Protein AF-0000000085929065 (afdb_homodimer)

Foldseek 3Di:
DDFAEEEQAAFFADPVRHTPLVLLLVLQVVLVVLVGQEYEYLDVLNVVVVDDLVRLLVSLLSSLVRHPHAYEYEQEDQDLVSSLVSQVSSVVSPHQAYEYEYRAPDDDDLVVRLVSLQVSLVSDQHAYEYEADCVRRVDGNDLVSVLVSLVVHLSPAEYEHAPLDLVVLLVNCVRCVVRHAYAYEELLCALVSVVSRHRYYHYNCCNQVVNLRNVLVVCVVVVVPVVNVVSSVLSVLLRCLQPPPDPNSQSSCLSNVVLPRNSDGHDPPDDHDDPVSSVSSVVSCVVSPSD/DDFAEEEQAAFFADPVRHTPLVLLLVLQVVLVVLVGQEYEYLDVLNVVVVDDLVRLLVSLLSSLVRHPHAYEYEQEDQDLVSSLVSQVSSVVSPHQAYEYEYRAPDDDDLVRRLVSLQVSLVSDQHQYEYEADCVRRVDGNDLVSVLVSLVVHLSPAYYEHAPLDLVVLLVNCVRCVVRHAYAYEELLCALVSVVSRHRYYHYNCCNQVVNLRNVLVVCVVVVVPVVNVVSSVLSVLLRCQQPNPDPNSQSSCLSNVVLPRNSDGHDPPDDHDDPVSSVSSVVSCVVSPSD

Nearest PDB structures (foldseek):
  7loy-assembly1_B  TM=9.689E-01  e=9.454E-28  Candidatus Liberibacter solanacearum
  4i7u-assembly1_A  TM=9.512E-01  e=5.108E-28  Agrobacterium tumefaciens
  8gek-assembly1_A  TM=9.687E-01  e=3.830E-27  Candidatus Liberibacter solanacearum
  2ehh-assembly1_D  TM=9.472E-01  e=9.378E-27  Aquifex aeolicus
  3na8-assembly1_B  TM=9.571E-01  e=8.654E-24  Pseudomonas aeruginosa

Secondary structure (DSSP, 8-state):
---EEEEEPPPPB-TTS-B-HHHHHHHHHHHHHTT-SEEEETSGGGTGGGS-HHHHHHHHHHHHHH-SS-EEEE---SSHHHHHHHHHHHHHHT-SEEEEPPPSSS---HHHHHHHHHHHHHH--S-EEEEE-HHHHS----HHHHHHHHHH-TTEEEEEE-S--HHHHHHHHHHHTTTSEEEE-SGGGHHHHHHHT--EEE-GGGGT-HHHHHHHHHHHHTT-HHHHHHHHHHHHHHHIIIIIIS-HHHHHHHHHHHTT----PPPTTS----HHHHHHHHHHHHHTT--/---EEEEE----B-TTS-B-HHHHHHHHHHHHHTT-SEEEETSGGGTGGGS-HHHHHHHHHHHHHH-SS-EEEE---SSHHHHHHHHHHHHHHT-SEEEEPPPSSS---HHHHHHHHHHHHHH--S-EEEEE-HHHHS----HHHHHHHHHH-TTEEEEEE-S--HHHHHHHHHHHTTTSEEEE-SGGGHHHHHHHT--EEE-GGGGT-HHHHHHHHHHHHTT-HHHHHHHHHHHHHHHIIIIIIS-HHHHHHHHHHHTT----PPPTTS----HHHHHHHHHHHHHTT--

pLDDT: mean 98.1, std 1.44, range [80.25, 98.94]

Organism: NCBI:txid2866384

Radius of gyration: 24.97 Å; Cα contacts (8 Å, |Δi|>4): 1189; chains: 2; bounding box: 51×75×58 Å

Structure (mmCIF, N/CA/C/O backbone):
data_AF-0000000085929065-model_v1
#
loop_
_entity.id
_entity.type
_entity.pdbx_description
1 polymer '4-hydroxy-tetrahydrodipicolinate synthase'
#
loop_
_atom_site.group_PDB
_atom_site.id
_atom_site.type_symbol
_atom_site.label_atom_id
_atom_site.label_alt_id
_atom_site.label_comp_id
_atom_site.label_asym_id
_atom_site.label_entity_id
_atom_site.label_seq_id
_atom_site.pdbx_PDB_ins_code
_atom_site.Cartn_x
_atom_site.Cartn_y
_atom_site.Cartn_z
_atom_site.occupancy
_atom_site.B_iso_or_equiv
_atom_site.auth_seq_id
_atom_site.auth_comp_id
_atom_site.auth_asym_id
_atom_site.auth_atom_id
_atom_site.pdbx_PDB_model_num
ATOM 1 N N . MET A 1 1 ? 15.453 -24.75 -8.742 1 80.31 1 MET A N 1
ATOM 2 C CA . MET A 1 1 ? 14.992 -24.078 -9.945 1 80.31 1 MET A CA 1
ATOM 3 C C . MET A 1 1 ? 13.469 -24.016 -9.984 1 80.31 1 MET A C 1
ATOM 5 O O . MET A 1 1 ? 12.797 -24.922 -9.508 1 80.31 1 MET A O 1
ATOM 9 N N . PHE A 1 2 ? 12.875 -22.906 -10.102 1 94.38 2 PHE A N 1
ATOM 10 C CA . PHE A 1 2 ? 11.43 -22.672 -10.102 1 94.38 2 PHE A CA 1
ATOM 11 C C . PHE A 1 2 ? 10.883 -22.719 -11.523 1 94.38 2 PHE A C 1
ATOM 13 O O . PHE A 1 2 ? 10.938 -21.734 -12.258 1 94.38 2 PHE A O 1
ATOM 20 N N . GLU A 1 3 ? 10.398 -23.969 -11.961 1 98.06 3 GLU A N 1
ATOM 21 C CA . GLU A 1 3 ? 9.828 -24.188 -13.289 1 98.06 3 GLU A CA 1
ATOM 22 C C . GLU A 1 3 ? 8.43 -24.812 -13.195 1 98.06 3 GLU A C 1
ATOM 24 O O . GLU A 1 3 ? 8.125 -25.5 -12.227 1 98.06 3 GLU A O 1
ATOM 29 N N . GLY A 1 4 ? 7.684 -24.547 -14.156 1 98.62 4 GLY A N 1
ATOM 30 C CA . GLY A 1 4 ? 6.355 -25.125 -14.211 1 98.62 4 GLY A CA 1
ATOM 31 C C . GLY A 1 4 ? 5.266 -24.188 -13.75 1 98.62 4 GLY A C 1
ATOM 32 O O . GLY A 1 4 ? 5.348 -22.969 -13.977 1 98.62 4 GLY A O 1
ATOM 33 N N . ILE A 1 5 ? 4.191 -24.781 -13.242 1 98.88 5 ILE A N 1
ATOM 34 C CA . ILE A 1 5 ? 3.002 -24 -12.914 1 98.88 5 ILE A CA 1
ATOM 35 C C . ILE A 1 5 ? 2.887 -23.844 -11.398 1 98.88 5 ILE A C 1
ATOM 37 O O . ILE A 1 5 ? 2.814 -24.844 -10.672 1 98.88 5 ILE A O 1
ATOM 41 N N . PHE A 1 6 ? 2.875 -22.625 -10.938 1 98.94 6 PHE A N 1
ATOM 42 C CA . PHE 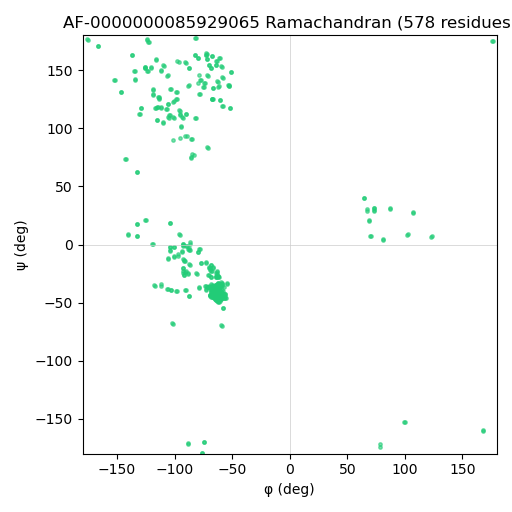A 1 6 ? 2.672 -22.281 -9.539 1 98.94 6 PHE A CA 1
ATOM 43 C C . PHE A 1 6 ? 1.336 -21.578 -9.344 1 98.94 6 PHE A C 1
ATOM 45 O O . PHE A 1 6 ? 0.877 -20.859 -10.227 1 98.94 6 PHE A O 1
ATOM 52 N N . VAL A 1 7 ? 0.754 -21.766 -8.18 1 98.94 7 VAL A N 1
ATOM 53 C CA . VAL A 1 7 ? -0.503 -21.094 -7.871 1 98.94 7 VAL A CA 1
ATOM 54 C C . VAL A 1 7 ? -0.294 -20.094 -6.727 1 98.94 7 VAL A C 1
ATOM 56 O O . VAL A 1 7 ? 0.212 -20.469 -5.664 1 98.94 7 VAL A O 1
ATOM 59 N N . PRO A 1 8 ? -0.51 -18.812 -6.961 1 98.88 8 PRO A N 1
ATOM 60 C CA . PRO A 1 8 ? -0.676 -17.922 -5.812 1 98.88 8 PRO A CA 1
ATOM 61 C C . PRO A 1 8 ? -2.008 -18.125 -5.094 1 98.88 8 PRO A C 1
ATOM 63 O O . PRO A 1 8 ? -2.951 -17.359 -5.309 1 98.88 8 PRO A O 1
ATOM 66 N N . HIS A 1 9 ? -2.014 -19.047 -4.266 1 98.88 9 HIS A N 1
ATOM 67 C CA . HIS A 1 9 ? -3.283 -19.547 -3.742 1 98.88 9 HIS A CA 1
ATOM 68 C C . HIS A 1 9 ? -3.959 -18.5 -2.861 1 98.88 9 HIS A C 1
ATOM 70 O O . HIS A 1 9 ? -3.283 -17.688 -2.221 1 98.88 9 HIS A O 1
ATOM 76 N N . VAL A 1 10 ? -5.285 -18.562 -2.799 1 98.88 10 VAL A N 1
ATOM 77 C CA . VAL A 1 10 ? -6.09 -17.656 -1.979 1 98.88 10 VAL A CA 1
ATOM 78 C C . VAL A 1 10 ? -5.902 -18 -0.502 1 98.88 10 VAL A C 1
ATOM 80 O O . VAL A 1 10 ? -5.43 -19.078 -0.162 1 98.88 10 VAL A O 1
ATOM 83 N N . THR A 1 11 ? -6.188 -17.094 0.356 1 98.88 11 THR A N 1
ATOM 84 C CA . THR A 1 11 ? -6.367 -17.344 1.783 1 98.88 11 THR A CA 1
ATOM 85 C C . THR A 1 11 ? -7.848 -17.516 2.119 1 98.88 11 THR A C 1
ATOM 87 O O . THR A 1 11 ? -8.641 -16.578 1.971 1 98.88 11 THR A O 1
ATOM 90 N N . PRO A 1 12 ? -8.203 -18.703 2.574 1 98.88 12 PRO A N 1
ATOM 91 C CA . PRO A 1 12 ? -9.609 -18.891 2.943 1 98.88 12 PRO A CA 1
ATOM 92 C C . PRO A 1 12 ? -9.969 -18.219 4.266 1 98.88 12 PRO A C 1
ATOM 94 O O . PRO A 1 12 ? -9.195 -18.281 5.227 1 98.88 12 PRO A O 1
ATOM 97 N N . PHE A 1 13 ? -11.102 -17.547 4.281 1 98.62 13 PHE A N 1
ATOM 98 C CA . PHE A 1 13 ? -11.609 -16.906 5.484 1 98.62 13 PHE A CA 1
ATOM 99 C C . PHE A 1 13 ? -12.984 -17.453 5.855 1 98.62 13 PHE A C 1
ATOM 101 O O . PHE A 1 13 ? -13.719 -17.938 4.992 1 98.62 13 PHE A O 1
ATOM 108 N N . ASP A 1 14 ? -13.312 -17.422 7.121 1 98.06 14 ASP A N 1
ATOM 109 C CA . ASP A 1 14 ? -14.664 -17.75 7.551 1 98.06 14 ASP A CA 1
ATOM 110 C C . ASP A 1 14 ? -15.562 -16.516 7.555 1 98.06 14 ASP A C 1
ATOM 112 O O . ASP A 1 14 ? -15.188 -15.469 7.023 1 98.06 14 ASP A O 1
ATOM 116 N N . ASP A 1 15 ? -16.75 -16.672 8.094 1 96.12 15 ASP A N 1
ATOM 117 C CA . ASP A 1 15 ? -17.75 -15.609 8.031 1 96.12 15 ASP A CA 1
ATOM 118 C C . ASP A 1 15 ? -17.359 -14.422 8.914 1 96.12 15 ASP A C 1
ATOM 120 O O . ASP A 1 15 ? -17.922 -13.336 8.789 1 96.12 15 ASP A O 1
ATOM 124 N N . ARG A 1 16 ? -16.484 -14.648 9.852 1 97 16 ARG A N 1
ATOM 125 C CA . ARG A 1 16 ? -16.016 -13.578 10.734 1 97 16 ARG A CA 1
ATOM 126 C C . ARG A 1 16 ? -14.695 -12.992 10.227 1 97 16 ARG A C 1
ATOM 128 O O . ARG A 1 16 ? -14.008 -12.273 10.961 1 97 16 ARG A O 1
ATOM 135 N N . GLU A 1 17 ? -14.156 -13.328 8.961 1 97.75 17 GLU A N 1
ATOM 136 C CA . GLU A 1 17 ? -12.945 -12.867 8.297 1 97.75 17 GLU A CA 1
ATOM 137 C C . GLU A 1 17 ? -11.695 -13.383 9.016 1 97.75 17 GLU A C 1
ATOM 139 O O . GLU A 1 17 ? -10.633 -12.773 8.938 1 97.75 17 GLU A O 1
ATOM 144 N N . GLU A 1 18 ? -11.93 -14.453 9.781 1 98.25 18 GLU A N 1
ATOM 145 C CA . GLU A 1 18 ? -10.773 -15.164 10.336 1 98.25 18 GLU A CA 1
ATOM 146 C C . GLU A 1 18 ? -10.266 -16.219 9.359 1 98.25 18 GLU A C 1
ATOM 148 O O . GLU A 1 18 ? -11.031 -16.781 8.586 1 98.25 18 GLU A O 1
ATOM 153 N N . ILE A 1 19 ? -8.984 -16.5 9.438 1 98.75 19 ILE A N 1
ATOM 154 C CA . ILE A 1 19 ? -8.391 -17.516 8.562 1 98.75 19 ILE A CA 1
ATOM 155 C C . ILE A 1 19 ? -9.055 -18.859 8.805 1 98.75 19 ILE A C 1
ATOM 157 O O . ILE A 1 19 ? -9.156 -19.328 9.945 1 98.75 19 ILE A O 1
ATOM 161 N N . ASN A 1 20 ? -9.578 -19.469 7.809 1 98.81 20 ASN A N 1
ATOM 162 C CA . ASN A 1 20 ? -10.086 -20.828 7.871 1 98.81 20 ASN A CA 1
ATOM 163 C C . ASN A 1 20 ? -8.969 -21.859 7.656 1 98.81 20 ASN A C 1
ATOM 165 O O . ASN A 1 20 ? -8.711 -22.266 6.523 1 98.81 20 ASN A O 1
ATOM 169 N N . GLU A 1 21 ? -8.367 -22.281 8.711 1 98.69 21 GLU A N 1
ATOM 170 C CA . GLU A 1 21 ? -7.16 -23.094 8.656 1 98.69 21 GLU A CA 1
ATOM 171 C C . GLU A 1 21 ? -7.453 -24.469 8.047 1 98.69 21 GLU A C 1
ATOM 173 O O . GLU A 1 21 ? -6.617 -25.031 7.336 1 98.69 21 GLU A O 1
ATOM 178 N N . GLU A 1 22 ? -8.609 -24.984 8.352 1 98.5 22 GLU A N 1
ATOM 179 C CA . GLU A 1 22 ? -8.977 -26.297 7.824 1 98.5 22 GLU A CA 1
ATOM 180 C C . GLU A 1 22 ? -9.055 -26.281 6.301 1 98.5 22 GLU A C 1
ATOM 182 O O . GLU A 1 22 ? -8.492 -27.156 5.633 1 98.5 22 GLU A O 1
ATOM 187 N N . ILE A 1 23 ? -9.711 -25.297 5.77 1 98.75 23 ILE A N 1
ATOM 188 C CA . ILE A 1 23 ? -9.852 -25.172 4.324 1 98.75 23 ILE A CA 1
ATOM 189 C C . ILE A 1 23 ? -8.492 -24.875 3.693 1 98.75 23 ILE A C 1
ATOM 191 O O . ILE A 1 23 ? -8.188 -25.359 2.6 1 98.75 23 ILE A O 1
ATOM 195 N N . LEU A 1 24 ? -7.664 -24.141 4.363 1 98.88 24 LEU A N 1
ATOM 196 C CA . LEU A 1 24 ? -6.316 -23.844 3.875 1 98.88 24 LEU A CA 1
ATOM 197 C C . LEU A 1 24 ? -5.52 -25.141 3.699 1 98.88 24 LEU A C 1
ATOM 199 O O . LEU A 1 24 ? -4.863 -25.328 2.674 1 98.88 24 LEU A O 1
ATOM 203 N N . ARG A 1 25 ? -5.582 -26 4.695 1 98.69 25 ARG A N 1
ATOM 204 C CA . ARG A 1 25 ? -4.898 -27.281 4.613 1 98.69 25 ARG A CA 1
ATOM 205 C C . ARG A 1 25 ? -5.43 -28.109 3.445 1 98.69 25 ARG A C 1
ATOM 207 O O . ARG A 1 25 ? -4.652 -28.734 2.713 1 98.69 25 ARG A O 1
ATOM 214 N N . GLU A 1 26 ? -6.727 -28.078 3.275 1 98.25 26 GLU A N 1
ATOM 215 C CA . GLU A 1 26 ? -7.352 -28.812 2.184 1 98.25 26 GLU A CA 1
ATOM 216 C C . GLU A 1 26 ? -6.875 -28.297 0.827 1 98.25 26 GLU A C 1
ATOM 218 O O . GLU A 1 26 ? -6.637 -29.094 -0.091 1 98.25 26 GLU A O 1
ATOM 223 N N . LEU A 1 27 ? -6.75 -27.031 0.69 1 98.62 27 LEU A N 1
ATOM 224 C CA . LEU A 1 27 ? -6.32 -26.422 -0.564 1 98.62 27 LEU A CA 1
ATOM 225 C C . LEU A 1 27 ? -4.91 -26.859 -0.93 1 98.62 27 LEU A C 1
ATOM 227 O O . LEU A 1 27 ? -4.609 -27.094 -2.105 1 98.62 27 LEU A O 1
ATOM 231 N N . VAL A 1 28 ? -4.059 -26.922 0.072 1 98.69 28 VAL A N 1
ATOM 232 C CA . VAL A 1 28 ? -2.68 -27.344 -0.165 1 98.69 28 VAL A CA 1
ATOM 233 C C . VAL A 1 28 ? -2.656 -28.719 -0.832 1 98.69 28 VAL A C 1
ATOM 235 O O . VAL A 1 28 ? -1.95 -28.922 -1.821 1 98.69 28 VAL A O 1
ATOM 238 N N . HIS A 1 29 ? -3.463 -29.625 -0.359 1 98.38 29 HIS A N 1
ATOM 239 C CA . HIS A 1 29 ? -3.521 -30.969 -0.915 1 98.38 29 HIS A CA 1
ATOM 240 C C . HIS A 1 29 ? -4.215 -30.969 -2.271 1 98.38 29 HIS A C 1
ATOM 242 O O . HIS A 1 29 ? -3.83 -31.719 -3.168 1 98.38 29 HIS A O 1
ATOM 248 N N . TYR A 1 30 ? -5.234 -30.172 -2.365 1 98.38 30 TYR A N 1
ATOM 249 C CA . TYR A 1 30 ? -5.949 -30.031 -3.627 1 98.38 30 TYR A CA 1
ATOM 250 C C . TYR A 1 30 ? -5 -29.641 -4.754 1 98.38 30 TYR A C 1
ATOM 252 O O . TYR A 1 30 ? -5.039 -30.234 -5.836 1 98.38 30 TYR A O 1
ATOM 260 N N . PHE A 1 31 ? -4.125 -28.672 -4.523 1 98.75 31 PHE A N 1
ATOM 261 C CA . PHE A 1 31 ? -3.199 -28.188 -5.535 1 98.75 31 PHE A CA 1
ATOM 262 C C . PHE A 1 31 ? -2.109 -29.203 -5.816 1 98.75 31 PHE A C 1
ATOM 264 O O . PHE A 1 31 ? -1.663 -29.344 -6.957 1 98.75 31 PHE A O 1
ATOM 271 N N . ALA A 1 32 ? -1.662 -29.906 -4.773 1 98.5 32 ALA A N 1
ATOM 272 C CA . ALA A 1 32 ? -0.691 -30.984 -4.961 1 98.5 32 ALA A CA 1
ATOM 273 C C . ALA A 1 32 ? -1.27 -32.094 -5.828 1 98.5 32 ALA A C 1
ATOM 275 O O . ALA A 1 32 ? -0.588 -32.625 -6.715 1 98.5 32 ALA A O 1
ATOM 276 N N . ASP A 1 33 ? -2.502 -32.438 -5.559 1 98.25 33 ASP A N 1
ATOM 277 C CA . ASP A 1 33 ? -3.18 -33.5 -6.297 1 98.25 33 ASP A CA 1
ATOM 278 C C . ASP A 1 33 ? -3.346 -33.125 -7.766 1 98.25 33 ASP A C 1
ATOM 280 O O . ASP A 1 33 ? -3.381 -34 -8.633 1 98.25 33 ASP A O 1
ATOM 284 N N . ALA A 1 34 ? -3.428 -31.859 -8.055 1 98.5 34 ALA A N 1
ATOM 285 C CA . ALA A 1 34 ? -3.566 -31.359 -9.422 1 98.5 34 ALA A CA 1
ATOM 286 C C . ALA A 1 34 ? -2.219 -31.344 -10.141 1 98.5 34 ALA A C 1
ATOM 288 O O . ALA A 1 34 ? -2.137 -30.984 -11.312 1 98.5 34 ALA A O 1
ATOM 289 N N . LYS A 1 35 ? -1.146 -31.641 -9.398 1 98.44 35 LYS A N 1
ATOM 290 C CA . LYS A 1 35 ? 0.21 -31.797 -9.922 1 98.44 35 LYS A CA 1
ATOM 291 C C . LYS A 1 35 ? 0.812 -30.438 -10.297 1 98.44 35 LYS A C 1
ATOM 293 O O . LYS A 1 35 ? 1.525 -30.328 -11.297 1 98.44 35 LYS A O 1
ATOM 298 N N . LEU A 1 36 ? 0.387 -29.406 -9.617 1 98.69 36 LEU A N 1
ATOM 299 C CA . LEU A 1 36 ? 1.102 -28.141 -9.734 1 98.69 36 LEU A CA 1
ATOM 300 C C . LEU A 1 36 ? 2.545 -28.297 -9.266 1 98.69 36 LEU A C 1
ATOM 302 O O . LEU A 1 36 ? 2.885 -29.266 -8.578 1 98.69 36 LEU A O 1
ATOM 306 N N . ASN A 1 37 ? 3.408 -27.375 -9.672 1 98.75 37 ASN A N 1
ATOM 307 C CA . ASN A 1 37 ? 4.836 -27.469 -9.383 1 98.75 37 ASN A CA 1
ATOM 308 C C . ASN A 1 37 ? 5.199 -26.766 -8.086 1 98.75 37 ASN A C 1
ATOM 310 O O . ASN A 1 37 ? 6.293 -26.953 -7.551 1 98.75 37 ASN A O 1
ATOM 314 N N . GLY A 1 38 ? 4.309 -25.953 -7.559 1 98.75 38 GLY A N 1
ATOM 315 C CA . GLY A 1 38 ? 4.566 -25.266 -6.301 1 98.75 38 GLY A CA 1
ATOM 316 C C . GLY A 1 38 ? 3.459 -24.312 -5.91 1 98.75 38 GLY A C 1
ATOM 317 O O . GLY A 1 38 ? 2.469 -24.172 -6.629 1 98.75 38 GLY A O 1
ATOM 318 N N . LEU A 1 39 ? 3.617 -23.75 -4.727 1 98.88 39 LEU A N 1
ATOM 319 C CA . LEU A 1 39 ? 2.666 -22.797 -4.16 1 98.88 39 LEU A CA 1
ATOM 320 C C . LEU A 1 39 ? 3.326 -21.453 -3.924 1 98.88 39 LEU A C 1
ATOM 322 O O . LEU A 1 39 ? 4.48 -21.391 -3.494 1 98.88 39 LEU A O 1
ATOM 326 N N . VAL A 1 40 ? 2.682 -20.422 -4.316 1 98.94 40 VAL A N 1
ATOM 327 C CA . VAL A 1 40 ? 3.023 -19.078 -3.855 1 98.94 40 VAL A CA 1
ATOM 328 C C . VAL A 1 40 ? 2.045 -18.641 -2.768 1 98.94 40 VAL A C 1
ATOM 330 O O . VAL A 1 40 ? 0.868 -18.391 -3.045 1 98.94 40 VAL A O 1
ATOM 333 N N . THR A 1 41 ? 2.547 -18.578 -1.567 1 98.88 41 THR A N 1
ATOM 334 C CA . THR A 1 41 ? 1.754 -18.219 -0.4 1 98.88 41 THR A CA 1
ATOM 335 C C . THR A 1 41 ? 1.957 -16.75 -0.049 1 98.88 41 THR A C 1
ATOM 337 O O . THR A 1 41 ? 3.092 -16.266 0.004 1 98.88 41 THR A O 1
ATOM 340 N N . LEU A 1 42 ? 0.86 -16.047 0.152 1 98.81 42 LEU A N 1
ATOM 341 C CA . LEU A 1 42 ? 0.886 -14.625 0.492 1 98.81 42 LEU A CA 1
ATOM 342 C C . LEU A 1 42 ? 1.264 -13.789 -0.722 1 98.81 42 LEU A C 1
ATOM 344 O O . LEU A 1 42 ? 2.012 -12.812 -0.599 1 98.81 42 LEU A O 1
ATOM 348 N N . GLY A 1 43 ? 0.874 -14.273 -1.947 1 98.31 43 GLY A N 1
ATOM 349 C CA . GLY A 1 43 ? 0.832 -13.383 -3.098 1 98.31 43 GLY A CA 1
ATOM 350 C C . GLY A 1 43 ? -0.351 -12.43 -3.072 1 98.31 43 GLY A C 1
ATOM 351 O O . GLY A 1 43 ? -1.066 -12.352 -2.072 1 98.31 43 GLY A O 1
ATOM 352 N N . SER A 1 44 ? -0.567 -11.742 -4.176 1 97.62 44 SER A N 1
ATOM 353 C CA . SER A 1 44 ? -1.702 -10.828 -4.246 1 97.62 44 SER A CA 1
ATOM 354 C C . SER A 1 44 ? -3.021 -11.562 -4.051 1 97.62 44 SER A C 1
ATOM 356 O O . SER A 1 44 ? -3.889 -11.109 -3.303 1 97.62 44 SER A O 1
ATOM 358 N N . ASN A 1 45 ? -3.221 -12.703 -4.637 1 97.62 45 ASN A N 1
ATOM 359 C CA . ASN A 1 45 ? -4.441 -13.492 -4.5 1 97.62 45 ASN A CA 1
ATOM 360 C C . ASN A 1 45 ? -4.59 -14.062 -3.092 1 97.62 45 ASN A C 1
ATOM 362 O O . ASN A 1 45 ? -5.684 -14.453 -2.689 1 97.62 45 ASN A O 1
ATOM 366 N N . GLY A 1 46 ? -3.457 -14.172 -2.404 1 98.62 46 GLY A N 1
ATOM 367 C CA . GLY A 1 46 ? -3.5 -14.562 -1.003 1 98.62 46 GLY A CA 1
ATOM 368 C C . GLY A 1 46 ? -3.898 -13.422 -0.08 1 98.62 46 GLY A C 1
ATOM 369 O O . GLY A 1 46 ? -3.971 -13.602 1.138 1 98.62 46 GLY A O 1
ATOM 370 N N . GLU A 1 47 ? -4.066 -12.219 -0.643 1 98.5 47 GLU A N 1
ATOM 371 C CA . GLU A 1 47 ? -4.555 -11.039 0.065 1 98.5 47 GLU A CA 1
ATOM 372 C C . GLU A 1 47 ? -3.578 -10.602 1.153 1 98.5 47 GLU A C 1
ATOM 374 O O . GLU A 1 47 ? -3.992 -10.211 2.246 1 98.5 47 GLU A O 1
ATOM 379 N N . PHE A 1 48 ? -2.254 -10.648 0.894 1 98.56 48 PHE A N 1
ATOM 380 C CA . PHE A 1 48 ? -1.228 -10.375 1.893 1 98.56 48 PHE A CA 1
ATOM 381 C C . PHE A 1 48 ? -1.385 -8.969 2.463 1 98.56 48 PHE A C 1
ATOM 383 O O . PHE A 1 48 ? -1.133 -8.742 3.646 1 98.56 48 PHE A O 1
ATOM 390 N N . PRO A 1 49 ? -1.866 -7.93 1.654 1 97.94 49 PRO A N 1
ATOM 391 C CA . PRO A 1 49 ? -1.972 -6.582 2.223 1 97.94 49 PRO A CA 1
ATOM 392 C C . PRO A 1 49 ? -3.057 -6.477 3.293 1 97.94 49 PRO A C 1
ATOM 394 O O . PRO A 1 49 ? -3.092 -5.5 4.047 1 97.94 49 PRO A O 1
ATOM 397 N N . TYR A 1 50 ? -3.975 -7.441 3.328 1 98.12 50 TYR A N 1
ATOM 398 C CA . TYR A 1 50 ? -5.098 -7.379 4.258 1 98.12 50 TYR A CA 1
ATOM 399 C C . TYR A 1 50 ? -4.777 -8.109 5.555 1 98.12 50 TYR A C 1
ATOM 401 O O . TYR A 1 50 ? -5.57 -8.094 6.496 1 98.12 50 TYR A O 1
ATOM 409 N N . LEU A 1 51 ? -3.59 -8.68 5.621 1 98.5 51 LEU A N 1
ATOM 410 C CA . LEU A 1 51 ? -3.242 -9.555 6.73 1 98.5 51 LEU A CA 1
ATOM 411 C C . LEU A 1 51 ? -2.275 -8.867 7.688 1 98.5 51 LEU A C 1
ATOM 413 O O . LEU A 1 51 ? -1.397 -8.117 7.254 1 98.5 51 LEU A O 1
ATOM 417 N N . SER A 1 52 ? -2.414 -9.172 8.969 1 97.62 52 SER A N 1
ATOM 418 C CA . SER A 1 52 ? -1.416 -8.75 9.953 1 97.62 52 SER A CA 1
ATOM 419 C C . SER A 1 52 ? -0.13 -9.555 9.812 1 97.62 52 SER A C 1
ATOM 421 O O . SER A 1 52 ? -0.116 -10.602 9.164 1 97.62 52 SER A O 1
ATOM 423 N N . PHE A 1 53 ? 0.899 -9.023 10.398 1 97.75 53 PHE A N 1
ATOM 424 C CA . PHE A 1 53 ? 2.182 -9.719 10.398 1 97.75 53 PHE A CA 1
ATOM 425 C C . PHE A 1 53 ? 2.043 -11.117 10.992 1 97.75 53 PHE A C 1
ATOM 427 O O . PHE A 1 53 ? 2.549 -12.094 10.43 1 97.75 53 PHE A O 1
ATOM 434 N N . GLU A 1 54 ? 1.319 -11.266 12.07 1 97.88 54 GLU A N 1
ATOM 435 C CA . GLU A 1 54 ? 1.132 -12.539 12.758 1 97.88 54 GLU A CA 1
ATOM 436 C C . GLU A 1 54 ? 0.308 -13.508 11.914 1 97.88 54 GLU A C 1
ATOM 438 O O . GLU A 1 54 ? 0.578 -14.711 11.898 1 97.88 54 GLU A O 1
ATOM 443 N N . GLU A 1 55 ? -0.692 -13 11.281 1 98.69 55 GLU A N 1
ATOM 444 C CA . GLU A 1 55 ? -1.5 -13.836 10.406 1 98.69 55 GLU A CA 1
ATOM 445 C C . GLU A 1 55 ? -0.664 -14.398 9.258 1 98.69 55 GLU A C 1
ATOM 447 O O . GLU A 1 55 ? -0.831 -15.562 8.867 1 98.69 55 GLU A O 1
ATOM 452 N N . LYS A 1 56 ? 0.217 -13.555 8.695 1 98.88 56 LYS A N 1
ATOM 453 C CA . LYS A 1 56 ? 1.097 -13.992 7.617 1 98.88 56 LYS A CA 1
ATOM 454 C C . LYS A 1 56 ? 1.959 -15.172 8.055 1 98.88 56 LYS A C 1
ATOM 456 O O . LYS A 1 56 ? 2.062 -16.172 7.344 1 98.88 56 LYS A O 1
ATOM 461 N N . LEU A 1 57 ? 2.5 -15.07 9.242 1 98.81 57 LEU A N 1
ATOM 462 C CA . LEU A 1 57 ? 3.35 -16.141 9.758 1 98.81 57 LEU A CA 1
ATOM 463 C C . LEU A 1 57 ? 2.541 -17.406 9.992 1 98.81 57 LEU A C 1
ATOM 465 O O . LEU A 1 57 ? 3.01 -18.516 9.703 1 98.81 57 LEU A O 1
ATOM 469 N N . ARG A 1 58 ? 1.353 -17.25 10.516 1 98.81 58 ARG A N 1
ATOM 470 C CA . ARG A 1 58 ? 0.48 -18.391 10.773 1 98.81 58 ARG A CA 1
ATOM 471 C C . ARG A 1 58 ? 0.153 -19.125 9.484 1 98.81 58 ARG A C 1
ATOM 473 O O . ARG A 1 58 ? 0.206 -20.359 9.438 1 98.81 58 ARG A O 1
ATOM 480 N N . ILE A 1 59 ? -0.11 -18.406 8.445 1 98.94 59 ILE A N 1
ATOM 481 C CA . ILE A 1 59 ? -0.449 -18.984 7.152 1 98.94 59 ILE A CA 1
ATOM 482 C C . ILE A 1 59 ? 0.76 -19.734 6.59 1 98.94 59 ILE A C 1
ATOM 484 O O . ILE A 1 59 ? 0.637 -20.859 6.125 1 98.94 59 ILE A O 1
ATOM 488 N N . LEU A 1 60 ? 1.921 -19.109 6.664 1 98.94 60 LEU A N 1
ATOM 489 C CA . LEU A 1 60 ? 3.137 -19.719 6.141 1 98.94 60 LEU A CA 1
ATOM 490 C C . LEU A 1 60 ? 3.449 -21.016 6.875 1 98.94 60 LEU A C 1
ATOM 492 O O . LEU A 1 60 ? 3.84 -22.016 6.254 1 98.94 60 LEU A O 1
ATOM 496 N N . LYS A 1 61 ? 3.264 -21 8.156 1 98.88 61 LYS A N 1
ATOM 497 C CA . LYS A 1 61 ? 3.535 -22.188 8.961 1 98.88 61 LYS A CA 1
ATOM 498 C C . LYS A 1 61 ? 2.623 -23.344 8.555 1 98.88 61 LYS A C 1
ATOM 500 O O . LYS A 1 61 ? 3.088 -24.469 8.367 1 98.88 61 LYS A O 1
ATOM 505 N N . ILE A 1 62 ? 1.36 -23.078 8.414 1 98.88 62 ILE A N 1
ATOM 506 C CA . ILE A 1 62 ? 0.383 -24.094 8.062 1 98.88 62 ILE A CA 1
ATOM 507 C C . ILE A 1 62 ? 0.708 -24.656 6.68 1 98.88 62 ILE A C 1
ATOM 509 O O . ILE A 1 62 ? 0.745 -25.891 6.5 1 98.88 62 ILE A O 1
ATOM 513 N N . VAL A 1 63 ? 0.958 -23.797 5.715 1 98.94 63 VAL A N 1
ATOM 514 C CA . VAL A 1 63 ? 1.194 -24.219 4.34 1 98.94 63 VAL A CA 1
ATOM 515 C C . VAL A 1 63 ? 2.477 -25.047 4.266 1 98.94 63 VAL A C 1
ATOM 517 O O . VAL A 1 63 ? 2.516 -26.094 3.604 1 98.94 63 VAL A O 1
ATOM 520 N N . ARG A 1 64 ? 3.51 -24.562 4.945 1 98.56 64 ARG A N 1
ATOM 521 C CA . ARG A 1 64 ? 4.785 -25.281 4.91 1 98.56 64 ARG A CA 1
ATOM 522 C C . ARG A 1 64 ? 4.656 -26.656 5.543 1 98.56 64 ARG A C 1
ATOM 524 O O . ARG A 1 64 ? 5.258 -27.625 5.062 1 98.56 64 ARG A O 1
ATOM 531 N N . GLU A 1 65 ? 3.924 -26.766 6.617 1 98.38 65 GLU A N 1
ATOM 532 C CA . GLU A 1 65 ? 3.719 -28.031 7.312 1 98.38 65 GLU A CA 1
ATOM 533 C C . GLU A 1 65 ? 2.959 -29.031 6.441 1 98.38 65 GLU A C 1
ATOM 535 O O . GLU A 1 65 ? 3.219 -30.234 6.488 1 98.38 65 GLU A O 1
ATOM 540 N N . GLU A 1 66 ? 2.041 -28.547 5.637 1 98.31 66 GLU A N 1
ATOM 541 C CA . GLU A 1 66 ? 1.134 -29.406 4.879 1 98.31 66 GLU A CA 1
ATOM 542 C C . GLU A 1 66 ? 1.699 -29.719 3.498 1 98.31 66 GLU A C 1
ATOM 544 O O . GLU A 1 66 ? 1.381 -30.75 2.916 1 98.31 66 GLU A O 1
ATOM 549 N N . SER A 1 67 ? 2.533 -28.859 2.961 1 98.12 67 SER A N 1
ATOM 550 C CA . SER A 1 67 ? 2.844 -28.938 1.536 1 98.12 67 SER A CA 1
ATOM 551 C C . SER A 1 67 ? 4.016 -29.875 1.279 1 98.12 67 SER A C 1
ATOM 553 O O . SER A 1 67 ? 5.031 -29.812 1.976 1 98.12 67 SER A O 1
ATOM 555 N N . LEU A 1 68 ? 3.891 -30.672 0.293 1 94.88 68 LEU A N 1
ATOM 556 C CA . LEU A 1 68 ? 5.008 -31.453 -0.235 1 94.88 68 LEU A CA 1
ATOM 557 C C . LEU A 1 68 ? 5.629 -30.75 -1.443 1 94.88 68 LEU A C 1
ATOM 559 O O . LEU A 1 68 ? 6.691 -31.156 -1.92 1 94.88 68 LEU A O 1
ATOM 563 N N . LEU A 1 69 ? 4.973 -29.703 -1.934 1 97.94 69 LEU A N 1
ATOM 564 C CA . LEU A 1 69 ? 5.453 -28.906 -3.057 1 97.94 69 LEU A CA 1
ATOM 565 C C . LEU A 1 69 ? 6.328 -27.75 -2.57 1 97.94 69 LEU A C 1
ATOM 567 O O . LEU A 1 69 ? 6.227 -27.328 -1.415 1 97.94 69 LEU A O 1
ATOM 571 N N . PRO A 1 70 ? 7.211 -27.266 -3.449 1 98.5 70 PRO A N 1
ATOM 572 C CA . PRO A 1 70 ? 7.922 -26.031 -3.121 1 98.5 70 PRO A CA 1
ATOM 573 C C . PRO A 1 70 ? 6.98 -24.891 -2.744 1 98.5 70 PRO A C 1
ATOM 575 O O . PRO A 1 70 ? 5.922 -24.719 -3.355 1 98.5 70 PRO A O 1
ATOM 578 N N . VAL A 1 71 ? 7.355 -24.156 -1.692 1 98.81 71 VAL A N 1
ATOM 579 C CA . VAL A 1 71 ? 6.57 -23.031 -1.219 1 98.81 71 VAL A CA 1
ATOM 580 C C . VAL A 1 71 ? 7.379 -21.734 -1.367 1 98.81 71 VAL A C 1
ATOM 582 O O . VAL A 1 71 ? 8.477 -21.625 -0.812 1 98.81 71 VAL A O 1
ATOM 585 N N . ILE A 1 72 ? 6.902 -20.828 -2.17 1 98.94 72 ILE A N 1
ATOM 586 C CA . ILE A 1 72 ? 7.438 -19.469 -2.287 1 98.94 72 ILE A CA 1
ATOM 587 C C . ILE A 1 72 ? 6.594 -18.516 -1.45 1 98.94 72 ILE A C 1
ATOM 589 O O . ILE A 1 72 ? 5.375 -18.438 -1.616 1 98.94 72 ILE A O 1
ATOM 593 N N . ALA A 1 73 ? 7.191 -17.781 -0.565 1 98.94 73 ALA A N 1
ATOM 594 C CA . ALA A 1 73 ? 6.469 -16.906 0.357 1 98.94 73 ALA A CA 1
ATOM 595 C C . ALA A 1 73 ? 6.52 -15.453 -0.11 1 98.94 73 ALA A C 1
ATOM 597 O O . ALA A 1 73 ? 7.602 -14.898 -0.308 1 98.94 73 ALA A O 1
ATOM 598 N N . GLY A 1 74 ? 5.332 -14.828 -0.311 1 98.88 74 GLY A N 1
ATOM 599 C CA . GLY A 1 74 ? 5.316 -13.383 -0.458 1 98.88 74 GLY A CA 1
ATOM 600 C C . GLY A 1 74 ? 5.691 -12.648 0.815 1 98.88 74 GLY A C 1
ATOM 601 O O . GLY A 1 74 ? 5.047 -12.82 1.853 1 98.88 74 GLY A O 1
ATOM 602 N N . VAL A 1 75 ? 6.711 -11.766 0.69 1 98.88 75 VAL A N 1
ATOM 603 C CA . VAL A 1 75 ? 7.176 -11.133 1.922 1 98.88 75 VAL A CA 1
ATOM 604 C C . VAL A 1 75 ? 7.309 -9.633 1.715 1 98.88 75 VAL A C 1
ATOM 606 O O . VAL A 1 75 ? 7.992 -8.945 2.484 1 98.88 75 VAL A O 1
ATOM 609 N N . ALA A 1 76 ? 6.676 -9.117 0.681 1 98.25 76 ALA A N 1
ATOM 610 C CA . ALA A 1 76 ? 6.77 -7.691 0.376 1 98.25 76 ALA A CA 1
ATOM 611 C C . ALA A 1 76 ? 6.078 -6.855 1.45 1 98.25 76 ALA A C 1
ATOM 613 O O . ALA A 1 76 ? 4.926 -7.117 1.805 1 98.25 76 ALA A O 1
ATOM 614 N N . GLU A 1 77 ? 6.77 -5.949 2.004 1 97.56 77 GLU A N 1
ATOM 615 C CA . GLU A 1 77 ? 6.273 -4.867 2.85 1 97.56 77 GLU A CA 1
ATOM 616 C C . GLU A 1 77 ? 6.688 -3.506 2.303 1 97.56 77 GLU A C 1
ATOM 618 O O . GLU A 1 77 ? 7.402 -3.424 1.304 1 97.56 77 GLU A O 1
ATOM 623 N N . ASN A 1 78 ? 6.195 -2.412 2.992 1 96.88 78 ASN A N 1
ATOM 624 C CA . ASN A 1 78 ? 6.488 -1.082 2.469 1 96.88 78 ASN A CA 1
ATOM 625 C C . ASN A 1 78 ? 7.891 -0.62 2.865 1 96.88 78 ASN A C 1
ATOM 627 O O . ASN A 1 78 ? 8.477 0.232 2.197 1 96.88 78 ASN A O 1
ATOM 631 N N . SER A 1 79 ? 8.43 -1.135 3.951 1 97.81 79 SER A N 1
ATOM 632 C CA . SER A 1 79 ? 9.781 -0.742 4.34 1 97.81 79 SER A CA 1
ATOM 633 C C . SER A 1 79 ? 10.773 -1.883 4.133 1 97.81 79 SER A C 1
ATOM 635 O O . SER A 1 79 ? 10.391 -3.055 4.156 1 97.81 79 SER A O 1
ATOM 637 N N . THR A 1 80 ? 12.031 -1.51 3.93 1 98.5 80 THR A N 1
ATOM 638 C CA . THR A 1 80 ? 13.102 -2.486 3.783 1 98.5 80 THR A CA 1
ATOM 639 C C . THR A 1 80 ? 13.242 -3.332 5.047 1 98.5 80 THR A C 1
ATOM 641 O O . THR A 1 80 ? 13.359 -4.555 4.969 1 98.5 80 THR A O 1
ATOM 644 N N . ARG A 1 81 ? 13.133 -2.689 6.148 1 97.81 81 ARG A N 1
ATOM 645 C CA . ARG A 1 81 ? 13.32 -3.355 7.434 1 97.81 81 ARG A CA 1
ATOM 646 C C . ARG A 1 81 ? 12.242 -4.414 7.664 1 97.81 81 ARG A C 1
ATOM 648 O O . ARG A 1 81 ? 12.547 -5.535 8.07 1 97.81 81 ARG A O 1
ATOM 655 N N . GLU A 1 82 ? 10.992 -4.051 7.434 1 98 82 GLU A N 1
ATOM 656 C CA . GLU A 1 82 ? 9.898 -4.992 7.648 1 98 82 GLU A CA 1
ATOM 657 C C . GLU A 1 82 ? 9.961 -6.152 6.656 1 98 82 GLU A C 1
ATOM 659 O O . GLU A 1 82 ? 9.625 -7.289 7 1 98 82 GLU A O 1
ATOM 664 N N . THR A 1 83 ? 10.359 -5.887 5.445 1 98.75 83 THR A N 1
ATOM 665 C CA . THR A 1 83 ? 10.516 -6.934 4.441 1 98.75 83 THR A CA 1
ATOM 666 C C . THR A 1 83 ? 11.594 -7.926 4.855 1 98.75 83 THR A C 1
ATOM 668 O O . THR A 1 83 ? 11.406 -9.141 4.746 1 98.75 83 THR A O 1
ATOM 671 N N . ILE A 1 84 ? 12.727 -7.406 5.336 1 98.81 84 ILE A N 1
ATOM 672 C CA . ILE A 1 84 ? 13.828 -8.25 5.789 1 98.81 84 ILE A CA 1
ATOM 673 C C . ILE A 1 84 ? 13.359 -9.133 6.941 1 98.81 84 ILE A C 1
ATOM 675 O O . ILE A 1 84 ? 13.633 -10.336 6.961 1 98.81 84 ILE A O 1
ATOM 679 N N . GLN A 1 85 ? 12.617 -8.539 7.863 1 98.56 85 GLN A N 1
ATOM 680 C CA . GLN A 1 85 ? 12.141 -9.297 9.016 1 98.56 85 GLN A CA 1
ATOM 681 C C . GLN A 1 85 ? 11.219 -10.43 8.586 1 98.56 85 GLN A C 1
ATOM 683 O O . GLN A 1 85 ? 11.375 -11.57 9.047 1 98.56 85 GLN A O 1
ATOM 688 N N . LEU A 1 86 ? 10.297 -10.148 7.742 1 98.75 86 LEU A N 1
ATOM 689 C CA . LEU A 1 86 ? 9.359 -11.172 7.285 1 98.75 86 LEU A CA 1
ATOM 690 C C . LEU A 1 86 ? 10.078 -12.25 6.48 1 98.75 86 LEU A C 1
ATOM 692 O O . LEU A 1 86 ? 9.742 -13.43 6.582 1 98.75 86 LEU A O 1
ATOM 696 N N . ALA A 1 87 ? 11.031 -11.852 5.695 1 98.81 87 ALA A N 1
ATOM 697 C CA . ALA A 1 87 ? 11.812 -12.797 4.902 1 98.81 87 ALA A CA 1
ATOM 698 C C . ALA A 1 87 ? 12.586 -13.758 5.805 1 98.81 87 ALA A C 1
ATOM 700 O O . ALA A 1 87 ? 12.625 -14.961 5.551 1 98.81 87 ALA A O 1
ATOM 701 N N . LYS A 1 88 ? 13.18 -13.203 6.812 1 98.75 88 LYS A N 1
ATOM 702 C CA . LYS A 1 88 ? 13.945 -14.031 7.742 1 98.75 88 LYS A CA 1
ATOM 703 C C . LYS A 1 88 ? 13.039 -15.023 8.469 1 98.75 88 LYS A C 1
ATOM 705 O O . LYS A 1 88 ? 13.391 -16.203 8.617 1 98.75 88 LYS A O 1
ATOM 710 N N . GLU A 1 89 ? 11.875 -14.539 8.938 1 98.62 89 GLU A N 1
ATOM 711 C CA . GLU A 1 89 ? 10.914 -15.422 9.594 1 98.62 89 GLU A CA 1
ATOM 712 C C . GLU A 1 89 ? 10.43 -16.516 8.648 1 98.62 89 GLU A C 1
ATOM 714 O O . GLU A 1 89 ? 10.297 -17.672 9.055 1 98.62 89 GLU A O 1
ATOM 719 N N . ALA A 1 90 ? 10.18 -16.125 7.395 1 98.62 90 ALA A N 1
ATOM 720 C CA . ALA A 1 90 ? 9.75 -17.094 6.395 1 98.62 90 ALA A CA 1
ATOM 721 C C . ALA A 1 90 ? 10.812 -18.172 6.168 1 98.62 90 ALA A C 1
ATOM 723 O O . ALA A 1 90 ? 10.492 -19.359 6.047 1 98.62 90 ALA A O 1
ATOM 724 N N . TRP A 1 91 ? 12.016 -17.766 6.133 1 98.06 91 TRP A N 1
ATOM 725 C CA . TRP A 1 91 ? 13.125 -18.688 5.961 1 98.06 91 TRP A CA 1
ATOM 726 C C . TRP A 1 91 ? 13.227 -19.656 7.141 1 98.06 91 TRP A C 1
ATOM 728 O O . TRP A 1 91 ? 13.438 -20.844 6.953 1 98.06 91 TRP A O 1
ATOM 738 N N . ASP A 1 92 ? 13.055 -19.156 8.312 1 98.25 92 ASP A N 1
ATOM 739 C CA . ASP A 1 92 ? 13.086 -19.984 9.516 1 98.25 92 ASP A CA 1
ATOM 740 C C . ASP A 1 92 ? 11.961 -21.016 9.508 1 98.25 92 ASP A C 1
ATOM 742 O O . ASP A 1 92 ? 12.125 -22.125 10.023 1 98.25 92 ASP A O 1
ATOM 746 N N . ILE A 1 93 ? 10.836 -20.641 8.938 1 98.5 93 ILE A N 1
ATOM 747 C CA . ILE A 1 93 ? 9.688 -21.547 8.828 1 98.5 93 ILE A CA 1
ATOM 748 C C . ILE A 1 93 ? 9.992 -22.641 7.824 1 98.5 93 ILE A C 1
ATOM 750 O O . ILE A 1 93 ? 9.414 -23.734 7.898 1 98.5 93 ILE A O 1
ATOM 754 N N . GLY A 1 94 ? 10.906 -22.359 6.844 1 98.19 94 GLY A N 1
ATOM 755 C CA . GLY A 1 94 ? 11.391 -23.406 5.953 1 98.19 94 GLY A CA 1
ATOM 756 C C . GLY A 1 94 ? 10.828 -23.297 4.547 1 98.19 94 GLY A C 1
ATOM 757 O O . GLY A 1 94 ? 10.719 -24.297 3.838 1 98.19 94 GLY A O 1
ATOM 758 N N . VAL A 1 95 ? 10.469 -22.094 4.086 1 98.5 95 VAL A N 1
ATOM 759 C CA . VAL A 1 95 ? 10 -21.938 2.717 1 98.5 95 VAL A CA 1
ATOM 760 C C . VAL A 1 95 ? 11.164 -22.078 1.745 1 98.5 95 VAL A C 1
ATOM 762 O O . VAL A 1 95 ? 12.328 -22.031 2.152 1 98.5 95 VAL A O 1
ATOM 765 N N . ASP A 1 96 ? 10.898 -22.266 0.507 1 98.56 96 ASP A N 1
ATOM 766 C CA . ASP A 1 96 ? 11.93 -22.578 -0.48 1 98.56 96 ASP A CA 1
ATOM 767 C C . ASP A 1 96 ? 12.477 -21.297 -1.115 1 98.56 96 ASP A C 1
ATOM 769 O O . ASP A 1 96 ? 13.594 -21.297 -1.638 1 98.56 96 ASP A O 1
ATOM 773 N N . ALA A 1 97 ? 11.719 -20.234 -1.101 1 98.88 97 ALA A N 1
ATOM 774 C CA . ALA A 1 97 ? 12.086 -18.922 -1.643 1 98.88 97 ALA A CA 1
ATOM 775 C C . ALA A 1 97 ? 11.117 -17.844 -1.163 1 98.88 97 ALA A C 1
ATOM 777 O O . ALA A 1 97 ? 10.109 -18.141 -0.515 1 98.88 97 ALA A O 1
ATOM 778 N N . VAL A 1 98 ? 11.492 -16.625 -1.447 1 98.88 98 VAL A N 1
ATOM 779 C CA . VAL A 1 98 ? 10.594 -15.523 -1.15 1 98.88 98 VAL A CA 1
ATOM 780 C C . VAL A 1 98 ? 10.312 -14.727 -2.424 1 98.88 98 VAL A C 1
ATOM 782 O O . VAL A 1 98 ? 11.117 -14.734 -3.355 1 98.88 98 VAL A O 1
ATOM 785 N N . LEU A 1 99 ? 9.18 -14.164 -2.508 1 98.94 99 LEU A N 1
ATOM 786 C CA . LEU A 1 99 ? 8.703 -13.289 -3.578 1 98.94 99 LEU A CA 1
ATOM 787 C C . LEU A 1 99 ? 8.5 -11.867 -3.07 1 98.94 99 LEU A C 1
ATOM 789 O O . LEU A 1 99 ? 7.758 -11.648 -2.109 1 98.94 99 LEU A O 1
ATOM 793 N N . ILE A 1 100 ? 9.133 -10.898 -3.74 1 98.88 100 ILE A N 1
ATOM 794 C CA . ILE A 1 100 ? 9.141 -9.555 -3.168 1 98.88 100 ILE A CA 1
ATOM 795 C C . ILE A 1 100 ? 8.711 -8.539 -4.223 1 98.88 100 ILE A C 1
ATOM 797 O O . ILE A 1 100 ? 9.43 -8.289 -5.191 1 98.88 100 ILE A O 1
ATOM 801 N N . ALA A 1 101 ? 7.566 -7.918 -4.055 1 98.75 101 ALA A N 1
ATOM 802 C CA . ALA A 1 101 ? 7.102 -6.797 -4.871 1 98.75 101 ALA A CA 1
ATOM 803 C C . ALA A 1 101 ? 7.711 -5.48 -4.395 1 98.75 101 ALA A C 1
ATOM 805 O O . ALA A 1 101 ? 8.258 -5.406 -3.295 1 98.75 101 ALA A O 1
ATOM 806 N N . PRO A 1 102 ? 7.676 -4.398 -5.238 1 98.44 102 PRO A N 1
ATOM 807 C CA . PRO A 1 102 ? 8.117 -3.08 -4.777 1 98.44 102 PRO A CA 1
ATOM 808 C C . PRO A 1 102 ? 7.242 -2.525 -3.652 1 98.44 102 PRO A C 1
ATOM 810 O O . PRO A 1 102 ? 6.074 -2.9 -3.533 1 98.44 102 PRO A O 1
ATOM 813 N N . PRO A 1 103 ? 7.859 -1.643 -2.842 1 97.75 103 PRO A N 1
ATOM 814 C CA . PRO A 1 103 ? 7 -0.849 -1.959 1 97.75 103 PRO A CA 1
ATOM 815 C C . PRO A 1 103 ? 5.855 -0.169 -2.707 1 97.75 103 PRO A C 1
ATOM 817 O O . PRO A 1 103 ? 6.023 0.245 -3.857 1 97.75 103 PRO A O 1
ATOM 820 N N . TYR A 1 104 ? 4.715 0.012 -2.039 1 97.31 104 TYR A N 1
ATOM 821 C CA . TYR A 1 104 ? 3.533 0.273 -2.857 1 97.31 104 TYR A CA 1
ATOM 822 C C . TYR A 1 104 ? 2.746 1.46 -2.316 1 97.31 104 TYR A C 1
ATOM 824 O O . TYR A 1 104 ? 1.625 1.722 -2.758 1 97.31 104 TYR A O 1
ATOM 832 N N . TYR A 1 105 ? 3.287 2.17 -1.308 1 97.62 105 TYR A N 1
ATOM 833 C CA . TYR A 1 105 ? 2.684 3.438 -0.914 1 97.62 105 TYR A CA 1
ATOM 834 C C . TYR A 1 105 ? 3.479 4.617 -1.464 1 97.62 105 TYR A C 1
ATOM 836 O O . TYR A 1 105 ? 3.002 5.34 -2.342 1 97.62 105 TYR A O 1
ATOM 844 N N . PHE A 1 106 ? 4.742 4.637 -0.807 1 95.62 106 PHE A N 1
ATOM 845 C CA . PHE A 1 106 ? 5.652 5.605 -1.402 1 95.62 106 PHE A CA 1
ATOM 846 C C . PHE A 1 106 ? 6.293 5.043 -2.666 1 95.62 106 PHE A C 1
ATOM 848 O O . PHE A 1 106 ? 6.551 3.84 -2.754 1 95.62 106 PHE A O 1
ATOM 855 N N . LYS A 1 107 ? 6.48 5.727 -3.768 1 90.44 107 LYS A N 1
ATOM 856 C CA . LYS A 1 107 ? 7.051 5.277 -5.035 1 90.44 107 LYS A CA 1
ATOM 857 C C . LYS A 1 107 ? 8.539 5.609 -5.117 1 90.44 107 LYS A C 1
ATOM 859 O O . LYS A 1 107 ? 8.914 6.672 -5.609 1 90.44 107 LYS A O 1
ATOM 864 N N . PRO A 1 108 ? 9.273 4.551 -4.637 1 95.75 108 PRO A N 1
ATOM 865 C CA . PRO A 1 108 ? 10.711 4.785 -4.73 1 95.75 108 PRO A CA 1
ATOM 866 C C . PRO A 1 108 ? 11.18 5.043 -6.16 1 95.75 108 PRO A C 1
ATOM 868 O O . PRO A 1 108 ? 10.648 4.449 -7.102 1 95.75 108 PRO A O 1
ATOM 871 N N . ASN A 1 109 ? 12.156 5.93 -6.297 1 94.62 109 ASN A N 1
ATOM 872 C CA . ASN A 1 109 ? 12.789 6.074 -7.602 1 94.62 109 ASN A CA 1
ATOM 873 C C . ASN A 1 109 ? 13.75 4.922 -7.887 1 94.62 109 ASN A C 1
ATOM 875 O O . ASN A 1 109 ? 13.867 3.988 -7.09 1 94.62 109 ASN A O 1
ATOM 879 N N . LYS A 1 110 ? 14.406 4.957 -9.07 1 96.06 110 LYS A N 1
ATOM 880 C CA . LYS A 1 110 ? 15.25 3.854 -9.516 1 96.06 110 LYS A CA 1
ATOM 881 C C . LYS A 1 110 ? 16.359 3.566 -8.5 1 96.06 110 LYS A C 1
ATOM 883 O O . LYS A 1 110 ? 16.594 2.41 -8.148 1 96.06 110 LYS A O 1
ATOM 888 N N . ARG A 1 111 ? 17 4.645 -8.016 1 96.69 111 ARG A N 1
ATOM 889 C CA . ARG A 1 111 ? 18.094 4.504 -7.055 1 96.69 111 ARG A CA 1
ATOM 890 C C . ARG A 1 111 ? 17.609 3.877 -5.754 1 96.69 111 ARG A C 1
ATOM 892 O O . ARG A 1 111 ? 18.25 2.979 -5.211 1 96.69 111 ARG A O 1
ATOM 899 N N . GLU A 1 112 ? 16.531 4.328 -5.277 1 97.88 112 GLU A N 1
ATOM 900 C CA . GLU A 1 112 ? 15.953 3.83 -4.031 1 97.88 112 GLU A CA 1
ATOM 901 C C . GLU A 1 112 ? 15.508 2.381 -4.18 1 97.88 112 GLU A C 1
ATOM 903 O O . GLU A 1 112 ? 15.68 1.573 -3.264 1 97.88 112 GLU A O 1
ATOM 908 N N . LEU A 1 113 ? 14.922 2.084 -5.301 1 98.31 113 LEU A N 1
ATOM 909 C CA . LEU A 1 113 ? 14.453 0.727 -5.551 1 98.31 113 LEU A CA 1
ATOM 910 C C . LEU A 1 113 ? 15.617 -0.254 -5.594 1 98.31 113 LEU A C 1
ATOM 912 O O . LEU A 1 113 ? 15.547 -1.341 -5.016 1 98.31 113 LEU A O 1
ATOM 916 N N . LEU A 1 114 ? 16.688 0.124 -6.332 1 98.5 114 LEU A N 1
ATOM 917 C CA . LEU A 1 114 ? 17.891 -0.697 -6.387 1 98.5 114 LEU A CA 1
ATOM 918 C C . LEU A 1 114 ? 18.453 -0.918 -4.988 1 98.5 114 LEU A C 1
ATOM 920 O O . LEU A 1 114 ? 18.812 -2.041 -4.629 1 98.5 114 LEU A O 1
ATOM 924 N N . ALA A 1 115 ? 18.516 0.115 -4.188 1 98.5 115 ALA A N 1
ATOM 925 C CA . ALA A 1 115 ? 19.031 0.023 -2.828 1 98.5 115 ALA A CA 1
ATOM 926 C C . ALA A 1 115 ? 18.156 -0.882 -1.963 1 98.5 115 ALA A C 1
ATOM 928 O O . ALA A 1 115 ? 18.672 -1.642 -1.137 1 98.5 115 ALA A O 1
ATOM 929 N N . HIS A 1 116 ? 16.891 -0.783 -2.127 1 98.69 116 HIS A N 1
ATOM 930 C CA . HIS A 1 116 ? 15.93 -1.592 -1.393 1 98.69 116 HIS A CA 1
ATOM 931 C C . HIS A 1 116 ? 16.172 -3.08 -1.616 1 98.69 116 HIS A C 1
ATOM 933 O O . HIS A 1 116 ? 16.391 -3.826 -0.661 1 98.69 116 HIS A O 1
ATOM 939 N N . TYR A 1 117 ? 16.203 -3.514 -2.824 1 98.88 117 TYR A N 1
ATOM 940 C CA . TYR A 1 117 ? 16.391 -4.922 -3.154 1 98.88 117 TYR A CA 1
ATOM 941 C C . TYR A 1 117 ? 17.797 -5.383 -2.791 1 98.88 117 TYR A C 1
ATOM 943 O O . TYR A 1 117 ? 17.984 -6.504 -2.307 1 98.88 117 TYR A O 1
ATOM 951 N N . SER A 1 118 ? 18.766 -4.504 -3.043 1 98.81 118 SER A N 1
ATOM 952 C CA . SER A 1 118 ? 20.141 -4.855 -2.725 1 98.81 118 SER A CA 1
ATOM 953 C C . SER A 1 118 ? 20.328 -5.105 -1.23 1 98.81 118 SER A C 1
ATOM 955 O O . SER A 1 118 ? 20.984 -6.066 -0.83 1 98.81 118 SER A O 1
ATOM 957 N N . ARG A 1 119 ? 19.75 -4.234 -0.434 1 98.75 119 ARG A N 1
ATOM 958 C CA . ARG A 1 119 ? 19.859 -4.391 1.014 1 98.75 119 ARG A CA 1
ATOM 959 C C . ARG A 1 119 ? 19.203 -5.684 1.479 1 98.75 119 ARG A C 1
ATOM 961 O O . ARG A 1 119 ? 19.734 -6.395 2.322 1 98.75 119 ARG A O 1
ATOM 968 N N . ILE A 1 120 ? 18.047 -6.008 0.965 1 98.88 120 ILE A N 1
ATOM 969 C CA . ILE A 1 120 ? 17.328 -7.23 1.325 1 98.88 120 ILE A CA 1
ATOM 970 C C . ILE A 1 120 ? 18.172 -8.445 0.933 1 98.88 120 ILE A C 1
ATOM 972 O O . ILE A 1 120 ? 18.391 -9.344 1.747 1 98.88 120 ILE A O 1
ATOM 976 N N . ALA A 1 121 ? 18.672 -8.453 -0.312 1 98.75 121 ALA A N 1
ATOM 977 C CA . ALA A 1 121 ? 19.469 -9.57 -0.815 1 98.75 121 ALA A CA 1
ATOM 978 C C . ALA A 1 121 ? 20.703 -9.797 0.039 1 98.75 121 ALA A C 1
ATOM 980 O O . ALA A 1 121 ? 21.141 -10.93 0.227 1 98.75 121 ALA A O 1
ATOM 981 N N . TYR A 1 122 ? 21.219 -8.703 0.533 1 98.12 122 TYR A N 1
ATOM 982 C CA . TYR A 1 122 ? 22.406 -8.781 1.366 1 98.12 122 TYR A CA 1
ATOM 983 C C . TYR A 1 122 ? 22.078 -9.359 2.736 1 98.12 122 TYR A C 1
ATOM 985 O O . TYR A 1 122 ? 22.891 -10.109 3.307 1 98.12 122 TYR A O 1
ATOM 993 N N . GLU A 1 123 ? 20.922 -9.062 3.266 1 98.19 123 GLU A N 1
ATOM 994 C CA . GLU A 1 123 ? 20.594 -9.367 4.656 1 98.19 123 GLU A CA 1
ATOM 995 C C . GLU A 1 123 ? 20.031 -10.773 4.797 1 98.19 123 GLU A C 1
ATOM 997 O O . GLU A 1 123 ? 19.969 -11.32 5.902 1 98.19 123 GLU A O 1
ATOM 1002 N N . VAL A 1 124 ? 19.578 -11.336 3.607 1 97.12 124 VAL A N 1
ATOM 1003 C CA . VAL A 1 124 ? 18.953 -12.648 3.721 1 97.12 124 VAL A CA 1
ATOM 1004 C C . VAL A 1 124 ? 19.641 -13.641 2.783 1 97.12 124 VAL A C 1
ATOM 1006 O O . VAL A 1 124 ? 20.125 -13.25 1.718 1 97.12 124 VAL A O 1
ATOM 1009 N N . ASP A 1 125 ? 19.641 -14.922 3.119 1 93.81 125 ASP A N 1
ATOM 1010 C CA . ASP A 1 125 ? 20.297 -15.953 2.314 1 93.81 125 ASP A CA 1
ATOM 1011 C C . ASP A 1 125 ? 19.266 -16.766 1.519 1 93.81 125 ASP A C 1
ATOM 1013 O O . ASP A 1 125 ? 19.641 -17.531 0.638 1 93.81 125 ASP A O 1
ATOM 1017 N N . ILE A 1 126 ? 18.109 -16.547 1.724 1 97.12 126 ILE A N 1
ATOM 1018 C CA . ILE A 1 126 ? 17.031 -17.297 1.079 1 97.12 126 ILE A CA 1
ATOM 1019 C C . ILE A 1 126 ? 16.922 -16.875 -0.387 1 97.12 126 ILE A C 1
ATOM 1021 O O . ILE A 1 126 ? 17.094 -15.703 -0.723 1 97.12 126 ILE A O 1
ATOM 1025 N N . PRO A 1 127 ? 16.703 -17.859 -1.299 1 98.75 127 PRO A N 1
ATOM 1026 C CA . PRO A 1 127 ? 16.453 -17.484 -2.695 1 98.75 127 PRO A CA 1
ATOM 1027 C C . PRO A 1 127 ? 15.328 -16.469 -2.848 1 98.75 127 PRO A C 1
ATOM 1029 O O . PRO A 1 127 ? 14.297 -16.578 -2.191 1 98.75 127 PRO A O 1
ATOM 1032 N N . ILE A 1 128 ? 15.578 -15.445 -3.73 1 98.88 128 ILE A N 1
ATOM 1033 C CA . ILE A 1 128 ? 14.641 -14.336 -3.891 1 98.88 128 ILE A CA 1
ATOM 1034 C C . ILE A 1 128 ? 14.133 -14.297 -5.328 1 98.88 128 ILE A C 1
ATOM 1036 O O . ILE A 1 128 ? 14.922 -14.359 -6.273 1 98.88 128 ILE A O 1
ATOM 1040 N N . LEU A 1 129 ? 12.859 -14.242 -5.488 1 98.94 129 LEU A N 1
ATOM 1041 C CA . LEU A 1 129 ? 12.227 -13.867 -6.746 1 98.94 129 LEU A CA 1
ATOM 1042 C C . LEU A 1 129 ? 11.688 -12.445 -6.68 1 98.94 129 LEU A C 1
ATOM 1044 O O . LEU A 1 129 ? 11.039 -12.062 -5.707 1 98.94 129 LEU A O 1
ATOM 1048 N N . LEU A 1 130 ? 11.977 -11.664 -7.742 1 98.94 130 LEU A N 1
ATOM 1049 C CA . LEU A 1 130 ? 11.352 -10.352 -7.887 1 98.94 130 LEU A CA 1
ATOM 1050 C C . LEU A 1 130 ? 9.914 -10.484 -8.375 1 98.94 130 LEU A C 1
ATOM 1052 O O . LEU A 1 130 ? 9.609 -11.352 -9.195 1 98.94 130 LEU A O 1
ATOM 1056 N N . TYR A 1 131 ? 9.133 -9.688 -7.871 1 98.88 131 TYR A N 1
ATOM 1057 C CA . TYR A 1 131 ? 7.738 -9.648 -8.297 1 98.88 131 TYR A CA 1
ATOM 1058 C C . TYR A 1 131 ? 7.406 -8.32 -8.961 1 98.88 131 TYR A C 1
ATOM 1060 O O . TYR A 1 131 ? 7.324 -7.289 -8.289 1 98.88 131 TYR A O 1
ATOM 1068 N N . ASN A 1 132 ? 7.238 -8.305 -10.266 1 98.81 132 ASN A N 1
ATOM 1069 C CA . ASN A 1 132 ? 6.812 -7.125 -11.008 1 98.81 132 ASN A CA 1
ATOM 1070 C C . ASN A 1 132 ? 5.301 -7.121 -11.234 1 98.81 132 ASN A C 1
ATOM 1072 O O . ASN A 1 132 ? 4.793 -7.902 -12.047 1 98.81 132 ASN A O 1
ATOM 1076 N N . VAL A 1 133 ? 4.605 -6.23 -10.609 1 98.19 133 VAL A N 1
ATOM 1077 C CA . VAL A 1 133 ? 3.152 -6.172 -10.695 1 98.19 133 VAL A CA 1
ATOM 1078 C C . VAL A 1 133 ? 2.691 -4.715 -10.719 1 98.19 133 VAL A C 1
ATOM 1080 O O . VAL A 1 133 ? 2.039 -4.25 -9.781 1 98.19 133 VAL A O 1
ATOM 1083 N N . PRO A 1 134 ? 2.885 -4.016 -11.844 1 97.25 134 PRO A N 1
ATOM 1084 C CA . PRO A 1 134 ? 2.596 -2.58 -11.914 1 97.25 134 PRO A CA 1
ATOM 1085 C C . PRO A 1 134 ? 1.122 -2.262 -11.664 1 97.25 134 PRO A C 1
ATOM 1087 O O . PRO A 1 134 ? 0.795 -1.182 -11.172 1 97.25 134 PRO A O 1
ATOM 1090 N N . LYS A 1 135 ? 0.224 -3.182 -11.961 1 95.31 135 LYS A N 1
ATOM 1091 C CA . LYS A 1 135 ? -1.204 -2.963 -11.758 1 95.31 135 LYS A CA 1
ATOM 1092 C C . LYS A 1 135 ? -1.498 -2.555 -10.312 1 95.31 135 LYS A C 1
ATOM 1094 O O . LYS A 1 135 ? -2.371 -1.723 -10.062 1 95.31 135 LYS A O 1
ATOM 1099 N N . PHE A 1 136 ? -0.697 -3.111 -9.352 1 96.62 136 PHE A N 1
ATOM 1100 C CA . PHE A 1 136 ? -1 -2.885 -7.945 1 96.62 136 PHE A CA 1
ATOM 1101 C C . PHE A 1 136 ? -0.012 -1.901 -7.328 1 96.62 136 PHE A C 1
ATOM 1103 O O . PHE A 1 136 ? -0.402 -1.02 -6.562 1 96.62 136 PHE A O 1
ATOM 1110 N N . THR A 1 137 ? 1.281 -1.956 -7.699 1 96.62 137 THR A N 1
ATOM 1111 C CA . THR A 1 137 ? 2.311 -1.156 -7.043 1 96.62 137 THR A CA 1
ATOM 1112 C C . THR A 1 137 ? 2.52 0.165 -7.777 1 96.62 137 THR A C 1
ATOM 1114 O O . THR A 1 137 ? 3.139 1.087 -7.242 1 96.62 137 THR A O 1
ATOM 1117 N N . THR A 1 138 ? 2.08 0.205 -9.086 1 94.94 138 THR A N 1
ATOM 1118 C CA . THR A 1 138 ? 2.248 1.338 -9.984 1 94.94 138 THR A CA 1
ATOM 1119 C C . THR A 1 138 ? 3.713 1.503 -10.383 1 94.94 138 THR A C 1
ATOM 1121 O O . THR A 1 138 ? 4.082 2.488 -11.023 1 94.94 138 THR A O 1
ATOM 1124 N N . ILE A 1 139 ? 4.555 0.576 -10.023 1 96.81 139 ILE A N 1
ATOM 1125 C CA . ILE A 1 139 ? 5.973 0.569 -10.367 1 96.81 139 ILE A CA 1
ATOM 1126 C C . ILE A 1 139 ? 6.258 -0.581 -11.336 1 96.81 139 ILE A C 1
ATOM 1128 O O . ILE A 1 139 ? 5.996 -1.744 -11.016 1 96.81 139 ILE A O 1
ATOM 1132 N N . ASN A 1 140 ? 6.695 -0.257 -12.5 1 97.88 140 ASN A N 1
ATOM 1133 C CA . ASN A 1 140 ? 7.258 -1.23 -13.438 1 97.88 140 ASN A CA 1
ATOM 1134 C C . ASN A 1 140 ? 8.773 -1.306 -13.32 1 97.88 140 ASN A C 1
ATOM 1136 O O . ASN A 1 140 ? 9.484 -0.42 -13.797 1 97.88 140 ASN A O 1
ATOM 1140 N N . ILE A 1 141 ? 9.289 -2.348 -12.641 1 98.5 141 ILE A N 1
ATOM 1141 C CA . ILE A 1 141 ? 10.727 -2.439 -12.406 1 98.5 141 ILE A CA 1
ATOM 1142 C C . ILE A 1 141 ? 11.469 -2.447 -13.734 1 98.5 141 ILE A C 1
ATOM 1144 O O . ILE A 1 141 ? 11.273 -3.344 -14.562 1 98.5 141 ILE A O 1
ATOM 1148 N N . ASP A 1 142 ? 12.25 -1.514 -13.906 1 97.56 142 ASP A N 1
ATOM 1149 C CA . ASP A 1 142 ? 12.898 -1.406 -15.211 1 97.56 142 ASP A CA 1
ATOM 1150 C C . ASP A 1 142 ? 13.914 -2.525 -15.414 1 97.56 142 ASP A C 1
ATOM 1152 O O . ASP A 1 142 ? 14.492 -3.029 -14.453 1 97.56 142 ASP A O 1
ATOM 1156 N N . LEU A 1 143 ? 14.195 -2.877 -16.672 1 98.44 143 LEU A N 1
ATOM 1157 C CA . LEU A 1 143 ? 15.023 -4.016 -17.047 1 98.44 143 LEU A CA 1
ATOM 1158 C C . LEU A 1 143 ? 16.469 -3.814 -16.594 1 98.44 143 LEU A C 1
ATOM 1160 O O . LEU A 1 143 ? 17.141 -4.77 -16.188 1 98.44 143 LEU A O 1
ATOM 1164 N N . ASP A 1 144 ? 16.984 -2.59 -16.656 1 98.38 144 ASP A N 1
ATOM 1165 C CA . ASP A 1 144 ? 18.344 -2.303 -16.219 1 98.38 144 ASP A CA 1
ATOM 1166 C C . ASP A 1 144 ? 18.516 -2.602 -14.727 1 98.38 144 ASP A C 1
ATOM 1168 O O . ASP A 1 144 ? 19.547 -3.148 -14.32 1 98.38 144 ASP A O 1
ATOM 1172 N N . THR A 1 145 ? 17.531 -2.199 -13.93 1 98.5 145 THR A N 1
ATOM 1173 C CA . THR A 1 145 ? 17.562 -2.467 -12.492 1 98.5 145 THR A CA 1
ATOM 1174 C C . THR A 1 145 ? 17.578 -3.969 -12.227 1 98.5 145 THR A C 1
ATOM 1176 O O . THR A 1 145 ? 18.344 -4.445 -11.398 1 98.5 145 THR A O 1
ATOM 1179 N N . ILE A 1 146 ? 16.781 -4.719 -12.891 1 98.81 146 ILE A N 1
ATOM 1180 C CA . ILE A 1 146 ? 16.703 -6.164 -12.727 1 98.81 146 ILE A CA 1
ATOM 1181 C C . ILE A 1 146 ? 18.047 -6.801 -13.07 1 98.81 146 ILE A C 1
ATOM 1183 O O . ILE A 1 146 ? 18.547 -7.633 -12.32 1 98.81 146 ILE A O 1
ATOM 1187 N N . GLU A 1 147 ? 18.562 -6.41 -14.211 1 98.69 147 GLU A N 1
ATOM 1188 C CA . GLU A 1 147 ? 19.844 -6.957 -14.656 1 98.69 147 GLU A CA 1
ATOM 1189 C C . GLU A 1 147 ? 20.953 -6.68 -13.641 1 98.69 147 GLU A C 1
ATOM 1191 O O . GLU A 1 147 ? 21.75 -7.562 -13.328 1 98.69 147 GLU A O 1
ATOM 1196 N N . GLU A 1 148 ? 21 -5.445 -13.156 1 98.62 148 GLU A N 1
ATOM 1197 C CA . GLU A 1 148 ? 21.984 -5.07 -12.156 1 98.62 148 GLU A CA 1
ATOM 1198 C C . GLU A 1 148 ? 21.844 -5.906 -10.891 1 98.62 148 GLU A C 1
ATOM 1200 O O . GLU A 1 148 ? 22.828 -6.383 -10.336 1 98.62 148 GLU A O 1
ATOM 1205 N N . LEU A 1 149 ? 20.641 -6.098 -10.406 1 98.81 149 LEU A N 1
ATOM 1206 C CA . LEU A 1 149 ? 20.375 -6.875 -9.203 1 98.81 149 LEU A CA 1
ATOM 1207 C C . LEU A 1 149 ? 20.812 -8.32 -9.383 1 98.81 149 LEU A C 1
ATOM 1209 O O . LEU A 1 149 ? 21.438 -8.898 -8.484 1 98.81 149 LEU A O 1
ATOM 1213 N N . VAL A 1 150 ? 20.5 -8.898 -10.484 1 98.75 150 VAL A N 1
ATOM 1214 C CA . VAL A 1 150 ? 20.844 -10.281 -10.781 1 98.75 150 VAL A CA 1
ATOM 1215 C C . VAL A 1 150 ? 22.359 -10.453 -10.812 1 98.75 150 VAL A C 1
ATOM 1217 O O . VAL A 1 150 ? 22.891 -11.469 -10.344 1 98.75 150 VAL A O 1
ATOM 1220 N N . GLU A 1 151 ? 23.016 -9.508 -11.398 1 98.38 151 GLU A N 1
ATOM 1221 C CA . GLU A 1 151 ? 24.469 -9.562 -11.516 1 98.38 151 GLU A CA 1
ATOM 1222 C C . GLU A 1 151 ? 25.141 -9.438 -10.148 1 98.38 151 GLU A C 1
ATOM 1224 O O . GLU A 1 151 ? 26.141 -10.109 -9.875 1 98.38 151 GLU A O 1
ATOM 1229 N N . GLU A 1 152 ? 24.609 -8.672 -9.328 1 98.19 152 GLU A N 1
ATOM 1230 C CA . GLU A 1 152 ? 25.266 -8.312 -8.078 1 98.19 152 GLU A CA 1
ATOM 1231 C C . GLU A 1 152 ? 24.938 -9.312 -6.969 1 98.19 152 GLU A C 1
ATOM 1233 O O . GLU A 1 152 ? 25.672 -9.43 -5.988 1 98.19 152 GLU A O 1
ATOM 1238 N N . HIS A 1 153 ? 23.812 -9.977 -7.078 1 98.44 153 HIS A N 1
ATOM 1239 C CA . HIS A 1 153 ? 23.344 -10.805 -5.98 1 98.44 153 HIS A CA 1
ATOM 1240 C C . HIS A 1 153 ? 22.984 -12.203 -6.461 1 98.44 153 HIS A C 1
ATOM 1242 O O . HIS A 1 153 ? 21.953 -12.398 -7.113 1 98.44 153 HIS A O 1
ATOM 1248 N N . SER A 1 154 ? 23.641 -13.18 -6.004 1 98 154 SER A N 1
ATOM 1249 C CA . SER A 1 154 ? 23.484 -14.547 -6.492 1 98 154 SER A CA 1
ATOM 1250 C C . SER A 1 154 ? 22.219 -15.188 -5.949 1 98 154 SER A C 1
ATOM 1252 O O . SER A 1 154 ? 21.734 -16.172 -6.496 1 98 154 SER A O 1
ATOM 1254 N N . ASN A 1 155 ? 21.672 -14.555 -4.898 1 98.44 155 ASN A N 1
ATOM 1255 C CA . ASN A 1 155 ? 20.469 -15.156 -4.324 1 98.44 155 ASN A CA 1
ATOM 1256 C C . ASN A 1 155 ? 19.203 -14.578 -4.941 1 98.44 155 ASN A C 1
ATOM 1258 O O . ASN A 1 155 ? 18.094 -14.945 -4.547 1 98.44 155 ASN A O 1
ATOM 1262 N N . ILE A 1 156 ? 19.297 -13.672 -5.867 1 98.75 156 ILE A N 1
ATOM 1263 C CA . ILE A 1 156 ? 18.172 -13.344 -6.734 1 98.75 156 ILE A CA 1
ATOM 1264 C C . ILE A 1 156 ? 18.078 -14.359 -7.875 1 98.75 156 ILE A C 1
ATOM 1266 O O . ILE A 1 156 ? 18.875 -14.312 -8.812 1 98.75 156 ILE A O 1
ATOM 1270 N N . VAL A 1 157 ? 17.031 -15.211 -7.793 1 98.81 157 VAL A N 1
ATOM 1271 C CA . VAL A 1 157 ? 17.109 -16.422 -8.594 1 98.81 157 VAL A CA 1
ATOM 1272 C C . VAL A 1 157 ? 15.953 -16.469 -9.594 1 98.81 157 VAL A C 1
ATOM 1274 O O . VAL A 1 157 ? 15.844 -17.406 -10.383 1 98.81 157 VAL A O 1
ATOM 1277 N N . GLY A 1 158 ? 15.078 -15.43 -9.586 1 98.81 158 GLY A N 1
ATOM 1278 C CA . GLY A 1 158 ? 13.969 -15.43 -10.523 1 98.81 158 GLY A CA 1
ATOM 1279 C C . GLY A 1 158 ? 13.133 -14.164 -10.469 1 98.81 158 GLY A C 1
ATOM 1280 O O . GLY A 1 158 ? 13.406 -13.273 -9.656 1 98.81 158 GLY A O 1
ATOM 1281 N N . ILE A 1 159 ? 12.148 -14.102 -11.367 1 98.88 159 ILE A N 1
ATOM 1282 C CA . ILE A 1 159 ? 11.203 -12.984 -11.406 1 98.88 159 ILE A CA 1
ATOM 1283 C C . ILE A 1 159 ? 9.828 -13.484 -11.859 1 98.88 159 ILE A C 1
ATOM 1285 O O . ILE A 1 159 ? 9.734 -14.328 -12.75 1 98.88 159 ILE A O 1
ATOM 1289 N N . LYS A 1 160 ? 8.828 -13.125 -11.141 1 98.88 160 LYS A N 1
ATOM 1290 C CA . LYS A 1 160 ? 7.438 -13.156 -11.594 1 98.88 160 LYS A CA 1
ATOM 1291 C C . LYS A 1 160 ? 7.047 -11.836 -12.258 1 98.88 160 LYS A C 1
ATOM 1293 O O . LYS A 1 160 ? 6.988 -10.797 -11.594 1 98.88 160 LYS A O 1
ATOM 1298 N N . ASP A 1 161 ? 6.816 -11.859 -13.531 1 98.81 161 ASP A N 1
ATOM 1299 C CA . ASP A 1 161 ? 6.461 -10.641 -14.25 1 98.81 161 ASP A CA 1
ATOM 1300 C C . ASP A 1 161 ? 4.977 -10.625 -14.609 1 98.81 161 ASP A C 1
ATOM 1302 O O . ASP A 1 161 ? 4.535 -11.367 -15.492 1 98.81 161 ASP A O 1
ATOM 1306 N N . SER A 1 162 ? 4.238 -9.781 -13.969 1 98.25 162 SER A N 1
ATOM 1307 C CA . SER A 1 162 ? 2.787 -9.734 -14.133 1 98.25 162 SER A CA 1
ATOM 1308 C C . SER A 1 162 ? 2.369 -8.547 -15 1 98.25 162 SER A C 1
ATOM 1310 O O . SER A 1 162 ? 1.216 -8.117 -14.961 1 98.25 162 SER A O 1
ATOM 1312 N N . SER A 1 163 ? 3.279 -7.949 -15.797 1 97.25 163 SER A N 1
ATOM 1313 C CA . SER A 1 163 ? 2.965 -6.816 -16.656 1 97.25 163 SER A CA 1
ATOM 1314 C C . SER A 1 163 ? 2.045 -7.227 -17.797 1 97.25 163 SER A C 1
ATOM 1316 O O . SER A 1 163 ? 1.342 -6.391 -18.375 1 97.25 163 SER A O 1
ATOM 1318 N N . GLY A 1 164 ? 2.16 -8.484 -18.172 1 96.75 164 GLY A N 1
ATOM 1319 C CA . GLY A 1 164 ? 1.391 -8.977 -19.297 1 96.75 164 GLY A CA 1
ATOM 1320 C C . GLY A 1 164 ? 2.016 -8.641 -20.641 1 96.75 164 GLY A C 1
ATOM 1321 O O . GLY A 1 164 ? 1.462 -8.977 -21.688 1 96.75 164 GLY A O 1
ATOM 1322 N N . SER A 1 165 ? 3.166 -8.062 -20.641 1 97.62 165 SER A N 1
ATOM 1323 C CA . SER A 1 165 ? 3.834 -7.652 -21.875 1 97.62 165 SER A CA 1
ATOM 1324 C C . SER A 1 165 ? 4.785 -8.734 -22.375 1 97.62 165 SER A C 1
ATOM 1326 O O . SER A 1 165 ? 5.855 -8.938 -21.797 1 97.62 165 SER A O 1
ATOM 1328 N N . ILE A 1 166 ? 4.375 -9.312 -23.438 1 98.06 166 ILE A N 1
ATOM 1329 C CA . ILE A 1 166 ? 5.207 -10.359 -24.016 1 98.06 166 ILE A CA 1
ATOM 1330 C C . ILE A 1 166 ? 6.535 -9.758 -24.484 1 98.06 166 ILE A C 1
ATOM 1332 O O . ILE A 1 166 ? 7.574 -10.414 -24.422 1 98.06 166 ILE A O 1
ATOM 1336 N N . GLY A 1 167 ? 6.488 -8.516 -24.969 1 98.19 167 GLY A N 1
ATOM 1337 C CA . GLY A 1 167 ? 7.715 -7.836 -25.344 1 98.19 167 GLY A CA 1
ATOM 1338 C C . GLY A 1 167 ? 8.688 -7.68 -24.188 1 98.19 167 GLY A C 1
ATOM 1339 O O . GLY A 1 167 ? 9.891 -7.898 -24.344 1 98.19 167 GLY A O 1
ATOM 1340 N N . ARG A 1 168 ? 8.156 -7.371 -23.094 1 98.38 168 ARG A N 1
ATOM 1341 C CA . ARG A 1 168 ? 9 -7.219 -21.906 1 98.38 168 ARG A CA 1
ATOM 1342 C C . ARG A 1 168 ? 9.555 -8.562 -21.453 1 98.38 168 ARG A C 1
ATOM 1344 O O . ARG A 1 168 ? 10.734 -8.672 -21.109 1 98.38 168 ARG A O 1
ATOM 1351 N N . ILE A 1 169 ? 8.742 -9.57 -21.438 1 98.62 169 ILE A N 1
ATOM 1352 C CA . ILE A 1 169 ? 9.188 -10.898 -21.047 1 98.62 169 ILE A CA 1
ATOM 1353 C C . ILE A 1 169 ? 10.289 -11.375 -21.984 1 98.62 169 ILE A C 1
ATOM 1355 O O . ILE A 1 169 ? 11.281 -11.961 -21.547 1 98.62 169 ILE A O 1
ATOM 1359 N N . ALA A 1 170 ? 10.117 -11.07 -23.25 1 98.75 170 ALA A N 1
ATOM 1360 C CA . ALA A 1 170 ? 11.133 -11.438 -24.219 1 98.75 170 ALA A CA 1
ATOM 1361 C C . ALA A 1 170 ? 12.469 -10.758 -23.906 1 98.75 170 ALA A C 1
ATOM 1363 O O . ALA A 1 170 ? 13.523 -11.391 -24 1 98.75 170 ALA A O 1
ATOM 1364 N N . GLU A 1 171 ? 12.398 -9.523 -23.562 1 98.81 171 GLU A N 1
ATOM 1365 C CA . GLU A 1 171 ? 13.617 -8.797 -23.234 1 98.81 171 GLU A CA 1
ATOM 1366 C C . GLU A 1 171 ? 14.25 -9.344 -21.953 1 98.81 171 GLU A C 1
ATOM 1368 O O . GLU A 1 171 ? 15.477 -9.414 -21.844 1 98.81 171 GLU A O 1
ATOM 1373 N N . LEU A 1 172 ? 13.43 -9.688 -20.984 1 98.81 172 LEU A N 1
ATOM 1374 C CA . LEU A 1 172 ? 13.938 -10.328 -19.766 1 98.81 172 LEU A CA 1
ATOM 1375 C C . LEU A 1 172 ? 14.695 -11.609 -20.109 1 98.81 172 LEU A C 1
ATOM 1377 O O . LEU A 1 172 ? 15.789 -11.844 -19.609 1 98.81 172 LEU A O 1
ATOM 1381 N N . ILE A 1 173 ? 14.133 -12.43 -20.953 1 98.75 173 ILE A N 1
ATOM 1382 C CA . ILE A 1 173 ? 14.734 -13.695 -21.359 1 98.75 173 ILE A CA 1
ATOM 1383 C C . ILE A 1 173 ? 16.078 -13.422 -22.047 1 98.75 173 ILE A C 1
ATOM 1385 O O . ILE A 1 173 ? 17.078 -14.07 -21.734 1 98.75 173 ILE A O 1
ATOM 1389 N N . ARG A 1 174 ? 16.031 -12.438 -22.938 1 98.69 174 ARG A N 1
ATOM 1390 C CA . ARG A 1 174 ? 17.25 -12.102 -23.688 1 98.69 174 ARG A CA 1
ATOM 1391 C C . ARG A 1 174 ? 18.359 -11.641 -22.766 1 98.69 174 ARG A C 1
ATOM 1393 O O . ARG A 1 174 ? 19.531 -11.977 -22.969 1 98.69 174 ARG A O 1
ATOM 1400 N N . ARG A 1 175 ? 18.031 -10.93 -21.766 1 98.69 175 ARG A N 1
ATOM 1401 C CA . ARG A 1 175 ? 19.031 -10.234 -20.953 1 98.69 175 ARG A CA 1
ATOM 1402 C C . ARG A 1 175 ? 19.5 -11.109 -19.797 1 98.69 175 ARG A C 1
ATOM 1404 O O . ARG A 1 175 ? 20.688 -11.117 -19.469 1 98.69 175 ARG A O 1
ATOM 1411 N N . VAL A 1 176 ? 18.562 -11.867 -19.172 1 98.44 176 VAL A N 1
ATOM 1412 C CA . VAL A 1 176 ? 18.969 -12.523 -17.938 1 98.44 176 VAL A CA 1
ATOM 1413 C C . VAL A 1 176 ? 18.375 -13.93 -17.875 1 98.44 176 VAL A C 1
ATOM 1415 O O . VAL A 1 176 ? 18.484 -14.625 -16.859 1 98.44 176 VAL A O 1
ATOM 1418 N N . GLY A 1 177 ? 17.766 -14.422 -18.922 1 97.81 177 GLY A N 1
ATOM 1419 C CA . GLY A 1 177 ? 17.047 -15.688 -18.953 1 97.81 177 GLY A CA 1
ATOM 1420 C C . GLY A 1 177 ? 17.953 -16.891 -18.688 1 97.81 177 GLY A C 1
ATOM 1421 O O . GLY A 1 177 ? 17.469 -17.953 -18.328 1 97.81 177 GLY A O 1
ATOM 1422 N N . ASP A 1 178 ? 19.234 -16.781 -18.922 1 97.75 178 ASP A N 1
ATOM 1423 C CA . ASP A 1 178 ? 20.188 -17.859 -18.688 1 97.75 178 ASP A CA 1
ATOM 1424 C C . ASP A 1 178 ? 20.688 -17.844 -17.25 1 97.75 178 ASP A C 1
ATOM 1426 O O . ASP A 1 178 ? 21.375 -18.766 -16.812 1 97.75 178 ASP A O 1
ATOM 1430 N N . LYS A 1 179 ? 20.266 -16.812 -16.5 1 98.19 179 LYS A N 1
ATOM 1431 C CA . LYS A 1 179 ? 20.812 -16.625 -15.156 1 98.19 179 LYS A CA 1
ATOM 1432 C C . LYS A 1 179 ? 19.734 -16.891 -14.102 1 98.19 179 LYS A C 1
ATOM 1434 O O . LYS A 1 179 ? 20.047 -17.344 -12.992 1 98.19 179 LYS A O 1
ATOM 1439 N N . ILE A 1 180 ? 18.5 -16.531 -14.391 1 98.69 180 ILE A N 1
ATOM 1440 C CA . ILE A 1 180 ? 17.438 -16.656 -13.398 1 98.69 180 ILE A CA 1
ATOM 1441 C C . ILE A 1 180 ? 16.188 -17.219 -14.055 1 98.69 180 ILE A C 1
ATOM 1443 O O . ILE A 1 180 ? 16.062 -17.219 -15.281 1 98.69 180 ILE A O 1
ATOM 1447 N N . ASN A 1 181 ? 15.25 -17.719 -13.211 1 98.81 181 ASN A N 1
ATOM 1448 C CA . ASN A 1 181 ? 13.969 -18.219 -13.703 1 98.81 181 ASN A CA 1
ATOM 1449 C C . ASN A 1 181 ? 13.008 -17.062 -14.008 1 98.81 181 ASN A C 1
ATOM 1451 O O . ASN A 1 181 ? 12.82 -16.172 -13.18 1 98.81 181 ASN A O 1
ATOM 1455 N N . ILE A 1 182 ? 12.438 -17.078 -15.188 1 98.88 182 ILE A N 1
ATOM 1456 C CA . ILE A 1 182 ? 11.438 -16.094 -15.594 1 98.88 182 ILE A CA 1
ATOM 1457 C C . ILE A 1 182 ? 10.055 -16.75 -15.625 1 98.88 182 ILE A C 1
ATOM 1459 O O . ILE A 1 182 ? 9.828 -17.688 -16.391 1 98.88 182 ILE A O 1
ATOM 1463 N N . LEU A 1 183 ? 9.195 -16.266 -14.781 1 98.88 183 LEU A N 1
ATOM 1464 C CA . LEU A 1 183 ? 7.848 -16.812 -14.648 1 98.88 183 LEU A CA 1
ATOM 1465 C C . LEU A 1 183 ? 6.801 -15.805 -15.094 1 98.88 183 LEU A C 1
ATOM 1467 O O . LEU A 1 183 ? 6.785 -14.664 -14.609 1 98.88 183 LEU A O 1
ATOM 1471 N N . ALA A 1 184 ? 5.91 -16.234 -16.031 1 98.69 184 ALA A N 1
ATOM 1472 C CA . ALA A 1 184 ? 4.781 -15.398 -16.406 1 98.69 184 ALA A CA 1
ATOM 1473 C C . ALA A 1 184 ? 3.805 -15.234 -15.25 1 98.69 184 ALA A C 1
ATOM 1475 O O . ALA A 1 184 ? 3.418 -16.219 -14.609 1 98.69 184 ALA A O 1
ATOM 1476 N N . GLY A 1 185 ? 3.371 -13.992 -15.031 1 98.56 185 GLY A N 1
ATOM 1477 C CA . GLY A 1 185 ? 2.545 -13.719 -13.867 1 98.56 185 GLY A CA 1
ATOM 1478 C C . GLY A 1 185 ? 1.076 -13.539 -14.203 1 98.56 185 GLY A C 1
ATOM 1479 O O . GLY A 1 185 ? 0.254 -13.297 -13.32 1 98.56 185 GLY A O 1
ATOM 1480 N N . THR A 1 186 ? 0.758 -13.609 -15.492 1 97.81 186 THR A N 1
ATOM 1481 C CA . THR A 1 186 ? -0.633 -13.57 -15.93 1 97.81 186 THR A CA 1
ATOM 1482 C C . THR A 1 186 ? -0.891 -14.633 -17 1 97.81 186 THR A C 1
ATOM 1484 O O . THR A 1 186 ? -0.001 -14.953 -17.781 1 97.81 186 THR A O 1
ATOM 1487 N N . ALA A 1 187 ? -2.035 -15.078 -17 1 98.19 187 ALA A N 1
ATOM 1488 C CA . ALA A 1 187 ? -2.355 -16.297 -17.766 1 98.19 187 ALA A CA 1
ATOM 1489 C C . ALA A 1 187 ? -2.379 -16.016 -19.266 1 98.19 187 ALA A C 1
ATOM 1491 O O . ALA A 1 187 ? -2.236 -16.938 -20.078 1 98.19 187 ALA A O 1
ATOM 1492 N N . ASP A 1 188 ? -2.434 -14.773 -19.656 1 96.38 188 ASP A N 1
ATOM 1493 C CA . ASP A 1 188 ? -2.553 -14.398 -21.062 1 96.38 188 ASP A CA 1
ATOM 1494 C C . ASP A 1 188 ? -1.274 -14.727 -21.828 1 96.38 188 ASP A C 1
ATOM 1496 O O . ASP A 1 188 ? -1.295 -14.852 -23.047 1 96.38 188 ASP A O 1
ATOM 1500 N N . VAL A 1 189 ? -0.205 -14.867 -21.078 1 98.31 189 VAL A N 1
ATOM 1501 C CA . VAL A 1 189 ? 1.052 -14.953 -21.812 1 98.31 189 VAL A CA 1
ATOM 1502 C C . VAL A 1 189 ? 1.806 -16.219 -21.406 1 98.31 189 VAL A C 1
ATOM 1504 O O . VAL A 1 189 ? 3.021 -16.312 -21.594 1 98.31 189 VAL A O 1
ATOM 1507 N N . MET A 1 190 ? 1.109 -17.188 -20.875 1 98.62 190 MET A N 1
ATOM 1508 C CA . MET A 1 190 ? 1.774 -18.406 -20.422 1 98.62 190 MET A CA 1
ATOM 1509 C C . MET A 1 190 ? 2.49 -19.094 -21.578 1 98.62 190 MET A C 1
ATOM 1511 O O . MET A 1 190 ? 3.707 -18.969 -21.734 1 98.62 190 MET A O 1
ATOM 1515 N N . TYR A 1 191 ? 1.708 -19.625 -22.484 1 98.62 191 TYR A N 1
ATOM 1516 C CA . TYR A 1 191 ? 2.246 -20.422 -23.578 1 98.62 191 TYR A CA 1
ATOM 1517 C C . TYR A 1 191 ? 3.188 -19.594 -24.453 1 98.62 191 TYR A C 1
ATOM 1519 O O . TYR A 1 191 ? 4.32 -20.016 -24.719 1 98.62 191 TYR A O 1
ATOM 1527 N N . PRO A 1 192 ? 2.828 -18.359 -24.828 1 98.5 192 PRO A N 1
ATOM 1528 C CA . PRO A 1 192 ? 3.742 -17.562 -25.641 1 98.5 192 PRO A CA 1
ATOM 1529 C C . PRO A 1 192 ? 5.082 -17.312 -24.953 1 98.5 192 PRO A C 1
ATOM 1531 O O . PRO A 1 192 ? 6.125 -17.281 -25.625 1 98.5 192 PRO A O 1
ATOM 1534 N N . SER A 1 193 ? 5.078 -17.141 -23.656 1 98.75 193 SER A N 1
ATOM 1535 C CA . SER A 1 193 ? 6.324 -16.875 -22.953 1 98.75 193 SER A CA 1
ATOM 1536 C C . SER A 1 193 ? 7.219 -18.109 -22.938 1 98.75 193 SER A C 1
ATOM 1538 O O . SER A 1 193 ? 8.445 -18 -23 1 98.75 193 SER A O 1
ATOM 1540 N N . TRP A 1 194 ? 6.605 -19.281 -22.812 1 98.62 194 TRP A N 1
ATOM 1541 C CA . TRP A 1 194 ? 7.375 -20.531 -22.766 1 98.62 194 TRP A CA 1
ATOM 1542 C C . TRP A 1 194 ? 8.047 -20.797 -24.125 1 98.62 194 TRP A C 1
ATOM 1544 O O . TRP A 1 194 ? 9.172 -21.297 -24.172 1 98.62 194 TRP A O 1
ATOM 1554 N N . LEU A 1 195 ? 7.332 -20.422 -25.156 1 98.25 195 LEU A N 1
ATOM 1555 C CA . LEU A 1 195 ? 7.895 -20.562 -26.5 1 98.25 195 LEU A CA 1
ATOM 1556 C C . LEU A 1 195 ? 9.156 -19.719 -26.656 1 98.25 195 LEU A C 1
ATOM 1558 O O . LEU A 1 195 ? 10.047 -20.062 -27.438 1 98.25 195 LEU A O 1
ATOM 1562 N N . LEU A 1 196 ? 9.234 -18.656 -25.906 1 98.44 196 LEU A N 1
ATOM 1563 C CA . LEU A 1 196 ? 10.352 -17.734 -26.016 1 98.44 196 LEU A CA 1
ATOM 1564 C C . LEU A 1 196 ? 11.461 -18.109 -25.031 1 98.44 196 LEU A C 1
ATOM 1566 O O . LEU A 1 196 ? 12.57 -17.578 -25.109 1 98.44 196 LEU A O 1
ATOM 1570 N N . GLY A 1 197 ? 11.141 -18.969 -24.078 1 98.38 197 GLY A N 1
ATOM 1571 C CA . GLY A 1 197 ? 12.203 -19.438 -23.203 1 98.38 197 GLY A CA 1
ATOM 1572 C C . GLY A 1 197 ? 11.922 -19.172 -21.734 1 98.38 197 GLY A C 1
ATOM 1573 O O . GLY A 1 197 ? 12.773 -19.422 -20.875 1 98.38 197 GLY A O 1
ATOM 1574 N N . ALA A 1 198 ? 10.75 -18.703 -21.391 1 98.69 198 ALA A N 1
ATOM 1575 C CA . ALA A 1 198 ? 10.391 -18.562 -19.984 1 98.69 198 ALA A CA 1
ATOM 1576 C C . ALA A 1 198 ? 10.258 -19.938 -19.312 1 98.69 198 ALA A C 1
ATOM 1578 O O . ALA A 1 198 ? 10.094 -20.953 -20 1 98.69 198 ALA A O 1
ATOM 1579 N N . HIS A 1 199 ? 10.289 -19.953 -18.016 1 98.69 199 HIS A N 1
ATOM 1580 C CA . HIS A 1 199 ? 10.523 -21.203 -17.297 1 98.69 199 HIS A CA 1
ATOM 1581 C C . HIS A 1 199 ? 9.234 -21.719 -16.672 1 98.69 199 HIS A C 1
ATOM 1583 O O . HIS A 1 199 ? 9.195 -22.859 -16.188 1 98.69 199 HIS A O 1
ATOM 1589 N N . GLY A 1 200 ? 8.219 -20.922 -16.625 1 98.69 200 GLY A N 1
ATOM 1590 C CA . GLY A 1 200 ? 6.961 -21.312 -16 1 98.69 200 GLY A CA 1
ATOM 1591 C C . GLY A 1 200 ? 6.012 -20.141 -15.805 1 98.69 200 GLY A C 1
ATOM 1592 O O . GLY A 1 200 ? 6.059 -19.172 -16.562 1 98.69 200 GLY A O 1
ATOM 1593 N N . ALA A 1 201 ? 5.059 -20.344 -14.891 1 98.88 201 ALA A N 1
ATOM 1594 C CA . ALA A 1 201 ? 4.055 -19.312 -14.648 1 98.88 201 ALA A CA 1
ATOM 1595 C C . ALA A 1 201 ? 3.529 -19.375 -13.219 1 98.88 201 ALA A C 1
ATOM 1597 O O . ALA A 1 201 ? 3.475 -20.453 -12.617 1 98.88 201 ALA A O 1
ATOM 1598 N N . VAL A 1 202 ? 3.303 -18.281 -12.625 1 98.88 202 VAL A N 1
ATOM 1599 C CA . VAL A 1 202 ? 2.512 -18.094 -11.414 1 98.88 202 VAL A CA 1
ATOM 1600 C C . VAL A 1 202 ? 1.214 -17.359 -11.75 1 98.88 202 VAL A C 1
ATOM 1602 O O . VAL A 1 202 ? 1.211 -16.141 -11.938 1 98.88 202 VAL A O 1
ATOM 1605 N N . VAL A 1 203 ? 0.088 -18.078 -11.766 1 98.81 203 VAL A N 1
ATOM 1606 C CA . VAL A 1 203 ? -1.078 -17.438 -12.367 1 98.81 203 VAL A CA 1
ATOM 1607 C C . VAL A 1 203 ? -2.301 -17.656 -11.477 1 98.81 203 VAL A C 1
ATOM 1609 O O . VAL A 1 203 ? -2.486 -18.734 -10.914 1 98.81 203 VAL A O 1
ATOM 1612 N N . ALA A 1 204 ? -3.115 -16.672 -11.375 1 98.69 204 ALA A N 1
ATOM 1613 C CA . ALA A 1 204 ? -4.312 -16.656 -10.539 1 98.69 204 ALA A CA 1
ATOM 1614 C C . ALA A 1 204 ? -5.309 -17.719 -10.984 1 98.69 204 ALA A C 1
ATOM 1616 O O . ALA A 1 204 ? -5.996 -18.328 -10.156 1 98.69 204 ALA A O 1
ATOM 1617 N N . VAL A 1 205 ? -5.371 -18 -12.266 1 98.56 205 VAL A N 1
ATOM 1618 C CA . VAL A 1 205 ? -6.344 -18.922 -12.844 1 98.56 205 VAL A CA 1
ATOM 1619 C C . VAL A 1 205 ? -6.117 -20.328 -12.289 1 98.56 205 VAL A C 1
ATOM 1621 O O . VAL A 1 205 ? -7.051 -21.125 -12.219 1 98.56 205 VAL A O 1
ATOM 1624 N N . ALA A 1 206 ? -4.922 -20.578 -11.875 1 98.81 206 ALA A N 1
ATOM 1625 C CA . ALA A 1 206 ? -4.59 -21.906 -11.359 1 98.81 206 ALA A CA 1
ATOM 1626 C C . ALA A 1 206 ? -5.336 -22.172 -10.055 1 98.81 206 ALA A C 1
ATOM 1628 O O . ALA A 1 206 ? -5.441 -23.328 -9.625 1 98.81 206 ALA A O 1
ATOM 1629 N N . ASN A 1 207 ? -5.836 -21.156 -9.336 1 98.88 207 ASN A N 1
ATOM 1630 C CA . ASN A 1 207 ? -6.691 -21.375 -8.172 1 98.88 207 ASN A CA 1
ATOM 1631 C C . ASN A 1 207 ? -7.984 -22.094 -8.555 1 98.88 207 ASN A C 1
ATOM 1633 O O . ASN A 1 207 ? -8.477 -22.938 -7.805 1 98.88 207 ASN A O 1
ATOM 1637 N N . VAL A 1 208 ? -8.469 -21.781 -9.773 1 98.81 208 VAL A N 1
ATOM 1638 C CA . VAL A 1 208 ? -9.781 -22.234 -10.227 1 98.81 208 VAL A CA 1
ATOM 1639 C C . VAL A 1 208 ? -9.617 -23.469 -11.109 1 98.81 208 VAL A C 1
ATOM 1641 O O . VAL A 1 208 ? -10.406 -24.422 -11.023 1 98.81 208 VAL A O 1
ATOM 1644 N N . ALA A 1 209 ? -8.578 -23.438 -11.953 1 98.69 209 ALA A N 1
ATOM 1645 C CA . ALA A 1 209 ? -8.391 -24.484 -12.953 1 98.69 209 ALA A CA 1
ATOM 1646 C C . ALA A 1 209 ? -6.945 -24.984 -12.953 1 98.69 209 ALA A C 1
ATOM 1648 O O . ALA A 1 209 ? -6.273 -24.938 -13.992 1 98.69 209 ALA A O 1
ATOM 1649 N N . PRO A 1 210 ? -6.551 -25.547 -11.82 1 98.75 210 PRO A N 1
ATOM 1650 C CA . PRO A 1 210 ? -5.16 -26 -11.75 1 98.75 210 PRO A CA 1
ATOM 1651 C C . PRO A 1 210 ? -4.844 -27.094 -12.773 1 98.75 210 PRO A C 1
ATOM 1653 O O . PRO A 1 210 ? -3.781 -27.078 -13.398 1 98.75 210 PRO A O 1
ATOM 1656 N N . ARG A 1 211 ? -5.711 -28.031 -13.023 1 98.69 211 ARG A N 1
ATOM 1657 C CA . ARG A 1 211 ? -5.457 -29.125 -13.953 1 98.69 211 ARG A CA 1
ATOM 1658 C C . ARG A 1 211 ? -5.371 -28.625 -15.391 1 98.69 211 ARG A C 1
ATOM 1660 O O . ARG A 1 211 ? -4.578 -29.125 -16.188 1 98.69 211 ARG A O 1
ATOM 1667 N N . LEU A 1 212 ? -6.211 -27.625 -15.711 1 98.69 212 LEU A N 1
ATOM 1668 C CA . LEU A 1 212 ? -6.156 -27.016 -17.031 1 98.69 212 LEU A CA 1
ATOM 1669 C C . LEU A 1 212 ? -4.801 -26.375 -17.281 1 98.69 212 LEU A C 1
ATOM 1671 O O . LEU A 1 212 ? -4.23 -26.5 -18.375 1 98.69 212 LEU A O 1
ATOM 1675 N N . CYS A 1 213 ? -4.27 -25.672 -16.312 1 98.88 213 CYS A N 1
ATOM 1676 C CA . CYS A 1 213 ? -2.973 -25.031 -16.406 1 98.88 213 CYS A CA 1
ATOM 1677 C C . CYS A 1 213 ? -1.855 -26.047 -16.562 1 98.88 213 CYS A C 1
ATOM 1679 O O . CYS A 1 213 ? -0.941 -25.859 -17.359 1 98.88 213 CYS A O 1
ATOM 1681 N N . VAL A 1 214 ? -1.953 -27.125 -15.766 1 98.88 214 VAL A N 1
ATOM 1682 C CA . VAL A 1 214 ? -0.953 -28.172 -15.82 1 98.88 214 VAL A CA 1
ATOM 1683 C C . VAL A 1 214 ? -1.014 -28.875 -17.188 1 98.88 214 VAL A C 1
ATOM 1685 O O . VAL A 1 214 ? 0.023 -29.172 -17.781 1 98.88 214 VAL A O 1
ATOM 1688 N N . GLU A 1 215 ? -2.213 -29.094 -17.688 1 98.81 215 GLU A N 1
ATOM 1689 C CA . GLU A 1 215 ? -2.383 -29.719 -19 1 98.81 215 GLU A CA 1
ATOM 1690 C C . GLU A 1 215 ? -1.747 -28.859 -20.094 1 98.81 215 GLU A C 1
ATOM 1692 O O . GLU A 1 215 ? -1.121 -29.391 -21.016 1 98.81 215 GLU A O 1
ATOM 1697 N N . LEU A 1 216 ? -1.952 -27.578 -19.984 1 98.88 216 LEU A N 1
ATOM 1698 C CA . LEU A 1 216 ? -1.343 -26.672 -20.953 1 98.88 216 LEU A CA 1
ATOM 1699 C C . LEU A 1 216 ? 0.178 -26.781 -20.906 1 98.88 216 LEU A C 1
ATOM 1701 O O . LEU A 1 216 ? 0.826 -26.844 -21.953 1 98.88 216 LEU A O 1
ATOM 1705 N N . TYR A 1 217 ? 0.717 -26.766 -19.766 1 98.81 217 TYR A N 1
ATOM 1706 C CA . TYR A 1 217 ? 2.166 -26.859 -19.609 1 98.81 217 TYR A CA 1
ATOM 1707 C C . TYR A 1 217 ? 2.693 -28.188 -20.141 1 98.81 217 TYR A C 1
ATOM 1709 O O . TYR A 1 217 ? 3.725 -28.219 -20.828 1 98.81 217 TYR A O 1
ATOM 1717 N N . ASN A 1 218 ? 1.989 -29.297 -19.844 1 98.75 218 ASN A N 1
ATOM 1718 C CA . ASN A 1 218 ? 2.381 -30.609 -20.359 1 98.75 218 ASN A CA 1
ATOM 1719 C C . ASN A 1 218 ? 2.328 -30.672 -21.875 1 98.75 218 ASN A C 1
ATOM 1721 O O . ASN A 1 218 ? 3.205 -31.25 -22.516 1 98.75 218 ASN A O 1
ATOM 1725 N N . ALA A 1 219 ? 1.256 -30.094 -22.422 1 98.81 219 ALA A N 1
ATOM 1726 C CA . ALA A 1 219 ? 1.147 -30.047 -23.875 1 98.81 219 ALA A CA 1
ATOM 1727 C C . ALA A 1 219 ? 2.344 -29.328 -24.484 1 98.81 219 ALA A C 1
ATOM 1729 O O . ALA A 1 219 ? 2.84 -29.719 -25.547 1 98.81 219 ALA A O 1
ATOM 1730 N N . PHE A 1 220 ? 2.799 -28.281 -23.875 1 98.69 220 PHE A N 1
ATOM 1731 C CA . PHE A 1 220 ? 3.98 -27.547 -24.312 1 98.69 220 PHE A CA 1
ATOM 1732 C C . PHE A 1 220 ? 5.223 -28.422 -24.25 1 98.69 220 PHE A C 1
ATOM 1734 O O . PHE A 1 220 ? 5.977 -28.516 -25.219 1 98.69 220 PHE A O 1
ATOM 1741 N N . LEU A 1 221 ? 5.43 -29.094 -23.078 1 98.19 221 LEU A N 1
ATOM 1742 C CA . LEU A 1 221 ? 6.609 -29.922 -22.859 1 98.19 221 LEU A CA 1
ATOM 1743 C C . LEU A 1 221 ? 6.652 -31.062 -23.875 1 98.19 221 LEU A C 1
ATOM 1745 O O . LEU A 1 221 ? 7.73 -31.453 -24.328 1 98.19 221 LEU A O 1
ATOM 1749 N N . GLU A 1 222 ? 5.492 -31.516 -24.219 1 98.38 222 GLU A N 1
ATOM 1750 C CA . GLU A 1 222 ? 5.379 -32.656 -25.125 1 98.38 222 GLU A CA 1
ATOM 1751 C C . GLU A 1 222 ? 5.359 -32.188 -26.578 1 98.38 222 GLU A C 1
ATOM 1753 O O . GLU A 1 222 ? 5.203 -33 -27.5 1 98.38 222 GLU A O 1
ATOM 1758 N N . LYS A 1 223 ? 5.363 -30.891 -26.781 1 98.31 223 LYS A N 1
ATOM 1759 C CA . LYS A 1 223 ? 5.406 -30.266 -28.094 1 98.31 223 LYS A CA 1
ATOM 1760 C C . LYS A 1 223 ? 4.121 -30.531 -28.875 1 98.31 223 LYS A C 1
ATOM 1762 O O . LYS A 1 223 ? 4.156 -30.75 -30.078 1 98.31 223 LYS A O 1
ATOM 1767 N N . LYS A 1 224 ? 3.102 -30.656 -28.172 1 98.25 224 LYS A N 1
ATOM 1768 C CA . LYS A 1 224 ? 1.778 -30.719 -28.781 1 98.25 224 LYS A CA 1
ATOM 1769 C C . LYS A 1 224 ? 1.222 -29.312 -29.031 1 98.25 224 LYS A C 1
ATOM 1771 O O . LYS A 1 224 ? 0.266 -28.906 -28.375 1 98.25 224 LYS A O 1
ATOM 1776 N N . TYR A 1 225 ? 1.661 -28.703 -30 1 96.19 225 TYR A N 1
ATOM 1777 C CA . TYR A 1 225 ? 1.512 -27.266 -30.219 1 96.19 225 TYR A CA 1
ATOM 1778 C C . TYR A 1 225 ? 0.051 -26.891 -30.453 1 96.19 225 TYR A C 1
ATOM 1780 O O . TYR A 1 225 ? -0.436 -25.891 -29.922 1 96.19 225 TYR A O 1
ATOM 1788 N N . GLU A 1 226 ? -0.644 -27.656 -31.25 1 98 226 GLU A N 1
ATOM 1789 C CA . GLU A 1 226 ? -2.047 -27.359 -31.516 1 98 226 GLU A CA 1
ATOM 1790 C C . GLU A 1 226 ? -2.893 -27.469 -30.25 1 98 226 GLU A C 1
ATOM 1792 O O . GLU A 1 226 ? -3.766 -26.641 -30.016 1 98 226 GLU A O 1
ATOM 1797 N N . ARG A 1 227 ? -2.617 -28.5 -29.547 1 98.31 227 ARG A N 1
ATOM 1798 C CA . ARG A 1 227 ? -3.322 -28.688 -28.281 1 98.31 227 ARG A CA 1
ATOM 1799 C C . ARG A 1 227 ? -3.002 -27.547 -27.312 1 98.31 227 ARG A C 1
ATOM 1801 O O . ARG A 1 227 ? -3.9 -27 -26.672 1 98.31 227 ARG A O 1
ATOM 1808 N N . ALA A 1 228 ? -1.717 -27.219 -27.25 1 98.69 228 ALA A N 1
ATOM 1809 C CA . ALA A 1 228 ? -1.291 -26.141 -26.375 1 98.69 228 ALA A CA 1
ATOM 1810 C C . ALA A 1 228 ? -1.975 -24.828 -26.75 1 98.69 228 ALA A C 1
ATOM 1812 O O . ALA A 1 228 ? -2.393 -24.062 -25.875 1 98.69 228 ALA A O 1
ATOM 1813 N N . ARG A 1 229 ? -2.07 -24.594 -28.047 1 98.38 229 ARG A N 1
ATOM 1814 C CA . ARG A 1 229 ? -2.74 -23.391 -28.531 1 98.38 229 ARG A CA 1
ATOM 1815 C C . ARG A 1 229 ? -4.195 -23.344 -28.078 1 98.38 229 ARG A C 1
ATOM 1817 O O . ARG A 1 229 ? -4.66 -22.328 -27.562 1 98.38 229 ARG A O 1
ATOM 1824 N N . LYS A 1 230 ? -4.879 -24.422 -28.219 1 98.31 230 LYS A N 1
ATOM 1825 C CA . LYS A 1 230 ? -6.285 -24.5 -27.828 1 98.31 230 LYS A CA 1
ATOM 1826 C C . LYS A 1 230 ? -6.453 -24.297 -26.328 1 98.31 230 LYS A C 1
ATOM 1828 O O . LYS A 1 230 ? -7.348 -23.578 -25.891 1 98.31 230 LYS A O 1
ATOM 1833 N N . LEU A 1 231 ? -5.602 -24.969 -25.594 1 98.62 231 LEU A N 1
ATOM 1834 C CA . LEU A 1 231 ? -5.652 -24.859 -24.141 1 98.62 231 LEU A CA 1
ATOM 1835 C C . LEU A 1 231 ? -5.352 -23.438 -23.688 1 98.62 231 LEU A C 1
ATOM 1837 O O . LEU A 1 231 ? -5.992 -22.922 -22.781 1 98.62 231 LEU A O 1
ATOM 1841 N N . GLN A 1 232 ? -4.379 -22.75 -24.328 1 98.81 232 GLN A N 1
ATOM 1842 C CA . GLN A 1 232 ? -4.051 -21.359 -24.016 1 98.81 232 GLN A CA 1
ATOM 1843 C C . GLN A 1 232 ? -5.25 -20.453 -24.234 1 98.81 232 GLN A C 1
ATOM 1845 O O . GLN A 1 232 ? -5.52 -19.562 -23.422 1 98.81 232 GLN A O 1
ATOM 1850 N N . LEU A 1 233 ? -5.938 -20.656 -25.312 1 98.56 233 LEU A N 1
ATOM 1851 C CA . LEU A 1 233 ? -7.094 -19.828 -25.609 1 98.56 233 LEU A CA 1
ATOM 1852 C C . LEU A 1 233 ? -8.203 -20.031 -24.594 1 98.56 233 LEU A C 1
ATOM 1854 O O . LEU A 1 233 ? -8.922 -19.094 -24.234 1 98.56 233 LEU A O 1
ATOM 1858 N N . MET A 1 234 ? -8.398 -21.281 -24.094 1 98.19 234 MET A N 1
ATOM 1859 C CA . MET A 1 234 ? -9.344 -21.562 -23.016 1 98.19 234 MET A CA 1
ATOM 1860 C C . MET A 1 234 ? -8.953 -20.828 -21.734 1 98.19 234 MET A C 1
ATOM 1862 O O . MET A 1 234 ? -9.797 -20.219 -21.078 1 98.19 234 MET A O 1
ATOM 1866 N N . VAL A 1 235 ? -7.668 -20.875 -21.453 1 98.62 235 VAL A N 1
ATOM 1867 C CA . VAL A 1 235 ? -7.137 -20.203 -20.281 1 98.62 235 VAL A CA 1
ATOM 1868 C C . VAL A 1 235 ? -7.348 -18.703 -20.406 1 98.62 235 VAL A C 1
ATOM 1870 O O . VAL A 1 235 ? -7.684 -18.031 -19.422 1 98.62 235 VAL A O 1
ATOM 1873 N N . ASN A 1 236 ? -7.188 -18.156 -21.656 1 98.62 236 ASN A N 1
ATOM 1874 C CA . ASN A 1 236 ? -7.422 -16.75 -21.891 1 98.62 236 ASN A CA 1
ATOM 1875 C C . ASN A 1 236 ? -8.859 -16.344 -21.578 1 98.62 236 ASN A C 1
ATOM 1877 O O . ASN A 1 236 ? -9.109 -15.305 -20.969 1 98.62 236 ASN A O 1
ATOM 1881 N N . TYR A 1 237 ? -9.75 -17.156 -22.047 1 98.56 237 TYR A N 1
ATOM 1882 C CA . TYR A 1 237 ? -11.172 -16.891 -21.828 1 98.56 237 TYR A CA 1
ATOM 1883 C C . TYR A 1 237 ? -11.492 -16.859 -20.344 1 98.56 237 TYR A C 1
ATOM 1885 O O . TYR A 1 237 ? -12.141 -15.922 -19.859 1 98.56 237 TYR A O 1
ATOM 1893 N N . LEU A 1 238 ? -11 -17.766 -19.625 1 98.56 238 LEU A N 1
ATOM 1894 C CA . LEU A 1 238 ? -11.195 -17.828 -18.172 1 98.56 238 LEU A CA 1
ATOM 1895 C C . LEU A 1 238 ? -10.555 -16.609 -17.5 1 98.56 238 LEU A C 1
ATOM 1897 O O . LEU A 1 238 ? -11.18 -15.969 -16.656 1 98.56 238 LEU A O 1
ATOM 1901 N N . ASN A 1 239 ? -9.328 -16.312 -17.875 1 98.56 239 ASN A N 1
ATOM 1902 C CA . ASN A 1 239 ? -8.562 -15.203 -17.312 1 98.56 239 ASN A CA 1
ATOM 1903 C C . ASN A 1 239 ? -9.273 -13.867 -17.516 1 98.56 239 ASN A C 1
ATOM 1905 O O . ASN A 1 239 ? -9.297 -13.023 -16.625 1 98.56 239 ASN A O 1
ATOM 1909 N N . GLU A 1 240 ? -9.828 -13.641 -18.688 1 98.25 240 GLU A N 1
ATOM 1910 C CA . GLU A 1 240 ? -10.531 -12.406 -19.016 1 98.25 240 GLU A CA 1
ATOM 1911 C C . GLU A 1 240 ? -11.688 -12.156 -18.031 1 98.25 240 GLU A C 1
ATOM 1913 O O . GLU A 1 240 ? -11.922 -11.016 -17.625 1 98.25 240 GLU A O 1
ATOM 1918 N N . VAL A 1 241 ? -12.328 -13.203 -17.625 1 97.94 241 VAL A N 1
ATOM 1919 C CA . VAL A 1 241 ? -13.547 -13.07 -16.828 1 97.94 241 VAL A CA 1
ATOM 1920 C C . VAL A 1 241 ? -13.18 -12.984 -15.352 1 97.94 241 VAL A C 1
ATOM 1922 O O . VAL A 1 241 ? -13.625 -12.078 -14.648 1 97.94 241 VAL A O 1
ATOM 1925 N N . ILE A 1 242 ? -12.281 -13.82 -14.875 1 97.62 242 ILE A N 1
ATOM 1926 C CA . ILE A 1 242 ? -12.172 -13.977 -13.422 1 97.62 242 ILE A CA 1
ATOM 1927 C C . ILE A 1 242 ? -10.992 -13.156 -12.906 1 97.62 242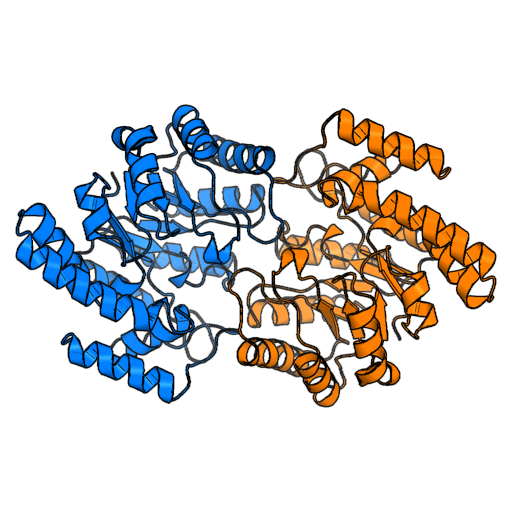 ILE A C 1
ATOM 1929 O O . ILE A 1 242 ? -10.836 -12.984 -11.695 1 97.62 242 ILE A O 1
ATOM 1933 N N . VAL A 1 243 ? -10.117 -12.625 -13.82 1 97.56 243 VAL A N 1
ATOM 1934 C CA . VAL A 1 243 ? -8.945 -11.891 -13.359 1 97.56 243 VAL A CA 1
ATOM 1935 C C . VAL A 1 243 ? -9.023 -10.438 -13.828 1 97.56 243 VAL A C 1
ATOM 1937 O O . VAL A 1 243 ? -8.664 -9.523 -13.086 1 97.56 243 VAL A O 1
ATOM 1940 N N . LYS A 1 244 ? -9.578 -10.219 -15.055 1 96.56 244 LYS A N 1
ATOM 1941 C CA . LYS A 1 244 ? -9.43 -8.906 -15.672 1 96.56 244 LYS A CA 1
ATOM 1942 C C . LYS A 1 244 ? -10.727 -8.102 -15.555 1 96.56 244 LYS A C 1
ATOM 1944 O O . LYS A 1 244 ? -10.688 -6.887 -15.328 1 96.56 244 LYS A O 1
ATOM 1949 N N . LYS A 1 245 ? -11.836 -8.727 -15.703 1 95.69 245 LYS A N 1
ATOM 1950 C CA . LYS A 1 245 ? -13.102 -8.023 -15.883 1 95.69 245 LYS A CA 1
ATOM 1951 C C . LYS A 1 245 ? -13.641 -7.508 -14.555 1 95.69 245 LYS A C 1
ATOM 1953 O O . LYS A 1 245 ? -14.227 -6.422 -14.492 1 95.69 245 LYS A O 1
ATOM 1958 N N . TYR A 1 246 ? -13.461 -8.273 -13.477 1 95.94 246 TYR A N 1
ATOM 1959 C CA . TYR A 1 246 ? -14.016 -7.98 -12.156 1 95.94 246 TYR A CA 1
ATOM 1960 C C . TYR A 1 246 ? -12.906 -7.898 -11.109 1 95.94 246 TYR A C 1
ATOM 1962 O O . TYR A 1 246 ? -11.727 -8.016 -11.438 1 95.94 246 TYR A O 1
ATOM 1970 N N . ASN A 1 247 ? -13.289 -7.512 -9.852 1 96.19 247 ASN A N 1
ATOM 1971 C CA . ASN A 1 247 ? -12.328 -7.648 -8.758 1 96.19 247 ASN A CA 1
ATOM 1972 C C . ASN A 1 247 ? -11.75 -9.055 -8.695 1 96.19 247 ASN A C 1
ATOM 1974 O O . ASN A 1 247 ? -12.477 -10.023 -8.453 1 96.19 247 ASN A O 1
ATOM 1978 N N . GLN A 1 248 ? -10.547 -9.125 -8.883 1 96.75 248 GLN A N 1
ATOM 1979 C CA . GLN A 1 248 ? -9.883 -10.406 -9.117 1 96.75 248 GLN A CA 1
ATOM 1980 C C . GLN A 1 248 ? -10.016 -11.328 -7.91 1 96.75 248 GLN A C 1
ATOM 1982 O O . GLN A 1 248 ? -10.266 -12.523 -8.062 1 96.75 248 GLN A O 1
ATOM 1987 N N . ILE A 1 249 ? -9.82 -10.812 -6.664 1 97.56 249 ILE A N 1
ATOM 1988 C CA . ILE A 1 249 ? -9.852 -11.68 -5.5 1 97.56 249 ILE A CA 1
ATOM 1989 C C . ILE A 1 249 ? -11.273 -12.172 -5.254 1 97.56 249 ILE A C 1
ATOM 1991 O O . ILE A 1 249 ? -11.492 -13.344 -4.926 1 97.56 249 ILE A O 1
ATOM 1995 N N . SER A 1 250 ? -12.266 -11.32 -5.508 1 98.38 250 SER A N 1
ATOM 1996 C CA . SER A 1 250 ? -13.664 -11.703 -5.367 1 98.38 250 SER A CA 1
ATOM 1997 C C . SER A 1 250 ? -14.07 -12.711 -6.441 1 98.38 250 SER A C 1
ATOM 1999 O O . SER A 1 250 ? -14.75 -13.695 -6.148 1 98.38 250 SER A O 1
ATOM 2001 N N . ALA A 1 251 ? -13.672 -12.453 -7.637 1 98.56 251 ALA A N 1
ATOM 2002 C CA . ALA A 1 251 ? -14.055 -13.305 -8.758 1 98.56 251 ALA A CA 1
ATOM 2003 C C . ALA A 1 251 ? -13.438 -14.695 -8.633 1 98.56 251 ALA A C 1
ATOM 2005 O O . ALA A 1 251 ? -14.109 -15.703 -8.883 1 98.56 251 ALA A O 1
ATOM 2006 N N . ILE A 1 252 ? -12.25 -14.758 -8.281 1 98.75 252 ILE A N 1
ATOM 2007 C CA . ILE A 1 252 ? -11.547 -16.031 -8.148 1 98.75 252 ILE A CA 1
ATOM 2008 C C . ILE A 1 252 ? -12.211 -16.859 -7.051 1 98.75 252 ILE A C 1
ATOM 2010 O O . ILE A 1 252 ? -12.477 -18.047 -7.238 1 98.75 252 ILE A O 1
ATOM 2014 N N . LYS A 1 253 ? -12.484 -16.266 -5.891 1 98.69 253 LYS A N 1
ATOM 2015 C CA . LYS A 1 253 ? -13.086 -17 -4.781 1 98.69 253 LYS A CA 1
ATOM 2016 C C . LYS A 1 253 ? -14.5 -17.469 -5.129 1 98.69 253 LYS A C 1
ATOM 2018 O O . LYS A 1 253 ? -14.898 -18.562 -4.762 1 98.69 253 LYS A O 1
ATOM 2023 N N . GLU A 1 254 ? -15.211 -16.625 -5.867 1 98.56 254 GLU A N 1
ATOM 2024 C CA . GLU A 1 254 ? -16.531 -17.031 -6.324 1 98.56 254 GLU A CA 1
ATOM 2025 C C . GLU A 1 254 ? -16.438 -18.219 -7.289 1 98.56 254 GLU A C 1
ATOM 2027 O O . GLU A 1 254 ? -17.234 -19.156 -7.203 1 98.56 254 GLU A O 1
ATOM 2032 N N . ALA A 1 255 ? -15.547 -18.125 -8.234 1 98.88 255 ALA A N 1
ATOM 2033 C CA . ALA A 1 255 ? -15.344 -19.219 -9.188 1 98.88 255 ALA A CA 1
ATOM 2034 C C . ALA A 1 255 ? -14.977 -20.516 -8.477 1 98.88 255 ALA A C 1
ATOM 2036 O O . ALA A 1 255 ? -15.477 -21.578 -8.828 1 98.88 255 ALA A O 1
ATOM 2037 N N . MET A 1 256 ? -14.086 -20.422 -7.488 1 98.81 256 MET A N 1
ATOM 2038 C CA . MET A 1 256 ? -13.695 -21.594 -6.719 1 98.81 256 MET A CA 1
ATOM 2039 C C . MET A 1 256 ? -14.891 -22.188 -5.992 1 98.81 256 MET A C 1
ATOM 2041 O O . MET A 1 256 ? -15.055 -23.422 -5.969 1 98.81 256 MET A O 1
ATOM 2045 N N . ARG A 1 257 ? -15.703 -21.375 -5.391 1 98.38 257 ARG A N 1
ATOM 2046 C CA . ARG A 1 257 ? -16.906 -21.844 -4.723 1 98.38 257 ARG A CA 1
ATOM 2047 C C . ARG A 1 257 ? -17.812 -22.609 -5.691 1 98.38 257 ARG A C 1
ATOM 2049 O O . ARG A 1 257 ? -18.328 -23.672 -5.355 1 98.38 257 ARG A O 1
ATOM 2056 N N . MET A 1 258 ? -17.984 -22.078 -6.867 1 98.38 258 MET A N 1
ATOM 2057 C CA . MET A 1 258 ? -18.828 -22.719 -7.883 1 98.38 258 MET A CA 1
ATOM 2058 C C . MET A 1 258 ? -18.25 -24.062 -8.297 1 98.38 258 MET A C 1
ATOM 2060 O O . MET A 1 258 ? -19 -24.953 -8.711 1 98.38 258 MET A O 1
ATOM 2064 N N . CYS A 1 259 ? -16.938 -24.156 -8.164 1 98.19 259 CYS A N 1
ATOM 2065 C CA . CYS A 1 259 ? -16.281 -25.406 -8.492 1 98.19 259 CYS A CA 1
ATOM 2066 C C . CYS A 1 259 ? -16.266 -26.359 -7.297 1 98.19 259 CYS A C 1
ATOM 2068 O O . CYS A 1 259 ? -15.656 -27.422 -7.348 1 98.19 259 CYS A O 1
ATOM 2070 N N . GLY A 1 260 ? -16.859 -25.969 -6.164 1 97.56 260 GLY A N 1
ATOM 2071 C CA . GLY A 1 260 ? -17.047 -26.859 -5.031 1 97.56 260 GLY A CA 1
ATOM 2072 C C . GLY A 1 260 ? -16.047 -26.625 -3.912 1 97.56 260 GLY A C 1
ATOM 2073 O O . GLY A 1 260 ? -15.969 -27.422 -2.979 1 97.56 260 GLY A O 1
ATOM 2074 N N . LEU A 1 261 ? -15.242 -25.578 -3.992 1 97.75 261 LEU A N 1
ATOM 2075 C CA . LEU A 1 261 ? -14.266 -25.25 -2.959 1 97.75 261 LEU A CA 1
ATOM 2076 C C . LEU A 1 261 ? -14.742 -24.078 -2.109 1 97.75 261 LEU A C 1
ATOM 2078 O O . LEU A 1 261 ? -14.727 -22.922 -2.562 1 97.75 261 LEU A O 1
ATOM 2082 N N . GLU A 1 262 ? -15.07 -24.281 -0.868 1 97.56 262 GLU A N 1
ATOM 2083 C CA . GLU A 1 262 ? -15.656 -23.266 0.009 1 97.56 262 GLU A CA 1
ATOM 2084 C C . GLU A 1 262 ? -14.57 -22.422 0.673 1 97.56 262 GLU A C 1
ATOM 2086 O O . GLU A 1 262 ? -14.383 -22.484 1.89 1 97.56 262 GLU A O 1
ATOM 2091 N N . VAL A 1 263 ? -14 -21.547 -0.084 1 98.5 263 VAL A N 1
ATOM 2092 C CA . VAL A 1 263 ? -12.828 -20.797 0.361 1 98.5 263 VAL A CA 1
ATOM 2093 C C . VAL A 1 263 ? -13.273 -19.516 1.057 1 98.5 263 VAL A C 1
ATOM 2095 O O . VAL A 1 263 ? -12.445 -18.734 1.531 1 98.5 263 VAL A O 1
ATOM 2098 N N . GLY A 1 264 ? -14.594 -19.25 1.137 1 98 264 GLY A N 1
ATOM 2099 C CA . GLY A 1 264 ? -15.109 -18.047 1.781 1 98 264 GLY A CA 1
ATOM 2100 C C . GLY A 1 264 ? -14.992 -16.812 0.917 1 98 264 GLY A C 1
ATOM 2101 O O . GLY A 1 264 ? -14.648 -16.906 -0.261 1 98 264 GLY A O 1
ATOM 2102 N N . TYR A 1 265 ? -15.312 -15.633 1.434 1 97.38 265 TYR A N 1
ATOM 2103 C CA . TYR A 1 265 ? -15.273 -14.344 0.754 1 97.38 265 TYR A CA 1
ATOM 2104 C C . TYR A 1 265 ? -13.969 -13.609 1.049 1 97.38 265 TYR A C 1
ATOM 2106 O O . TYR A 1 265 ? -13.258 -13.953 1.995 1 97.38 265 TYR A O 1
ATOM 2114 N N . PRO A 1 266 ? -13.617 -12.703 0.176 1 97.75 266 PRO A N 1
ATOM 2115 C CA . PRO A 1 266 ? -12.445 -11.891 0.503 1 97.75 266 PRO A CA 1
ATOM 2116 C C . PRO A 1 266 ? -12.648 -11.031 1.75 1 97.75 266 PRO A C 1
ATOM 2118 O O . PRO A 1 266 ? -13.781 -10.758 2.133 1 97.75 266 PRO A O 1
ATOM 2121 N N . ARG A 1 267 ? -11.594 -10.625 2.363 1 97.69 267 ARG A N 1
ATOM 2122 C CA . ARG A 1 267 ? -11.656 -9.656 3.455 1 97.69 267 ARG A CA 1
ATOM 2123 C C . ARG A 1 267 ? -12 -8.266 2.936 1 97.69 267 ARG A C 1
ATOM 2125 O O . ARG A 1 267 ? -11.539 -7.871 1.861 1 97.69 267 ARG A O 1
ATOM 2132 N N . MET A 1 268 ? -12.719 -7.566 3.74 1 98.12 268 MET A N 1
ATOM 2133 C CA . MET A 1 268 ? -13 -6.176 3.402 1 98.12 268 MET A CA 1
ATOM 2134 C C . MET A 1 268 ? -11.719 -5.352 3.359 1 98.12 268 MET A C 1
ATOM 2136 O O . MET A 1 268 ? -10.805 -5.574 4.156 1 98.12 268 MET A O 1
ATOM 2140 N N . PRO A 1 269 ? -11.727 -4.434 2.307 1 98.06 269 PRO A N 1
ATOM 2141 C CA . PRO A 1 269 ? -12.836 -3.725 1.671 1 98.06 269 PRO A CA 1
ATOM 2142 C C . PRO A 1 269 ? -13.375 -4.453 0.442 1 98.06 269 PRO A C 1
ATOM 2144 O O . PRO A 1 269 ? -14.367 -4.023 -0.146 1 98.06 269 PRO A O 1
ATOM 2147 N N . ALA A 1 270 ? -12.727 -5.555 0.024 1 98.06 270 ALA A N 1
ATOM 2148 C CA . ALA A 1 270 ? -13.266 -6.301 -1.109 1 98.06 270 ALA A CA 1
ATOM 2149 C C . ALA A 1 270 ? -14.648 -6.859 -0.791 1 98.06 270 ALA A C 1
ATOM 2151 O O . ALA A 1 270 ? -14.883 -7.367 0.308 1 98.06 27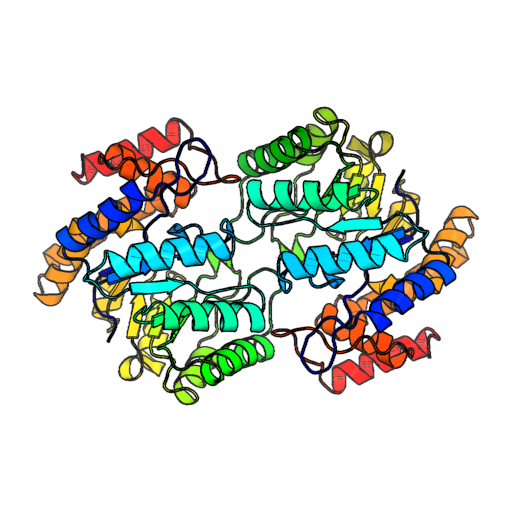0 ALA A O 1
ATOM 2152 N N . LEU A 1 271 ? -15.594 -6.746 -1.709 1 97.38 271 LEU A N 1
ATOM 2153 C CA . LEU A 1 271 ? -16.969 -7.176 -1.494 1 97.38 271 LEU A CA 1
ATOM 2154 C C . LEU A 1 271 ? -17.344 -8.312 -2.438 1 97.38 271 LEU A C 1
ATOM 2156 O O . LEU A 1 271 ? -16.688 -8.516 -3.461 1 97.38 271 LEU A O 1
ATOM 2160 N N . PRO A 1 272 ? -18.391 -9.039 -2.029 1 95.81 272 PRO A N 1
ATOM 2161 C CA . PRO A 1 272 ? -18.922 -10.008 -2.99 1 95.81 272 PRO A CA 1
ATOM 2162 C C . PRO A 1 272 ? -19.391 -9.352 -4.285 1 95.81 272 PRO A C 1
ATOM 2164 O O . PRO A 1 272 ? -19.766 -8.172 -4.285 1 95.81 272 PRO A O 1
ATOM 21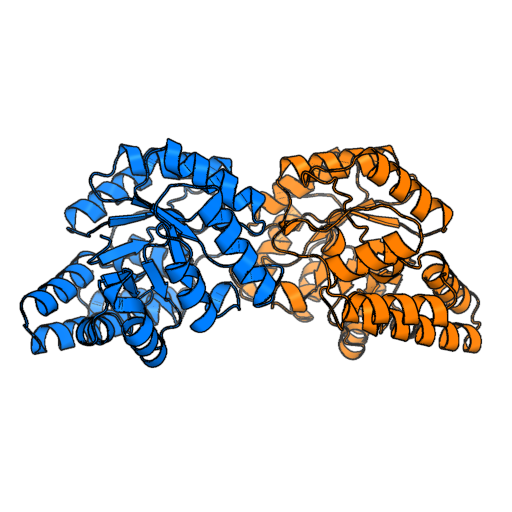67 N N . LEU A 1 273 ? -19.359 -10.133 -5.363 1 97.19 273 LEU A N 1
ATOM 2168 C CA . LEU A 1 273 ? -19.734 -9.625 -6.68 1 97.19 273 LEU A CA 1
ATOM 2169 C C . LEU A 1 273 ? -21.25 -9.586 -6.844 1 97.19 273 LEU A C 1
ATOM 2171 O O . LEU A 1 273 ? -21.969 -10.227 -6.078 1 97.19 273 LEU A O 1
ATOM 2175 N N . ASP A 1 274 ? 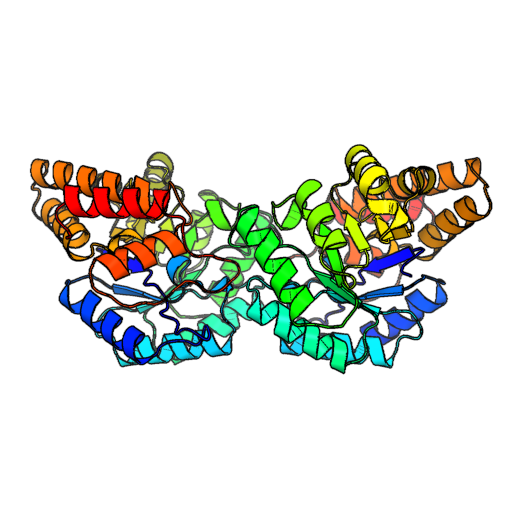-21.672 -8.797 -7.785 1 95.88 274 ASP A N 1
ATOM 2176 C CA . ASP A 1 274 ? -23.109 -8.711 -8.047 1 95.88 274 ASP A CA 1
ATOM 2177 C C . ASP A 1 274 ? -23.578 -9.867 -8.93 1 95.88 274 ASP A C 1
ATOM 2179 O O . ASP A 1 274 ? -22.766 -10.688 -9.359 1 95.88 274 ASP A O 1
ATOM 2183 N N . GLU A 1 275 ? -24.828 -9.945 -9.203 1 97.25 275 GLU A N 1
ATOM 2184 C CA . GLU A 1 275 ? -25.453 -11.062 -9.906 1 97.25 275 GLU A CA 1
ATOM 2185 C C . GLU A 1 275 ? -24.938 -11.164 -11.344 1 97.25 275 GLU A C 1
ATOM 2187 O O . GLU A 1 275 ? -24.766 -12.266 -11.867 1 97.25 275 GLU A O 1
ATOM 2192 N N . GLU A 1 276 ? -24.766 -10.094 -11.953 1 97.38 276 GLU A N 1
ATOM 2193 C CA . GLU A 1 276 ? -24.281 -10.086 -13.328 1 97.38 276 GLU A CA 1
ATOM 2194 C C . GLU A 1 276 ? -22.891 -10.727 -13.422 1 97.38 276 GLU A C 1
ATOM 2196 O O . GLU A 1 276 ? -22.641 -11.531 -14.312 1 97.38 276 GLU A O 1
ATOM 2201 N N . ALA A 1 277 ? -22.031 -10.32 -12.516 1 97.69 277 ALA A N 1
ATOM 2202 C CA . ALA A 1 277 ? -20.688 -10.891 -12.469 1 97.69 277 ALA A CA 1
ATOM 2203 C C . ALA A 1 277 ? -20.75 -12.398 -12.195 1 97.69 277 ALA A C 1
ATOM 2205 O O . ALA A 1 277 ? -20 -13.172 -12.797 1 97.69 277 ALA A O 1
ATOM 2206 N N . LEU A 1 278 ? -21.625 -12.789 -11.328 1 98.31 278 LEU A N 1
ATOM 2207 C CA . LEU A 1 278 ? -21.766 -14.195 -10.984 1 98.31 278 LEU A CA 1
ATOM 2208 C C . LEU A 1 278 ? -22.219 -15.008 -12.188 1 98.31 278 LEU A C 1
ATOM 2210 O O . LEU A 1 278 ? -21.719 -16.109 -12.422 1 98.31 278 LEU A O 1
ATOM 2214 N N . GLU A 1 279 ? -23.078 -14.484 -12.945 1 98.44 279 GLU A N 1
ATOM 2215 C CA . GLU A 1 279 ? -23.547 -15.156 -14.148 1 98.44 279 GLU A CA 1
ATOM 2216 C C . GLU A 1 279 ? -22.438 -15.289 -15.188 1 98.44 279 GLU A C 1
ATOM 2218 O O . GLU A 1 279 ? -22.328 -16.328 -15.844 1 98.44 279 GLU A O 1
ATOM 2223 N N . ASP A 1 280 ? -21.703 -14.219 -15.312 1 98.5 280 ASP A N 1
ATOM 2224 C CA . ASP A 1 280 ? -20.578 -14.242 -16.234 1 98.5 280 ASP A CA 1
ATOM 2225 C C . ASP A 1 280 ? -19.578 -15.328 -15.852 1 98.5 280 ASP A C 1
ATOM 2227 O O . ASP A 1 280 ? -19.062 -16.047 -16.719 1 98.5 280 ASP A O 1
ATOM 2231 N N . ILE A 1 281 ? -19.312 -15.43 -14.578 1 98.75 281 ILE A N 1
ATOM 2232 C CA . ILE A 1 281 ? -18.344 -16.406 -14.078 1 98.75 281 ILE A CA 1
ATOM 2233 C C . ILE A 1 281 ? -18.891 -17.812 -14.289 1 98.75 281 ILE A C 1
ATOM 2235 O O . ILE A 1 281 ? -18.172 -18.703 -14.75 1 98.75 281 ILE A O 1
ATOM 2239 N N . GLU A 1 282 ? -20.125 -18.016 -13.961 1 98.69 282 GLU A N 1
ATOM 2240 C CA . GLU A 1 282 ? -20.75 -19.312 -14.172 1 98.69 282 GLU A CA 1
ATOM 2241 C C . GLU A 1 282 ? -20.688 -19.734 -15.633 1 98.69 282 GLU A C 1
ATOM 2243 O O . GLU A 1 282 ? -20.359 -20.891 -15.945 1 98.69 282 GLU A O 1
ATOM 2248 N N . GLN A 1 283 ? -20.953 -18.812 -16.516 1 98.69 283 GLN A N 1
ATOM 2249 C CA . GLN A 1 283 ? -20.969 -19.094 -17.938 1 98.69 283 GLN A CA 1
ATOM 2250 C C . GLN A 1 283 ? -19.594 -19.531 -18.438 1 98.69 283 GLN A C 1
ATOM 2252 O O . GLN A 1 283 ? -19.484 -20.5 -19.188 1 98.69 283 GLN A O 1
ATOM 2257 N N . VAL A 1 284 ? -18.609 -18.828 -18.047 1 98.56 284 VAL A N 1
ATOM 2258 C CA . VAL A 1 284 ? -17.281 -19.172 -18.547 1 98.56 284 VAL A CA 1
ATOM 2259 C C . VAL A 1 284 ? -16.859 -20.531 -18 1 98.56 284 VAL A C 1
ATOM 2261 O O . VAL A 1 284 ? -16.203 -21.328 -18.688 1 98.56 284 VAL A O 1
ATOM 2264 N N . LEU A 1 285 ? -17.188 -20.844 -16.734 1 98.69 285 LEU A N 1
ATOM 2265 C CA . LEU A 1 285 ? -16.859 -22.141 -16.141 1 98.69 285 LEU A CA 1
ATOM 2266 C C . LEU A 1 285 ? -17.562 -23.266 -16.875 1 98.69 285 LEU A C 1
ATOM 2268 O O . LEU A 1 285 ? -16.969 -24.328 -17.094 1 98.69 285 LEU A O 1
ATOM 2272 N N . LEU A 1 286 ? -18.781 -23.047 -17.281 1 98.5 286 LEU A N 1
ATOM 2273 C CA . LEU A 1 286 ? -19.531 -24.016 -18.078 1 98.5 286 LEU A CA 1
ATOM 2274 C C . LEU A 1 286 ? -18.906 -24.188 -19.453 1 98.5 286 LEU A C 1
ATOM 2276 O O . LEU A 1 286 ? -18.703 -25.312 -19.922 1 98.5 286 LEU A O 1
ATOM 2280 N N . ASP A 1 287 ? -18.578 -23.094 -20.047 1 98.19 287 ASP A N 1
ATOM 2281 C CA . ASP A 1 287 ? -18.062 -23.109 -21.406 1 98.19 287 ASP A CA 1
ATOM 2282 C C . ASP A 1 287 ? -16.75 -23.891 -21.484 1 98.19 287 ASP A C 1
ATOM 2284 O O . ASP A 1 287 ? -16.484 -24.578 -22.484 1 98.19 287 ASP A O 1
ATOM 2288 N N . ILE A 1 288 ? -16 -23.812 -20.438 1 96.75 288 ILE A N 1
ATOM 2289 C CA . ILE A 1 288 ? -14.688 -24.453 -20.531 1 96.75 288 ILE A CA 1
ATOM 2290 C C . ILE A 1 288 ? -14.727 -25.812 -19.828 1 96.75 288 ILE A C 1
ATOM 2292 O O . ILE A 1 288 ? -13.711 -26.5 -19.766 1 96.75 288 ILE A O 1
ATOM 2296 N N . GLY A 1 289 ? -15.828 -26.156 -19.25 1 97.12 289 GLY A N 1
ATOM 2297 C CA . GLY A 1 289 ? -16.078 -27.5 -18.766 1 97.12 289 GLY A CA 1
ATOM 2298 C C . GLY A 1 289 ? -15.586 -27.75 -17.359 1 97.12 289 GLY A C 1
ATOM 2299 O O . GLY A 1 289 ? -15.109 -28.828 -17.031 1 97.12 289 GLY A O 1
ATOM 2300 N N . LEU A 1 290 ? -15.602 -26.734 -16.547 1 97.19 290 LEU A N 1
ATOM 2301 C CA . LEU A 1 290 ? -15.133 -26.891 -15.172 1 97.19 290 LEU A CA 1
ATOM 2302 C C . LEU A 1 290 ? -16.297 -27.234 -14.242 1 97.19 290 LEU A C 1
ATOM 2304 O O . LEU A 1 290 ? -16.078 -27.719 -13.133 1 97.19 290 LEU A O 1
ATOM 2308 N N . ILE A 1 291 ? -17.516 -26.844 -14.664 1 96.62 291 ILE A N 1
ATOM 2309 C CA . ILE A 1 291 ? -18.719 -27.234 -13.938 1 96.62 291 ILE A CA 1
ATOM 2310 C C . ILE A 1 291 ? -19.812 -27.656 -14.914 1 96.62 291 ILE A C 1
ATOM 2312 O O . ILE A 1 291 ? -19.719 -27.359 -16.109 1 96.62 291 ILE A O 1
ATOM 2316 N N . MET B 1 1 ? -13.789 21 16.688 1 80.25 1 MET B N 1
ATOM 2317 C CA . MET B 1 1 ? -13.672 21.531 15.336 1 80.25 1 MET B CA 1
ATOM 2318 C C . MET B 1 1 ? -12.211 21.688 14.938 1 80.25 1 MET B C 1
ATOM 2320 O O . MET B 1 1 ? -11.359 21.984 15.773 1 80.25 1 MET B O 1
ATOM 2324 N N . PHE B 1 2 ? -11.75 21.094 13.898 1 94.38 2 PHE B N 1
ATOM 2325 C CA . PHE B 1 2 ? -10.375 21.109 13.406 1 94.38 2 PHE B CA 1
ATOM 2326 C C . PHE B 1 2 ? -10.148 22.281 12.453 1 94.38 2 PHE B C 1
ATOM 2328 O O . PHE B 1 2 ? -10.469 22.188 11.273 1 94.38 2 PHE B O 1
ATOM 2335 N N . GLU B 1 3 ? -9.641 23.453 13.023 1 98.06 3 GLU B N 1
ATOM 2336 C CA . GLU B 1 3 ? -9.352 24.656 12.258 1 98.06 3 GLU B CA 1
ATOM 2337 C C . GLU B 1 3 ? -7.918 25.125 12.484 1 98.06 3 GLU B C 1
ATOM 2339 O O . GLU B 1 3 ? -7.34 24.875 13.547 1 98.06 3 GLU B O 1
ATOM 2344 N N . GLY B 1 4 ? -7.422 25.766 11.531 1 98.62 4 GLY B N 1
ATOM 2345 C CA . GLY B 1 4 ? -6.082 26.312 11.656 1 98.62 4 GLY B CA 1
ATOM 2346 C C . GLY B 1 4 ? -5.02 25.469 10.984 1 98.62 4 GLY B C 1
ATOM 2347 O O . GLY B 1 4 ? -5.273 24.859 9.953 1 98.62 4 GLY B O 1
ATOM 2348 N N . ILE B 1 5 ? -3.799 25.578 11.516 1 98.88 5 ILE B N 1
ATOM 2349 C CA . ILE B 1 5 ? -2.652 24.953 10.867 1 98.88 5 ILE B CA 1
ATOM 2350 C C . ILE B 1 5 ? -2.227 23.719 11.656 1 98.88 5 ILE B C 1
ATOM 2352 O O . ILE B 1 5 ? -1.898 23.812 12.844 1 98.88 5 ILE B O 1
ATOM 2356 N N . PHE B 1 6 ? -2.244 22.594 11.016 1 98.94 6 PHE B N 1
ATOM 2357 C CA . PHE B 1 6 ? -1.78 21.328 11.562 1 98.94 6 PHE B CA 1
ATOM 2358 C C . PHE B 1 6 ? -0.513 20.859 10.852 1 98.94 6 PHE B C 1
ATOM 2360 O O . PHE B 1 6 ? -0.33 21.125 9.664 1 98.94 6 PHE B O 1
ATOM 2367 N N . VAL B 1 7 ? 0.315 20.141 11.586 1 98.94 7 VAL B N 1
ATOM 2368 C CA . VAL B 1 7 ? 1.533 19.609 10.992 1 98.94 7 VAL B CA 1
ATOM 2369 C C . VAL B 1 7 ? 1.477 18.078 10.992 1 98.94 7 VAL B C 1
ATOM 2371 O O . VAL B 1 7 ? 1.255 17.453 12.031 1 98.94 7 VAL B O 1
ATOM 2374 N N . PRO B 1 8 ? 1.501 17.453 9.828 1 98.88 8 PRO B N 1
ATOM 2375 C CA . PRO B 1 8 ? 1.82 16.031 9.812 1 98.88 8 PRO B CA 1
ATOM 2376 C C . PRO B 1 8 ? 3.291 15.742 10.125 1 98.88 8 PRO B C 1
ATOM 2378 O O . PRO B 1 8 ? 4.082 15.516 9.203 1 98.88 8 PRO B O 1
ATOM 2381 N N . HIS B 1 9 ? 3.58 15.711 11.328 1 98.88 9 HIS B N 1
ATOM 2382 C CA . HIS B 1 9 ? 4.977 15.758 11.75 1 98.88 9 HIS B CA 1
ATOM 2383 C C . HIS B 1 9 ? 5.715 14.484 11.352 1 98.88 9 HIS B C 1
ATOM 2385 O O . HIS B 1 9 ? 5.113 13.414 11.281 1 98.88 9 HIS B O 1
ATOM 2391 N N . VAL B 1 10 ? 7.02 14.617 11.148 1 98.88 10 VAL B N 1
ATOM 2392 C CA . VAL B 1 10 ? 7.883 13.492 10.797 1 98.88 10 VAL B CA 1
ATOM 2393 C C . VAL B 1 10 ? 8.062 12.578 12 1 98.88 10 VAL B C 1
ATOM 2395 O O . VAL B 1 10 ? 7.793 12.977 13.141 1 98.88 10 VAL B O 1
ATOM 2398 N N . THR B 1 11 ? 8.43 11.375 11.789 1 98.88 11 THR B N 1
ATOM 2399 C CA . THR B 1 11 ? 8.938 10.461 12.805 1 98.88 11 THR B CA 1
ATOM 2400 C C . THR B 1 11 ? 10.461 10.477 12.836 1 98.88 11 THR B C 1
ATOM 2402 O O . THR B 1 11 ? 11.109 10.062 11.867 1 98.88 11 THR B O 1
ATOM 2405 N N . PRO B 1 12 ? 11.023 10.93 13.93 1 98.88 12 PRO B N 1
ATOM 2406 C CA . PRO B 1 12 ? 12.492 10.914 14 1 98.88 12 PRO B CA 1
ATOM 2407 C C . PRO B 1 12 ? 13.055 9.516 14.227 1 98.88 12 PRO B C 1
ATOM 2409 O O . PRO B 1 12 ? 12.516 8.75 15.023 1 98.88 12 PRO B O 1
ATOM 2412 N N . PHE B 1 13 ? 14.094 9.188 13.484 1 98.62 13 PHE B N 1
ATOM 2413 C CA . PHE B 1 13 ? 14.781 7.91 13.625 1 98.62 13 PHE B CA 1
ATOM 2414 C C . PHE B 1 13 ? 16.25 8.125 13.977 1 98.62 13 PHE B C 1
ATOM 2416 O O . PHE B 1 13 ? 16.828 9.156 13.641 1 98.62 13 PHE B O 1
ATOM 2423 N N . ASP B 1 14 ? 16.844 7.18 14.656 1 98.06 14 ASP B N 1
ATOM 2424 C CA . ASP B 1 14 ? 18.281 7.203 14.875 1 98.06 14 ASP B CA 1
ATOM 2425 C C . ASP B 1 14 ? 19.031 6.496 13.742 1 98.06 14 ASP B C 1
ATOM 2427 O O . ASP B 1 14 ? 18.438 6.184 12.711 1 98.06 14 ASP B O 1
ATOM 2431 N N . ASP B 1 15 ? 20.312 6.301 13.93 1 96 15 ASP B N 1
ATOM 2432 C CA . ASP B 1 15 ? 21.156 5.77 12.867 1 96 15 ASP B CA 1
ATOM 2433 C C . ASP B 1 15 ? 20.844 4.297 12.602 1 96 15 ASP B C 1
ATOM 2435 O O . ASP B 1 15 ? 21.25 3.748 11.578 1 96 15 ASP B O 1
ATOM 2439 N N . ARG B 1 16 ? 20.234 3.646 13.539 1 97 16 ARG B N 1
ATOM 2440 C CA . ARG B 1 16 ? 19.859 2.246 13.375 1 97 16 ARG B CA 1
ATOM 2441 C C . ARG B 1 16 ? 18.422 2.113 12.898 1 97 16 ARG B C 1
ATOM 2443 O O . ARG B 1 16 ? 17.828 1.028 12.953 1 97 16 ARG B O 1
ATOM 2450 N N . GLU B 1 17 ? 17.656 3.225 12.492 1 97.69 17 GLU B N 1
ATOM 2451 C CA . GLU B 1 17 ? 16.281 3.305 12 1 97.69 17 GLU B CA 1
ATOM 2452 C C . GLU B 1 17 ? 15.273 2.973 13.102 1 97.69 17 GLU B C 1
ATOM 2454 O O . GLU B 1 17 ? 14.164 2.527 12.812 1 97.69 17 GLU B O 1
ATOM 2459 N N . GLU B 1 18 ? 15.773 3.107 14.328 1 98.25 18 GLU B N 1
ATOM 2460 C CA . GLU B 1 18 ? 14.844 3.029 15.453 1 98.25 18 GLU B CA 1
ATOM 2461 C C . GLU B 1 18 ? 14.242 4.395 15.773 1 98.25 18 GLU B C 1
ATOM 2463 O O . GLU B 1 18 ? 14.883 5.426 15.555 1 98.25 18 GLU B O 1
ATOM 2468 N N . ILE B 1 19 ? 13.047 4.383 16.312 1 98.75 19 ILE B N 1
ATOM 2469 C CA . ILE B 1 19 ? 12.383 5.629 16.672 1 98.75 19 ILE B CA 1
ATOM 2470 C C . ILE B 1 19 ? 13.219 6.387 17.703 1 98.75 19 ILE B C 1
ATOM 2472 O O . ILE B 1 19 ? 13.617 5.828 18.719 1 98.75 19 ILE B O 1
ATOM 2476 N N . ASN B 1 20 ? 13.562 7.594 17.438 1 98.81 20 ASN B N 1
ATOM 2477 C CA . ASN B 1 20 ? 14.211 8.477 18.406 1 98.81 20 ASN B CA 1
ATOM 2478 C C . ASN B 1 20 ? 13.188 9.188 19.281 1 98.81 20 ASN B C 1
ATOM 2480 O O . ASN B 1 20 ? 12.734 10.281 18.953 1 98.81 20 ASN B O 1
ATOM 2484 N N . GLU B 1 21 ? 12.867 8.586 20.375 1 98.69 21 GLU B N 1
ATOM 2485 C CA . GLU B 1 21 ? 11.773 9.039 21.234 1 98.69 21 GLU B CA 1
ATOM 2486 C C . GLU B 1 21 ? 12.062 10.406 21.828 1 98.69 21 GLU B C 1
ATOM 2488 O O . GLU B 1 21 ? 11.156 11.227 22 1 98.69 21 GLU B O 1
ATOM 2493 N N . GLU B 1 22 ? 13.305 10.633 22.172 1 98.5 22 GLU B N 1
ATOM 2494 C CA . GLU B 1 22 ? 13.688 11.914 22.75 1 98.5 22 GLU B CA 1
ATOM 2495 C C . GLU B 1 22 ? 13.43 13.062 21.781 1 98.5 22 GLU B C 1
ATOM 2497 O O . GLU B 1 22 ? 12.828 14.07 22.156 1 98.5 22 GLU B O 1
ATOM 2502 N N . ILE B 1 23 ? 13.852 12.898 20.562 1 98.75 23 ILE B N 1
ATOM 2503 C CA . ILE B 1 23 ? 13.664 13.938 19.562 1 98.75 23 ILE B CA 1
ATOM 2504 C C . ILE B 1 23 ? 12.18 14.086 19.234 1 98.75 23 ILE B C 1
ATOM 2506 O O . ILE B 1 23 ? 11.695 15.188 19 1 98.75 23 ILE B O 1
ATOM 2510 N N . LEU B 1 24 ? 11.438 13.008 19.266 1 98.81 24 LEU B N 1
ATOM 2511 C CA . LEU B 1 24 ? 9.992 13.062 19.031 1 98.81 24 LEU B CA 1
ATOM 2512 C C . LEU B 1 24 ? 9.312 13.945 20.078 1 98.81 24 LEU B C 1
ATOM 2514 O O . LEU B 1 24 ? 8.477 14.781 19.734 1 98.81 24 LEU B O 1
ATOM 2518 N N . ARG B 1 25 ? 9.68 13.742 21.328 1 98.69 25 ARG B N 1
ATOM 2519 C CA . ARG B 1 25 ? 9.133 14.562 22.406 1 98.69 25 ARG B CA 1
ATOM 2520 C C . ARG B 1 25 ? 9.477 16.031 22.203 1 98.69 25 ARG B C 1
ATOM 2522 O O . ARG B 1 25 ? 8.633 16.906 22.391 1 98.69 25 ARG B O 1
ATOM 2529 N N . GLU B 1 26 ? 10.703 16.266 21.797 1 98.25 26 GLU B N 1
ATOM 2530 C CA . GLU B 1 26 ? 11.148 17.641 21.547 1 98.25 26 GLU B CA 1
ATOM 2531 C C . GLU B 1 26 ? 10.344 18.297 20.422 1 98.25 26 GLU B C 1
ATOM 2533 O O . GLU B 1 26 ? 9.992 19.469 20.516 1 98.25 26 GLU B O 1
ATOM 2538 N N . LEU B 1 27 ? 10.062 17.562 19.391 1 98.62 27 LEU B N 1
ATOM 2539 C CA . LEU B 1 27 ? 9.312 18.078 18.25 1 98.62 27 LEU B CA 1
ATOM 2540 C C . LEU B 1 27 ? 7.91 18.516 18.672 1 98.62 27 LEU B C 1
ATOM 2542 O O . LEU B 1 27 ? 7.387 19.516 18.188 1 98.62 27 LEU B O 1
ATOM 2546 N N . VAL B 1 28 ? 7.309 17.703 19.531 1 98.69 28 VAL B N 1
ATOM 2547 C CA . VAL B 1 28 ? 5.961 18 19.984 1 98.69 28 VAL B CA 1
ATOM 2548 C C . VAL B 1 28 ? 5.934 19.391 20.625 1 98.69 28 VAL B C 1
ATOM 2550 O O . VAL B 1 28 ? 5.055 20.203 20.328 1 98.69 28 VAL B O 1
ATOM 2553 N N . HIS B 1 29 ? 6.91 19.688 21.438 1 98.31 29 HIS B N 1
ATOM 2554 C CA . HIS B 1 29 ? 6.988 20.984 22.109 1 98.31 29 HIS B CA 1
ATOM 2555 C C . HIS B 1 29 ? 7.371 22.094 21.125 1 98.31 29 HIS B C 1
ATOM 2557 O O . HIS B 1 29 ? 6.879 23.219 21.234 1 98.31 29 HIS B O 1
ATOM 2563 N N . TYR B 1 30 ? 8.25 21.75 20.234 1 98.31 30 TYR B N 1
ATOM 2564 C CA . TYR B 1 30 ? 8.656 22.703 19.203 1 98.31 30 TYR B CA 1
ATOM 2565 C C . TYR B 1 30 ? 7.449 23.203 18.422 1 98.31 30 TYR B C 1
ATOM 2567 O O . TYR B 1 30 ? 7.309 24.406 18.203 1 98.31 30 TYR B O 1
ATOM 2575 N N . PHE B 1 31 ? 6.559 22.312 18.016 1 98.75 31 PHE B N 1
ATOM 2576 C CA . PHE B 1 31 ? 5.391 22.672 17.219 1 98.75 31 PHE B CA 1
ATOM 2577 C C . PHE B 1 31 ? 4.375 23.438 18.062 1 98.75 31 PHE B C 1
ATOM 2579 O O . PHE B 1 31 ? 3.707 24.344 17.562 1 98.75 31 PHE B O 1
ATOM 2586 N N . ALA B 1 32 ? 4.238 23.047 19.344 1 98.44 32 ALA B N 1
ATOM 2587 C CA . ALA B 1 32 ? 3.365 23.781 20.25 1 98.44 32 ALA B CA 1
ATOM 2588 C C . ALA B 1 32 ? 3.852 25.219 20.438 1 98.44 32 ALA B C 1
ATOM 2590 O O . ALA B 1 32 ? 3.053 26.156 20.438 1 98.44 32 ALA B O 1
ATOM 2591 N N . ASP B 1 33 ? 5.141 25.359 20.594 1 98.25 33 ASP B N 1
ATOM 2592 C CA . ASP B 1 33 ? 5.746 26.672 20.797 1 98.25 33 ASP B CA 1
ATOM 2593 C C . ASP B 1 33 ? 5.555 27.562 19.578 1 98.25 33 ASP B C 1
ATOM 2595 O O . ASP B 1 33 ? 5.484 28.797 19.703 1 98.25 33 ASP B O 1
ATOM 2599 N N . ALA B 1 34 ? 5.441 26.969 18.406 1 98.44 34 ALA B N 1
ATOM 2600 C CA . ALA B 1 34 ? 5.23 27.703 17.156 1 98.44 34 ALA B CA 1
ATOM 2601 C C . ALA B 1 34 ? 3.766 28.094 17 1 98.44 34 ALA B C 1
ATOM 2603 O O . ALA B 1 34 ? 3.398 28.75 16.016 1 98.44 34 ALA B O 1
ATOM 2604 N N . LYS B 1 35 ? 2.92 27.625 17.906 1 98.44 35 LYS B N 1
ATOM 2605 C CA . LYS B 1 35 ? 1.509 27.984 18 1 98.44 35 LYS B CA 1
ATOM 2606 C C . LYS B 1 35 ? 0.705 27.344 16.875 1 98.44 35 LYS B C 1
ATOM 2608 O O . LYS B 1 35 ? -0.212 27.953 16.328 1 98.44 35 LYS B O 1
ATOM 2613 N N . LEU B 1 36 ? 1.145 26.203 16.422 1 98.69 36 LEU B N 1
ATOM 2614 C CA . LEU B 1 36 ? 0.296 25.406 15.547 1 98.69 36 LEU B CA 1
ATOM 2615 C C . LEU B 1 36 ? -0.991 25 16.25 1 98.69 36 LEU B C 1
ATOM 2617 O O . LEU B 1 36 ? -1.073 25.062 17.484 1 98.69 36 LEU B O 1
ATOM 2621 N N . ASN B 1 37 ? -2.008 24.625 15.492 1 98.75 37 ASN B N 1
ATOM 2622 C CA . ASN B 1 37 ? -3.32 24.328 16.062 1 98.75 37 ASN B CA 1
ATOM 2623 C C . ASN B 1 37 ? -3.469 22.844 16.391 1 98.75 37 ASN B C 1
ATOM 2625 O O . ASN B 1 37 ? -4.395 22.469 17.109 1 98.75 37 ASN B O 1
ATOM 2629 N N . GLY B 1 38 ? -2.566 22.016 15.914 1 98.75 38 GLY B N 1
ATOM 2630 C CA . GLY B 1 38 ? -2.615 20.594 16.219 1 98.75 38 GLY B CA 1
ATOM 2631 C C . GLY B 1 38 ? -1.556 19.797 15.492 1 98.75 38 GLY B C 1
ATOM 2632 O O . GLY B 1 38 ? -0.763 20.344 14.727 1 98.75 38 GLY B O 1
ATOM 2633 N N . LEU B 1 39 ? -1.514 18.516 15.836 1 98.88 39 LEU B N 1
ATOM 2634 C CA . LEU B 1 39 ? -0.565 17.578 15.258 1 98.88 39 LEU B CA 1
ATOM 2635 C C . LEU B 1 39 ? -1.293 16.453 14.523 1 98.88 39 LEU B C 1
ATOM 2637 O O . LEU B 1 39 ? -2.328 15.977 14.984 1 98.88 39 LEU B O 1
ATOM 2641 N N . VAL B 1 40 ? -0.86 16.156 13.352 1 98.94 40 VAL B N 1
ATOM 2642 C CA . VAL B 1 40 ? -1.228 14.906 12.688 1 98.94 40 VAL B CA 1
ATOM 2643 C C . VAL B 1 40 ? -0.086 13.898 12.82 1 98.94 40 VAL B C 1
ATOM 2645 O O . VAL B 1 40 ? 0.973 14.07 12.211 1 98.94 40 VAL B O 1
ATOM 2648 N N . THR B 1 41 ? -0.318 12.898 13.625 1 98.88 41 THR B N 1
ATOM 2649 C CA . THR B 1 41 ? 0.667 11.859 13.891 1 98.88 41 THR B CA 1
ATOM 2650 C C . THR B 1 41 ? 0.395 10.625 13.031 1 98.88 41 THR B C 1
ATOM 2652 O O . THR B 1 41 ? -0.745 10.164 12.938 1 98.88 41 THR B O 1
ATOM 2655 N N . LEU B 1 42 ? 1.437 10.133 12.391 1 98.75 42 LEU B N 1
ATOM 2656 C CA . LEU B 1 42 ? 1.339 8.961 11.523 1 98.75 42 LEU B CA 1
ATOM 2657 C C . LEU B 1 42 ? 0.626 9.305 10.219 1 98.75 42 LEU B C 1
ATOM 2659 O O . LEU B 1 42 ? -0.172 8.516 9.719 1 98.75 42 LEU B O 1
ATOM 2663 N N . GLY B 1 43 ? 0.791 10.594 9.758 1 98.25 43 GLY B N 1
ATOM 2664 C CA . GLY B 1 43 ? 0.494 10.898 8.375 1 98.25 43 GLY B CA 1
ATOM 2665 C C . GLY B 1 43 ? 1.548 10.391 7.406 1 98.25 43 GLY B C 1
ATOM 2666 O O . GLY B 1 43 ? 2.455 9.656 7.805 1 98.25 43 GLY B O 1
ATOM 2667 N N . SER B 1 44 ? 1.446 10.812 6.16 1 97.56 44 SER B N 1
ATOM 2668 C CA . SER B 1 44 ? 2.439 10.391 5.176 1 97.56 44 SER B CA 1
ATOM 2669 C C . SER B 1 44 ? 3.838 10.852 5.57 1 97.56 44 SER B C 1
ATOM 2671 O O . SER B 1 44 ? 4.793 10.078 5.496 1 97.56 44 SER B O 1
ATOM 2673 N N . ASN B 1 45 ? 4.016 12.047 6.039 1 97.62 45 ASN B N 1
ATOM 2674 C CA . ASN B 1 45 ? 5.312 12.57 6.453 1 97.62 45 ASN B CA 1
ATOM 2675 C C . ASN B 1 45 ? 5.816 11.883 7.719 1 97.62 45 ASN B C 1
ATOM 2677 O O . ASN B 1 45 ? 7.008 11.938 8.031 1 97.62 45 ASN B O 1
ATOM 2681 N N . GLY B 1 46 ? 4.887 11.312 8.461 1 98.62 46 GLY B N 1
ATOM 2682 C CA . GLY B 1 46 ? 5.27 10.5 9.609 1 98.62 46 GLY B CA 1
ATOM 2683 C C . GLY B 1 46 ? 5.738 9.109 9.227 1 98.62 46 GLY B C 1
ATOM 2684 O O . GLY B 1 46 ? 6.09 8.305 10.094 1 98.62 46 GLY B O 1
ATOM 2685 N N . GLU B 1 47 ? 5.66 8.781 7.926 1 98.5 47 GLU B N 1
ATOM 2686 C CA . GLU B 1 47 ? 6.168 7.535 7.359 1 98.5 47 GLU B CA 1
ATOM 2687 C C . GLU B 1 47 ? 5.406 6.328 7.902 1 98.5 47 GLU B C 1
ATOM 2689 O O . GLU B 1 47 ? 6 5.285 8.18 1 98.5 47 GLU B O 1
ATOM 2694 N N . PHE B 1 48 ? 4.07 6.422 8.07 1 98.56 48 PHE B N 1
ATOM 2695 C CA . PHE B 1 48 ? 3.258 5.387 8.695 1 98.56 48 PHE B CA 1
ATOM 2696 C C . PHE B 1 48 ? 3.387 4.066 7.949 1 98.56 48 PHE B C 1
ATOM 2698 O O . PHE B 1 48 ? 3.375 2.996 8.555 1 98.56 48 PHE B O 1
ATOM 2705 N N . PRO B 1 49 ? 3.566 4.051 6.559 1 97.94 49 PRO B N 1
ATOM 2706 C CA . PRO B 1 49 ? 3.652 2.766 5.863 1 97.94 49 PRO B CA 1
ATOM 2707 C C . PRO B 1 49 ? 4.922 1.993 6.207 1 97.94 49 PRO B C 1
ATOM 2709 O O . PRO B 1 49 ? 5.02 0.797 5.922 1 97.94 49 PRO B O 1
ATOM 2712 N N . TYR B 1 50 ? 5.926 2.678 6.762 1 98.12 50 TYR B N 1
ATOM 2713 C CA . TYR B 1 50 ? 7.207 2.045 7.039 1 98.12 50 TYR B CA 1
ATOM 2714 C C . TYR B 1 50 ? 7.25 1.501 8.461 1 98.12 50 TYR B C 1
ATOM 2716 O O . TYR B 1 50 ? 8.227 0.856 8.859 1 98.12 50 TYR B O 1
ATOM 2724 N N . LEU B 1 51 ? 6.172 1.696 9.188 1 98.5 51 LEU B N 1
ATOM 2725 C CA . LEU B 1 51 ? 6.164 1.384 10.617 1 98.5 51 LEU B CA 1
ATOM 2726 C C . LEU B 1 51 ? 5.363 0.116 10.891 1 98.5 51 LEU B C 1
ATOM 2728 O O . LEU B 1 51 ? 4.34 -0.128 10.25 1 98.5 51 LEU B O 1
ATOM 2732 N N . SER B 1 52 ? 5.809 -0.65 11.875 1 97.56 52 SER B N 1
ATOM 2733 C CA . SER B 1 52 ? 5.008 -1.764 12.375 1 97.56 52 SER B CA 1
ATOM 2734 C C . SER B 1 52 ? 3.814 -1.268 13.188 1 97.56 52 SER B C 1
ATOM 2736 O O . SER B 1 52 ? 3.771 -0.103 13.586 1 97.56 52 SER B O 1
ATOM 2738 N N . PHE B 1 53 ? 2.895 -2.162 13.367 1 97.75 53 PHE B N 1
ATOM 2739 C CA . PHE B 1 53 ? 1.722 -1.842 14.172 1 97.75 53 PHE B CA 1
ATOM 2740 C C . PHE B 1 53 ? 2.131 -1.381 15.57 1 97.75 53 PHE B C 1
ATOM 2742 O O . PHE B 1 53 ? 1.616 -0.379 16.078 1 97.75 53 PHE B O 1
ATOM 2749 N N . GLU B 1 54 ? 3.076 -2.023 16.188 1 97.81 54 GLU B N 1
ATOM 2750 C CA . GLU B 1 54 ? 3.539 -1.708 17.531 1 97.81 54 GLU B CA 1
ATOM 2751 C C . GLU B 1 54 ? 4.254 -0.361 17.562 1 97.81 54 GLU B C 1
ATOM 2753 O O . GLU B 1 54 ? 4.113 0.397 18.531 1 97.81 54 GLU B O 1
ATOM 2758 N N . GLU B 1 55 ? 5.039 -0.109 16.578 1 98.69 55 GLU B N 1
ATOM 2759 C CA . GLU B 1 55 ? 5.719 1.181 16.5 1 98.69 55 GLU B CA 1
ATOM 2760 C C . GLU B 1 55 ? 4.715 2.328 16.406 1 98.69 55 GLU B C 1
ATOM 2762 O O . GLU B 1 55 ? 4.914 3.385 17 1 98.69 55 GLU B O 1
ATOM 2767 N N . LYS B 1 56 ? 3.645 2.109 15.602 1 98.88 56 LYS B N 1
ATOM 2768 C CA . LYS B 1 56 ? 2.602 3.123 15.469 1 98.88 56 LYS B CA 1
ATOM 2769 C C . LYS B 1 56 ? 1.983 3.459 16.828 1 98.88 56 LYS B C 1
ATOM 2771 O O . LYS B 1 56 ? 1.83 4.633 17.172 1 98.88 56 LYS B O 1
ATOM 2776 N N . LEU B 1 57 ? 1.715 2.445 17.594 1 98.81 57 LEU B N 1
ATOM 2777 C CA . LEU B 1 57 ? 1.113 2.658 18.906 1 98.81 57 LEU B CA 1
ATOM 2778 C C . LEU B 1 57 ? 2.082 3.379 19.844 1 98.81 57 LEU B C 1
ATOM 2780 O O . LEU B 1 57 ? 1.678 4.262 20.594 1 98.81 57 LEU B O 1
ATOM 2784 N N . ARG B 1 58 ? 3.322 2.99 19.781 1 98.81 58 ARG B N 1
ATOM 2785 C CA . ARG B 1 58 ? 4.344 3.617 20.609 1 98.81 58 ARG B CA 1
ATOM 2786 C C . ARG B 1 58 ? 4.457 5.109 20.312 1 98.81 58 ARG B C 1
ATOM 2788 O O . ARG B 1 58 ? 4.523 5.93 21.234 1 98.81 58 ARG B O 1
ATOM 2795 N N . ILE B 1 59 ? 4.414 5.461 19.062 1 98.94 59 ILE B N 1
ATOM 2796 C CA . ILE B 1 59 ? 4.52 6.852 18.641 1 98.94 59 ILE B CA 1
ATOM 2797 C C . ILE B 1 59 ? 3.301 7.633 19.109 1 98.94 59 ILE B C 1
ATOM 2799 O O . ILE B 1 59 ? 3.438 8.734 19.656 1 98.94 59 ILE B O 1
ATOM 2803 N N . LEU B 1 60 ? 2.129 7.059 18.938 1 98.94 60 LEU B N 1
ATOM 2804 C CA . LEU B 1 60 ? 0.897 7.723 19.359 1 98.94 60 LEU B CA 1
ATOM 2805 C C . LEU B 1 60 ? 0.888 7.973 20.859 1 98.94 60 LEU B C 1
ATOM 2807 O O . LEU B 1 60 ? 0.471 9.039 21.312 1 98.94 60 LEU B O 1
ATOM 2811 N N . LYS B 1 61 ? 1.34 7.004 21.594 1 98.88 61 LYS B N 1
ATOM 2812 C CA . LYS B 1 61 ? 1.371 7.133 23.047 1 98.88 61 LYS B CA 1
ATOM 2813 C C . LYS B 1 61 ? 2.289 8.273 23.469 1 98.88 61 LYS B C 1
ATOM 2815 O O . LYS B 1 61 ? 1.913 9.094 24.312 1 98.88 61 LYS B O 1
ATOM 2820 N N . ILE B 1 62 ? 3.453 8.336 22.906 1 98.88 62 ILE B N 1
ATOM 2821 C CA . ILE B 1 62 ? 4.43 9.359 23.25 1 98.88 62 ILE B CA 1
ATOM 2822 C C . ILE B 1 62 ? 3.873 10.742 22.906 1 98.88 62 ILE B C 1
ATOM 2824 O O . ILE B 1 62 ? 3.924 11.664 23.719 1 98.88 62 ILE B O 1
ATOM 2828 N N . VAL B 1 63 ? 3.328 10.891 21.703 1 98.94 63 VAL B N 1
ATOM 2829 C CA . VAL B 1 63 ? 2.842 12.18 21.234 1 98.94 63 VAL B CA 1
ATOM 2830 C C . VAL B 1 63 ? 1.666 12.641 22.094 1 98.94 63 VAL B C 1
ATOM 2832 O O . VAL B 1 63 ? 1.59 13.805 22.484 1 98.94 63 VAL B O 1
ATOM 2835 N N . ARG B 1 64 ? 0.766 11.719 22.375 1 98.56 64 ARG B N 1
ATOM 2836 C CA . ARG B 1 64 ? -0.405 12.07 23.172 1 98.56 64 ARG B CA 1
ATOM 2837 C C . ARG B 1 64 ? -0.002 12.492 24.578 1 98.56 64 ARG B C 1
ATOM 2839 O O . ARG B 1 64 ? -0.587 13.414 25.141 1 98.56 64 ARG B O 1
ATOM 2846 N N . GLU B 1 65 ? 0.946 11.812 25.156 1 98.31 65 GLU B N 1
ATOM 2847 C CA . GLU B 1 65 ? 1.426 12.117 26.5 1 98.31 65 GLU B CA 1
ATOM 2848 C C . GLU B 1 65 ? 2.076 13.5 26.562 1 98.31 65 GLU B C 1
ATOM 2850 O O . GLU B 1 65 ? 1.954 14.211 27.562 1 98.31 65 GLU B O 1
ATOM 2855 N N . GLU B 1 66 ? 2.754 13.883 25.484 1 98.25 66 GLU B N 1
ATOM 2856 C CA . GLU B 1 66 ? 3.559 15.102 25.484 1 98.25 66 GLU B CA 1
ATOM 2857 C C . GLU B 1 66 ? 2.744 16.297 25 1 98.25 66 GLU B C 1
ATOM 2859 O O . GLU B 1 66 ? 3.035 17.438 25.359 1 98.25 66 GLU B O 1
ATOM 2864 N N . SER B 1 67 ? 1.73 16.062 24.188 1 98.06 67 SER B N 1
ATOM 2865 C CA . SER B 1 67 ? 1.128 17.172 23.453 1 98.06 67 SER B CA 1
ATOM 2866 C C . SER B 1 67 ? 0.03 17.844 24.266 1 98.06 67 SER B C 1
ATOM 2868 O O . SER B 1 67 ? -0.805 17.172 24.875 1 98.06 67 SER B O 1
ATOM 2870 N N . LEU B 1 68 ? 0.022 19.141 24.234 1 94.69 68 LEU B N 1
ATOM 2871 C CA . LEU B 1 68 ? -1.098 19.922 24.75 1 94.69 68 LEU B CA 1
ATOM 2872 C C . LEU B 1 68 ? -2.033 20.328 23.625 1 94.69 68 LEU B C 1
ATOM 2874 O O . LEU B 1 68 ? -3.127 20.844 23.859 1 94.69 68 LEU B O 1
ATOM 2878 N N . LEU B 1 69 ? -1.625 20.078 22.375 1 97.88 69 LEU B N 1
ATOM 2879 C CA . LEU B 1 69 ? -2.418 20.375 21.188 1 97.88 69 LEU B CA 1
ATOM 2880 C C . LEU B 1 69 ? -3.279 19.172 20.797 1 97.88 69 LEU B C 1
ATOM 2882 O O . LEU B 1 69 ? -2.98 18.047 21.172 1 97.88 69 LEU B O 1
ATOM 2886 N N . PRO B 1 70 ? -4.375 19.453 20.062 1 98.5 70 PRO B N 1
ATOM 2887 C CA . PRO B 1 70 ? -5.121 18.328 19.484 1 98.5 70 PRO B CA 1
ATOM 2888 C C . PRO B 1 70 ? -4.242 17.406 18.656 1 98.5 70 PRO B C 1
ATOM 2890 O O . PRO B 1 70 ? -3.359 17.875 17.922 1 98.5 70 PRO B O 1
ATOM 2893 N N . VAL B 1 71 ? -4.453 16.109 18.828 1 98.81 71 VAL B N 1
ATOM 2894 C CA . VAL B 1 71 ? -3.701 15.102 18.078 1 98.81 71 VAL B CA 1
ATOM 2895 C C . VAL B 1 71 ? -4.652 14.297 17.188 1 98.81 71 VAL B C 1
ATOM 2897 O O . VAL B 1 71 ? -5.605 13.688 17.672 1 98.81 71 VAL B O 1
ATOM 2900 N N . ILE B 1 72 ? -4.457 14.367 15.898 1 98.94 72 ILE B N 1
ATOM 2901 C CA . ILE B 1 72 ? -5.137 13.531 14.914 1 98.94 72 ILE B CA 1
ATOM 2902 C C . ILE B 1 72 ? -4.238 12.367 14.516 1 98.94 72 ILE B C 1
ATOM 2904 O O . ILE B 1 72 ? -3.096 12.57 14.094 1 98.94 72 ILE B O 1
ATOM 2908 N N . ALA B 1 73 ? -4.691 11.164 14.633 1 98.94 73 ALA B N 1
ATOM 2909 C CA . ALA B 1 73 ? -3.881 9.969 14.383 1 98.94 73 ALA B CA 1
ATOM 2910 C C . ALA B 1 73 ? -4.18 9.391 13.008 1 98.94 73 ALA B C 1
ATOM 2912 O O . ALA B 1 73 ? -5.328 9.078 12.688 1 98.94 73 ALA B O 1
ATOM 2913 N N . GLY B 1 74 ? -3.131 9.25 12.148 1 98.88 74 GLY B N 1
ATOM 2914 C CA . GLY B 1 74 ? -3.291 8.438 10.953 1 98.88 74 GLY B CA 1
ATOM 2915 C C . GLY B 1 74 ? -3.457 6.957 11.266 1 98.88 74 GLY B C 1
ATOM 2916 O O . GLY B 1 74 ? -2.59 6.348 11.891 1 98.88 74 GLY B O 1
ATOM 2917 N N . VAL B 1 75 ? -4.562 6.391 10.742 1 98.88 75 VAL B N 1
ATOM 2918 C CA . VAL B 1 75 ? -4.816 5.004 11.117 1 98.88 75 VAL B CA 1
ATOM 2919 C C . VAL B 1 75 ? -5.141 4.18 9.875 1 98.88 75 VAL B C 1
ATOM 2921 O O . VAL B 1 75 ? -5.715 3.092 9.977 1 98.88 75 VAL B O 1
ATOM 2924 N N . ALA B 1 76 ? -4.805 4.699 8.719 1 98.25 76 ALA B N 1
ATOM 2925 C CA . ALA B 1 76 ? -5.102 4.004 7.465 1 98.25 76 ALA B CA 1
ATOM 2926 C C . ALA B 1 76 ? -4.285 2.721 7.348 1 98.25 76 ALA B C 1
ATOM 2928 O O . ALA B 1 76 ? -3.064 2.734 7.52 1 98.25 76 ALA B O 1
ATOM 2929 N N . GLU B 1 77 ? -4.926 1.655 7.148 1 97.56 77 GLU B N 1
ATOM 2930 C CA . GLU B 1 77 ? -4.371 0.367 6.746 1 97.56 77 GLU B CA 1
ATOM 2931 C C . GLU B 1 77 ? -5.023 -0.139 5.461 1 97.56 77 GLU B C 1
ATOM 2933 O O . GLU B 1 77 ? -5.93 0.5 4.926 1 97.56 77 GLU B O 1
ATOM 2938 N N . ASN B 1 78 ? -4.512 -1.326 4.961 1 96.88 78 ASN B N 1
ATOM 2939 C CA . ASN B 1 78 ? -5.039 -1.817 3.689 1 96.88 78 ASN B CA 1
ATOM 2940 C C . ASN B 1 78 ? -6.359 -2.559 3.879 1 96.88 78 ASN B C 1
ATOM 2942 O O . ASN B 1 78 ? -7.152 -2.668 2.945 1 96.88 78 ASN B O 1
ATOM 2946 N N . SER B 1 79 ? -6.605 -3.098 5.059 1 97.88 79 SER B N 1
ATOM 2947 C CA . SER B 1 79 ? -7.875 -3.783 5.289 1 97.88 79 SER B CA 1
ATOM 2948 C C . SER B 1 79 ? -8.766 -2.99 6.238 1 97.88 79 SER B C 1
ATOM 2950 O O . SER B 1 79 ? -8.273 -2.211 7.055 1 97.88 79 SER B O 1
ATOM 2952 N N . THR B 1 80 ? -10.062 -3.217 6.105 1 98.5 80 THR B N 1
ATOM 2953 C CA . THR B 1 80 ? -11.039 -2.584 6.988 1 98.5 80 THR B CA 1
ATOM 2954 C C . THR B 1 80 ? -10.82 -3.01 8.438 1 98.5 80 THR B C 1
ATOM 2956 O O . THR B 1 80 ? -10.828 -2.174 9.344 1 98.5 80 THR B O 1
ATOM 2959 N N . ARG B 1 81 ? -10.547 -4.242 8.609 1 97.81 81 ARG B N 1
ATOM 2960 C CA . ARG B 1 81 ? -10.383 -4.797 9.953 1 97.81 81 ARG B CA 1
ATOM 2961 C C . ARG B 1 81 ? -9.18 -4.188 10.664 1 97.81 81 ARG B C 1
ATOM 2963 O O . ARG B 1 81 ? -9.273 -3.807 11.828 1 97.81 81 ARG B O 1
ATOM 2970 N N . GLU B 1 82 ? -8.055 -4.125 9.969 1 98 82 GLU B N 1
ATOM 2971 C CA . GLU B 1 82 ? -6.848 -3.57 10.57 1 98 82 GLU B CA 1
ATOM 2972 C C . GLU B 1 82 ? -7.004 -2.08 10.859 1 98 82 GLU B C 1
ATOM 2974 O O . GLU B 1 82 ? -6.488 -1.576 11.859 1 98 82 GLU B O 1
ATOM 2979 N N . THR B 1 83 ? -7.684 -1.371 9.984 1 98.75 83 THR B N 1
ATOM 2980 C CA . THR B 1 83 ? -7.945 0.049 10.195 1 98.75 83 THR B CA 1
ATOM 2981 C C . THR B 1 83 ? -8.805 0.263 11.438 1 98.75 83 THR B C 1
ATOM 2983 O O . THR B 1 83 ? -8.523 1.144 12.25 1 98.75 83 THR B O 1
ATOM 2986 N N . ILE B 1 84 ? -9.844 -0.555 11.594 1 98.81 84 ILE B N 1
ATOM 2987 C CA . ILE B 1 84 ? -10.727 -0.468 12.75 1 98.81 84 ILE B CA 1
ATOM 2988 C C . ILE B 1 84 ? -9.93 -0.726 14.023 1 98.81 84 ILE B C 1
ATOM 2990 O O . ILE B 1 84 ? -10.07 0.004 15.008 1 98.81 84 ILE B O 1
ATOM 2994 N N . GLN B 1 85 ? -9.078 -1.729 13.984 1 98.56 85 GLN B N 1
ATOM 2995 C CA . GLN B 1 85 ? -8.289 -2.072 15.156 1 98.56 85 GLN B CA 1
ATOM 2996 C C . GLN B 1 85 ? -7.371 -0.92 15.562 1 98.56 85 GLN B C 1
ATOM 2998 O O . GLN B 1 85 ? -7.309 -0.551 16.734 1 98.56 85 GLN B O 1
ATOM 3003 N N . LEU B 1 86 ? -6.691 -0.367 14.625 1 98.75 86 LEU B N 1
ATOM 3004 C CA . LEU B 1 86 ? -5.773 0.731 14.922 1 98.75 86 LEU B CA 1
ATOM 3005 C C . LEU B 1 86 ? -6.539 1.963 15.391 1 98.75 86 LEU B C 1
ATOM 3007 O O . LEU B 1 86 ? -6.074 2.684 16.281 1 98.75 86 LEU B O 1
ATOM 3011 N N . ALA B 1 87 ? -7.668 2.199 14.812 1 98.81 87 ALA B N 1
ATOM 3012 C CA . ALA B 1 87 ? -8.5 3.33 15.211 1 98.81 87 ALA B CA 1
ATOM 3013 C C . ALA B 1 87 ? -8.961 3.186 16.656 1 98.81 87 ALA B C 1
ATOM 3015 O O . ALA B 1 87 ? -8.938 4.152 17.422 1 98.81 87 ALA B O 1
ATOM 3016 N N . LYS B 1 88 ? -9.375 2.006 16.984 1 98.75 88 LYS B N 1
ATOM 3017 C CA . LYS B 1 88 ? -9.828 1.757 18.359 1 98.75 88 LYS B CA 1
ATOM 3018 C C . LYS B 1 88 ? -8.695 1.939 19.359 1 98.75 88 LYS B C 1
ATOM 3020 O O . LYS B 1 88 ? -8.883 2.547 20.406 1 98.75 88 LYS B O 1
ATOM 3025 N N . GLU B 1 89 ? -7.523 1.396 19.031 1 98.62 89 GLU B N 1
ATOM 3026 C CA . GLU B 1 89 ? -6.359 1.562 19.906 1 98.62 89 GLU B CA 1
ATOM 3027 C C . GLU B 1 89 ? -5.98 3.033 20.047 1 98.62 89 GLU B C 1
ATOM 3029 O O . GLU B 1 89 ? -5.645 3.488 21.141 1 98.62 89 GLU B O 1
ATOM 3034 N N . ALA B 1 90 ? -6.047 3.76 18.922 1 98.62 90 ALA B N 1
ATOM 3035 C CA . ALA B 1 90 ? -5.746 5.188 18.953 1 98.62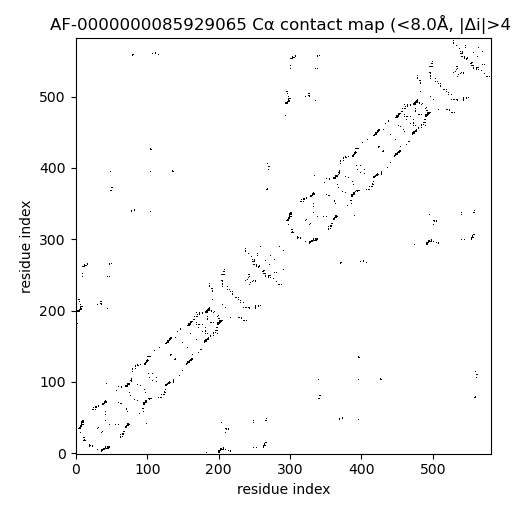 90 ALA B CA 1
ATOM 3036 C C . ALA B 1 90 ? -6.719 5.938 19.844 1 98.62 90 ALA B C 1
ATOM 3038 O O . ALA B 1 90 ? -6.32 6.828 20.609 1 98.62 90 ALA B O 1
ATOM 3039 N N . TRP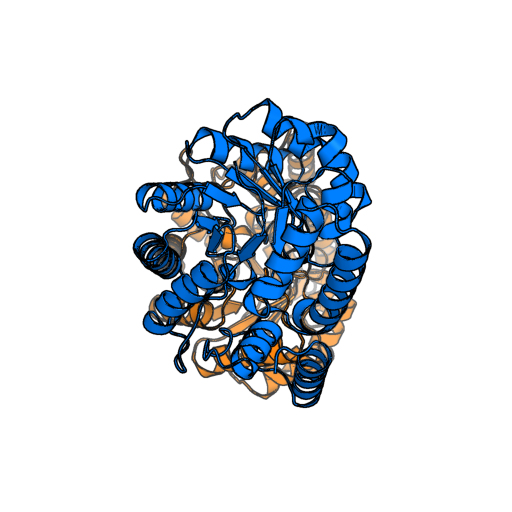 B 1 91 ? -7.93 5.578 19.781 1 98 91 TRP B N 1
ATOM 3040 C CA . TRP B 1 91 ? -8.961 6.188 20.625 1 98 91 TRP B CA 1
ATOM 3041 C C . TRP B 1 91 ? -8.695 5.902 22.094 1 98 91 TRP B C 1
ATOM 3043 O O . TRP B 1 91 ? -8.828 6.793 22.938 1 98 91 TRP B O 1
ATOM 3053 N N . ASP B 1 92 ? -8.336 4.711 22.406 1 98.25 92 ASP B N 1
ATOM 3054 C CA . ASP B 1 92 ? -8.023 4.32 23.781 1 98.25 92 ASP B CA 1
ATOM 3055 C C . ASP B 1 92 ? -6.828 5.109 24.312 1 98.25 92 ASP B C 1
ATOM 3057 O O . ASP B 1 92 ? -6.766 5.414 25.5 1 98.25 92 ASP B O 1
ATOM 3061 N N . ILE B 1 93 ? -5.898 5.426 23.438 1 98.5 93 ILE B N 1
ATOM 3062 C CA . ILE B 1 93 ? -4.719 6.195 23.797 1 98.5 93 ILE B CA 1
ATOM 3063 C C . ILE B 1 93 ? -5.113 7.645 24.078 1 98.5 93 ILE B C 1
ATOM 3065 O O . ILE B 1 93 ? -4.43 8.344 24.828 1 98.5 93 ILE B O 1
ATOM 3069 N N . GLY B 1 94 ? -6.246 8.109 23.453 1 98.12 94 GLY B N 1
ATOM 3070 C CA . GLY B 1 94 ? -6.797 9.406 23.812 1 98.12 94 GLY B CA 1
ATOM 3071 C C . GLY B 1 94 ? -6.566 10.461 22.734 1 98.12 94 GLY B C 1
ATOM 3072 O O . GLY B 1 94 ? -6.504 11.656 23.047 1 98.12 94 GLY B O 1
ATOM 3073 N N . VAL B 1 95 ? -6.441 10.07 21.469 1 98.5 95 VAL B N 1
ATOM 3074 C CA . VAL B 1 95 ? -6.293 11.055 20.406 1 98.5 95 VAL B CA 1
ATOM 3075 C C . VAL B 1 95 ? -7.621 11.773 20.172 1 98.5 95 VAL B C 1
ATOM 3077 O O . VAL B 1 95 ? -8.664 11.32 20.641 1 98.5 95 VAL B O 1
ATOM 3080 N N . ASP B 1 96 ? -7.602 12.867 19.5 1 98.56 96 ASP B N 1
ATOM 3081 C CA . ASP B 1 96 ? -8.781 13.711 19.344 1 98.56 96 ASP B CA 1
ATOM 3082 C C . ASP B 1 96 ? -9.586 13.32 18.109 1 98.56 96 ASP B C 1
ATOM 3084 O O . ASP B 1 96 ? -10.781 13.602 18.031 1 98.56 96 ASP B O 1
ATOM 3088 N N . ALA B 1 97 ? -8.953 12.688 17.156 1 98.81 97 ALA B N 1
ATOM 3089 C CA . ALA B 1 97 ? -9.555 12.227 15.906 1 98.81 97 ALA B CA 1
ATOM 3090 C C . ALA B 1 97 ? -8.625 11.258 15.172 1 98.81 97 ALA B C 1
ATOM 3092 O O . ALA B 1 97 ? -7.48 11.062 15.578 1 98.81 97 ALA B O 1
ATOM 3093 N N . VAL B 1 98 ? -9.172 10.656 14.148 1 98.88 98 VAL B N 1
ATOM 3094 C CA . VAL B 1 98 ? -8.352 9.805 13.297 1 98.88 98 VAL B CA 1
ATOM 3095 C C . VAL B 1 98 ? -8.438 10.289 11.852 1 98.88 98 VAL B C 1
ATOM 3097 O O . VAL B 1 98 ? -9.422 10.922 11.453 1 98.88 98 VAL B O 1
ATOM 3100 N N . LEU B 1 99 ? -7.414 10.109 11.125 1 98.94 99 LEU B N 1
ATOM 3101 C CA . LEU B 1 99 ? -7.273 10.406 9.703 1 98.94 99 LEU B CA 1
ATOM 3102 C C . LEU B 1 99 ? -7.113 9.133 8.891 1 98.94 99 LEU B C 1
ATOM 3104 O O . LEU B 1 99 ? -6.207 8.336 9.148 1 98.94 99 LEU B O 1
ATOM 3108 N N . ILE B 1 100 ? -7.961 8.953 7.875 1 98.88 100 ILE B N 1
ATOM 3109 C CA . ILE B 1 100 ? -7.988 7.652 7.211 1 98.88 100 ILE B CA 1
ATOM 3110 C C . ILE B 1 100 ? -7.902 7.844 5.699 1 98.88 100 ILE B C 1
ATOM 3112 O O . ILE B 1 100 ? -8.844 8.344 5.074 1 98.88 100 ILE B O 1
ATOM 3116 N N . ALA B 1 101 ? -6.82 7.43 5.09 1 98.75 101 ALA B N 1
ATOM 3117 C CA . ALA B 1 101 ? -6.656 7.375 3.639 1 98.75 101 ALA B CA 1
ATOM 3118 C C . ALA B 1 101 ? -7.281 6.105 3.066 1 98.75 101 ALA B C 1
ATOM 3120 O O . ALA B 1 101 ? -7.582 5.164 3.807 1 98.75 101 ALA B O 1
ATOM 3121 N N . PRO B 1 102 ? -7.539 6.051 1.715 1 98.44 102 PRO B N 1
ATOM 3122 C CA . PRO B 1 102 ? -8 4.805 1.094 1 98.44 102 PRO B CA 1
ATOM 3123 C C . PRO B 1 102 ? -6.961 3.689 1.178 1 98.44 102 PRO B C 1
ATOM 3125 O O . PRO B 1 102 ? -5.762 3.961 1.283 1 98.44 102 PRO B O 1
ATOM 3128 N N . PRO B 1 103 ? -7.473 2.438 1.142 1 97.75 103 PRO B N 1
ATOM 3129 C CA . PRO B 1 103 ? -6.527 1.347 0.896 1 97.75 103 PRO B CA 1
ATOM 3130 C C . PRO B 1 103 ? -5.648 1.592 -0.328 1 97.75 103 PRO B C 1
ATOM 3132 O O . PRO B 1 103 ? -6.102 2.188 -1.309 1 97.75 103 PRO B O 1
ATOM 3135 N N . TYR B 1 104 ? -4.41 1.079 -0.302 1 97.25 104 TYR B N 1
ATOM 3136 C CA . TYR B 1 104 ? -3.469 1.653 -1.258 1 97.25 104 TYR B CA 1
ATOM 3137 C C . TYR B 1 104 ? -2.705 0.56 -1.995 1 97.25 104 TYR B C 1
ATOM 3139 O O . TYR B 1 104 ? -1.742 0.843 -2.713 1 97.25 104 TYR B O 1
ATOM 3147 N N . TYR B 1 105 ? -3.064 -0.716 -1.805 1 97.69 105 TYR B N 1
ATOM 3148 C CA . TYR B 1 105 ? -2.523 -1.768 -2.66 1 97.69 105 TYR B CA 1
ATOM 3149 C C . TYR B 1 105 ? -3.535 -2.18 -3.723 1 97.69 105 TYR B C 1
ATOM 3151 O O . TYR B 1 105 ? -3.33 -1.931 -4.914 1 97.69 105 TYR B O 1
ATOM 3159 N N . PHE B 1 106 ? -4.613 -2.824 -3.092 1 96.06 106 PHE B N 1
ATOM 3160 C CA . PHE B 1 106 ? -5.723 -3.074 -4.004 1 96.06 106 PHE B CA 1
ATOM 3161 C C . PHE B 1 106 ? -6.543 -1.809 -4.219 1 96.06 106 PHE B C 1
ATOM 3163 O O . PHE B 1 106 ? -6.637 -0.964 -3.326 1 96.06 106 PHE B O 1
ATOM 3170 N N . LYS B 1 107 ? -7.125 -1.517 -5.363 1 90.5 107 LYS B N 1
ATOM 3171 C CA . LYS B 1 107 ? -7.895 -0.318 -5.688 1 90.5 107 LYS B CA 1
ATOM 3172 C C . LYS B 1 107 ? -9.391 -0.597 -5.641 1 90.5 107 LYS B C 1
ATOM 3174 O O . LYS B 1 107 ? -10 -0.921 -6.664 1 90.5 107 LYS B O 1
ATOM 3179 N N . PRO B 1 108 ? -9.875 -0.368 -4.395 1 95.75 108 PRO B N 1
ATOM 3180 C CA . PRO B 1 108 ? -11.32 -0.577 -4.293 1 95.75 108 PRO B CA 1
ATOM 3181 C C . PRO B 1 108 ? -12.109 0.306 -5.258 1 95.75 108 PRO B C 1
ATOM 3183 O O . PRO B 1 108 ? -11.734 1.456 -5.496 1 95.75 108 PRO B O 1
ATOM 3186 N N . ASN B 1 109 ? -13.18 -0.25 -5.797 1 94.56 109 ASN B N 1
ATOM 3187 C CA . ASN B 1 109 ? -14.094 0.585 -6.57 1 94.56 109 ASN B CA 1
ATOM 3188 C C . ASN B 1 109 ? -14.961 1.449 -5.664 1 94.56 109 ASN B C 1
ATOM 3190 O O . ASN B 1 109 ? -14.805 1.428 -4.441 1 94.56 109 ASN B O 1
ATOM 3194 N N . LYS B 1 110 ? -15.859 2.254 -6.277 1 96.12 110 LYS B N 1
ATOM 3195 C CA . LYS B 1 110 ? -16.656 3.213 -5.527 1 96.12 110 LYS B CA 1
ATOM 3196 C C . LYS B 1 110 ? -17.484 2.516 -4.445 1 96.12 110 LYS B C 1
ATOM 3198 O O . LYS B 1 110 ? -17.516 2.967 -3.301 1 96.12 110 LYS B O 1
ATOM 3203 N N . ARG B 1 111 ? -18.125 1.387 -4.828 1 96.69 111 ARG B N 1
ATOM 3204 C CA . ARG B 1 111 ? -18.969 0.639 -3.895 1 96.69 111 ARG B CA 1
ATOM 3205 C C . ARG B 1 111 ? -18.141 0.103 -2.729 1 96.69 111 ARG B C 1
ATOM 3207 O O . ARG B 1 111 ? -18.562 0.202 -1.572 1 96.69 111 ARG B O 1
ATOM 3214 N N . GLU B 1 112 ? -17.047 -0.437 -3.012 1 97.88 112 GLU B N 1
ATOM 3215 C CA . GLU B 1 112 ? -16.156 -1.002 -1.998 1 97.88 112 GLU B CA 1
ATOM 3216 C C . GLU B 1 112 ? -15.602 0.085 -1.084 1 97.88 112 GLU B C 1
ATOM 3218 O O . GLU B 1 112 ? -15.492 -0.111 0.129 1 97.88 112 GLU B O 1
ATOM 3223 N N . LEU B 1 113 ? -15.25 1.186 -1.678 1 98.31 113 LEU B N 1
ATOM 3224 C CA . LEU B 1 113 ? -14.703 2.297 -0.902 1 98.31 113 LEU B CA 1
ATOM 3225 C C . LEU B 1 113 ? -15.75 2.84 0.07 1 98.31 113 LEU B C 1
ATOM 3227 O O . LEU B 1 113 ? -15.438 3.109 1.232 1 98.31 113 LEU B O 1
ATOM 3231 N N . LEU B 1 114 ? -16.984 3.051 -0.434 1 98.5 114 LEU B N 1
ATOM 3232 C CA . LEU B 1 114 ? -18.078 3.496 0.417 1 98.5 114 LEU B CA 1
ATOM 3233 C C . LEU B 1 114 ? -18.312 2.521 1.566 1 98.5 114 LEU B C 1
ATOM 3235 O O . LEU B 1 114 ? -18.469 2.936 2.717 1 98.5 114 LEU B O 1
ATOM 3239 N N . ALA B 1 115 ? -18.281 1.244 1.283 1 98.5 115 ALA B N 1
ATOM 3240 C CA . ALA B 1 115 ? -18.484 0.218 2.303 1 98.5 115 ALA B CA 1
ATOM 3241 C C . ALA B 1 115 ? -17.359 0.236 3.332 1 98.5 115 ALA B C 1
ATOM 3243 O O . ALA B 1 115 ? -17.609 0.047 4.527 1 98.5 115 ALA B O 1
ATOM 3244 N N . HIS B 1 116 ? -16.172 0.424 2.879 1 98.69 116 HIS B N 1
ATOM 3245 C CA . HIS B 1 116 ? -15 0.488 3.734 1 98.69 116 HIS B CA 1
ATOM 3246 C C . HIS B 1 116 ? -15.133 1.589 4.781 1 98.69 116 HIS B C 1
ATOM 3248 O O . HIS B 1 116 ? -15.07 1.321 5.98 1 98.69 116 HIS B O 1
ATOM 3254 N N . TYR B 1 117 ? -15.383 2.785 4.371 1 98.81 117 TYR B N 1
ATOM 3255 C CA . TYR B 1 117 ? -15.492 3.922 5.277 1 98.81 117 TYR B CA 1
ATOM 3256 C C . TYR B 1 117 ? -16.734 3.799 6.156 1 98.81 117 TYR B C 1
ATOM 3258 O O . TYR B 1 117 ? -16.688 4.133 7.344 1 98.81 117 TYR B O 1
ATOM 3266 N N . SER B 1 118 ? -17.812 3.322 5.551 1 98.81 118 SER B N 1
ATOM 3267 C CA . SER B 1 118 ? -19.047 3.166 6.316 1 98.81 118 SER B CA 1
ATOM 3268 C C . SER B 1 118 ? -18.875 2.174 7.461 1 98.81 118 SER B C 1
ATOM 3270 O O . SER B 1 118 ? -19.328 2.422 8.578 1 98.81 118 SER B O 1
ATOM 3272 N N . ARG B 1 119 ? -18.234 1.068 7.16 1 98.75 119 ARG B N 1
ATOM 3273 C CA . ARG B 1 119 ? -18.016 0.059 8.188 1 98.75 119 ARG B CA 1
ATOM 3274 C C . ARG B 1 119 ? -17.141 0.605 9.312 1 98.75 119 ARG B C 1
ATOM 3276 O O . ARG B 1 119 ? -17.406 0.37 10.492 1 98.75 119 ARG B O 1
ATOM 3283 N N . ILE B 1 120 ? -16.094 1.325 8.984 1 98.88 120 ILE B N 1
ATOM 3284 C CA . ILE B 1 120 ? -15.203 1.912 9.984 1 98.88 120 ILE B CA 1
ATOM 3285 C C . ILE B 1 120 ? -15.977 2.906 10.844 1 98.88 120 ILE B C 1
ATOM 3287 O O . ILE B 1 120 ? -15.922 2.846 12.078 1 98.88 120 ILE B O 1
ATOM 3291 N N . ALA B 1 121 ? -16.734 3.807 10.195 1 98.75 121 ALA B N 1
ATOM 3292 C CA . ALA B 1 121 ? -17.5 4.832 10.914 1 98.75 121 ALA B CA 1
ATOM 3293 C C . ALA B 1 121 ? -18.5 4.199 11.875 1 98.75 121 ALA B C 1
ATOM 3295 O O . ALA B 1 121 ? -18.766 4.746 12.945 1 98.75 121 ALA B O 1
ATOM 3296 N N . TYR B 1 122 ? -18.984 3.062 11.461 1 98.12 122 TYR B N 1
ATOM 3297 C CA . TYR B 1 122 ? -19.969 2.359 12.289 1 98.12 122 TYR B CA 1
ATOM 3298 C C . TYR B 1 122 ? -19.281 1.73 13.508 1 98.12 122 TYR B C 1
ATOM 3300 O O . TYR B 1 122 ? -19.859 1.699 14.594 1 98.12 122 TYR B O 1
ATOM 3308 N N . GLU B 1 123 ? -18.078 1.257 13.352 1 98.12 123 GLU B N 1
ATOM 3309 C CA . GLU B 1 123 ? -17.438 0.431 14.359 1 98.12 123 GLU B CA 1
ATOM 3310 C C . GLU B 1 123 ? -16.703 1.291 15.391 1 98.12 123 GLU B C 1
ATOM 3312 O O . GLU B 1 123 ? -16.359 0.812 16.469 1 98.12 123 GLU B O 1
ATOM 3317 N N . VAL B 1 124 ? -16.469 2.602 14.992 1 97.06 124 VAL B N 1
ATOM 3318 C CA . VAL B 1 124 ? -15.695 3.426 15.922 1 97.06 124 VAL B CA 1
ATOM 3319 C C . VAL B 1 124 ? -16.469 4.699 16.25 1 97.06 124 VAL B C 1
ATOM 3321 O O . VAL B 1 124 ? -17.219 5.211 15.414 1 97.06 124 VAL B O 1
ATOM 3324 N N . ASP B 1 125 ? -16.266 5.266 17.422 1 93.5 125 ASP B N 1
ATOM 3325 C CA . ASP B 1 125 ? -16.984 6.465 17.859 1 93.5 125 ASP B CA 1
ATOM 3326 C C . ASP B 1 125 ? -16.078 7.695 17.766 1 93.5 125 ASP B C 1
ATOM 3328 O O . ASP B 1 125 ? -16.531 8.82 17.953 1 93.5 125 ASP B O 1
ATOM 3332 N N . ILE B 1 126 ? -14.938 7.531 17.453 1 97.12 126 ILE B N 1
ATOM 3333 C CA . ILE B 1 126 ? -13.953 8.617 17.391 1 97.12 126 ILE B CA 1
ATOM 3334 C C . ILE B 1 126 ? -14.203 9.477 16.156 1 97.12 126 ILE B C 1
ATOM 3336 O O . ILE B 1 126 ? -14.555 8.961 15.102 1 97.12 126 ILE B O 1
ATOM 3340 N N . PRO B 1 127 ? -14.086 10.828 16.297 1 98.75 127 PRO B N 1
ATOM 3341 C CA . PRO B 1 127 ? -14.188 11.672 15.109 1 98.75 127 PRO B CA 1
ATOM 3342 C C . PRO B 1 127 ? -13.227 11.242 14 1 98.75 127 PRO B C 1
ATOM 3344 O O . PRO B 1 127 ? -12.07 10.914 14.273 1 98.75 127 PRO B O 1
ATOM 3347 N N . ILE B 1 128 ? -13.766 11.219 12.727 1 98.88 128 ILE B N 1
ATOM 3348 C CA . ILE B 1 128 ? -13 10.727 11.594 1 98.88 128 ILE B CA 1
ATOM 3349 C C . ILE B 1 128 ? -12.82 11.836 10.562 1 98.88 128 ILE B C 1
ATOM 3351 O O . ILE B 1 128 ? -13.781 12.516 10.203 1 98.88 128 ILE B O 1
ATOM 3355 N N . LEU B 1 129 ? -11.617 12.055 10.156 1 98.94 129 LEU B N 1
ATOM 3356 C CA . LEU B 1 129 ? -11.312 12.836 8.961 1 98.94 129 LEU B CA 1
ATOM 3357 C C . LEU B 1 129 ? -10.922 11.922 7.801 1 98.94 129 LEU B C 1
ATOM 3359 O O . LEU B 1 129 ? -10.125 11 7.973 1 98.94 129 LEU B O 1
ATOM 3363 N N . LEU B 1 130 ? -11.508 12.203 6.621 1 98.94 130 LEU B N 1
ATOM 3364 C CA . LEU B 1 130 ? -11.07 11.531 5.402 1 98.94 130 LEU B CA 1
ATOM 3365 C C . LEU B 1 130 ? -9.773 12.133 4.883 1 98.94 130 LEU B C 1
ATOM 3367 O O . LEU B 1 130 ? -9.57 13.344 4.969 1 98.94 130 LEU B O 1
ATOM 3371 N N . TYR B 1 131 ? -8.977 11.312 4.422 1 98.81 131 TYR B N 1
ATOM 3372 C CA . TYR B 1 131 ? -7.723 11.758 3.832 1 98.81 131 TYR B CA 1
ATOM 3373 C C . TYR B 1 131 ? -7.676 11.438 2.342 1 98.81 131 TYR B C 1
ATOM 3375 O O . TYR B 1 131 ? -7.555 10.273 1.953 1 98.81 131 TYR B O 1
ATOM 3383 N N . ASN B 1 132 ? -7.801 12.43 1.496 1 98.81 132 ASN B N 1
ATOM 3384 C CA . ASN B 1 132 ? -7.664 12.266 0.052 1 98.81 132 ASN B CA 1
ATOM 3385 C C . ASN B 1 132 ? -6.25 12.594 -0.418 1 98.81 132 ASN B C 1
ATOM 3387 O O . ASN B 1 132 ? -5.852 13.758 -0.438 1 98.81 132 ASN B O 1
ATOM 3391 N N . VAL B 1 133 ? -5.535 11.609 -0.862 1 98.19 133 VAL B N 1
ATOM 3392 C CA . VAL B 1 133 ? -4.148 11.789 -1.272 1 98.19 133 VAL B CA 1
ATOM 3393 C C . VAL B 1 133 ? -3.854 10.914 -2.492 1 98.19 133 VAL B C 1
ATOM 3395 O O . VAL B 1 133 ? -3.064 9.969 -2.412 1 98.19 133 VAL B O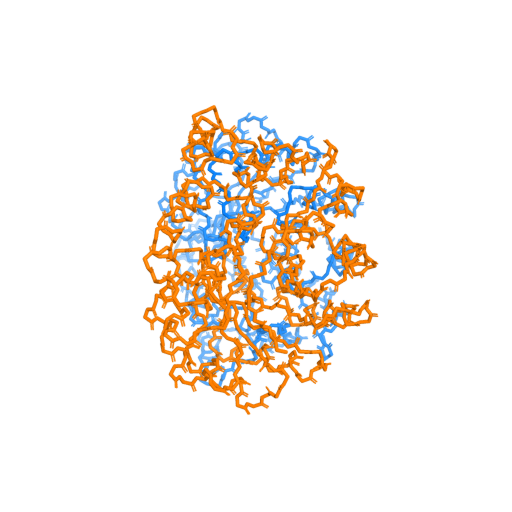 1
ATOM 3398 N N . PRO B 1 134 ? -4.355 11.297 -3.674 1 97.25 134 PRO B N 1
ATOM 3399 C CA . PRO B 1 134 ? -4.234 10.461 -4.867 1 97.25 134 PRO B CA 1
ATOM 3400 C C . PRO B 1 134 ? -2.781 10.219 -5.277 1 97.25 134 PRO B C 1
ATOM 3402 O O . PRO B 1 134 ? -2.463 9.18 -5.863 1 97.25 134 PRO B O 1
ATOM 3405 N N . LYS B 1 135 ? -1.883 11.133 -4.945 1 95.25 135 LYS B N 1
ATOM 3406 C CA . LYS B 1 135 ? -0.473 10.984 -5.293 1 95.25 135 LYS B CA 1
ATOM 3407 C C . LYS B 1 135 ? 0.083 9.664 -4.781 1 95.25 135 LYS B C 1
ATOM 3409 O O . LYS B 1 135 ? 0.902 9.023 -5.449 1 95.25 135 LYS B O 1
ATOM 3414 N N . PHE B 1 136 ? -0.433 9.203 -3.6 1 96.56 136 PHE B N 1
ATOM 3415 C CA . PHE B 1 136 ? 0.144 8.023 -2.973 1 96.56 136 PHE B CA 1
ATOM 3416 C C . PHE B 1 136 ? -0.778 6.82 -3.131 1 96.56 136 PHE B C 1
ATOM 3418 O O . PHE B 1 136 ? -0.319 5.711 -3.414 1 96.56 136 PHE B O 1
ATOM 3425 N N . THR B 1 137 ? -2.105 6.996 -3.033 1 96.56 137 THR B N 1
ATOM 3426 C CA . THR B 1 137 ? -3.039 5.879 -3.016 1 96.56 137 THR B CA 1
ATOM 3427 C C . THR B 1 137 ? -3.531 5.562 -4.426 1 96.56 137 THR B C 1
ATOM 3429 O O . THR B 1 137 ? -4.109 4.5 -4.664 1 96.56 137 THR B O 1
ATOM 3432 N N . THR B 1 138 ? -3.391 6.562 -5.352 1 95 138 THR B N 1
ATOM 3433 C CA . THR B 1 138 ? -3.865 6.504 -6.73 1 95 138 THR B CA 1
ATOM 3434 C C . THR B 1 138 ? -5.391 6.551 -6.781 1 95 138 THR B C 1
ATOM 3436 O O . THR B 1 138 ? -5.988 6.371 -7.844 1 95 138 THR B O 1
ATOM 3439 N N . ILE B 1 139 ? -6.039 6.785 -5.672 1 96.81 139 ILE B N 1
ATOM 3440 C CA . ILE B 1 139 ? -7.492 6.91 -5.578 1 96.81 139 ILE B CA 1
ATOM 3441 C C . ILE B 1 139 ? -7.863 8.352 -5.234 1 96.81 139 ILE B C 1
ATOM 3443 O O . ILE B 1 139 ? -7.422 8.891 -4.219 1 96.81 139 ILE B O 1
ATOM 3447 N N . ASN B 1 140 ? -8.57 8.984 -6.098 1 97.88 140 ASN B N 1
ATOM 3448 C CA . ASN B 1 140 ? -9.219 10.266 -5.816 1 97.88 140 ASN B CA 1
ATOM 3449 C C . ASN B 1 140 ? -10.664 10.078 -5.359 1 97.88 140 ASN B C 1
ATOM 3451 O O . ASN B 1 140 ? -11.547 9.805 -6.18 1 97.88 140 ASN B O 1
ATOM 3455 N N . ILE B 1 141 ? -10.914 10.172 -4.043 1 98.5 141 ILE B N 1
ATOM 3456 C CA . ILE B 1 141 ? -12.25 9.906 -3.518 1 98.5 141 ILE B CA 1
ATOM 3457 C C . ILE B 1 141 ? -13.258 10.852 -4.172 1 98.5 141 ILE B C 1
ATOM 3459 O O . ILE B 1 141 ? -13.148 12.07 -4.047 1 98.5 141 ILE B O 1
ATOM 3463 N N . ASP B 1 142 ? -14.148 10.305 -4.816 1 97.5 142 ASP B N 1
ATOM 3464 C CA . ASP B 1 142 ? -15.07 11.164 -5.562 1 97.5 142 ASP B CA 1
ATOM 3465 C C . ASP B 1 142 ? -15.984 11.938 -4.617 1 97.5 142 ASP B C 1
ATOM 3467 O O . ASP B 1 142 ? -16.281 11.469 -3.516 1 97.5 142 ASP B O 1
ATOM 3471 N N . LEU B 1 143 ? -16.484 13.086 -5.066 1 98.44 143 LEU B N 1
ATOM 3472 C CA . LEU B 1 143 ? -17.25 14.023 -4.254 1 98.44 143 LEU B CA 1
ATOM 3473 C C . LEU B 1 143 ? -18.578 13.398 -3.818 1 98.44 143 LEU B C 1
ATOM 3475 O O . LEU B 1 143 ? -19.047 13.641 -2.701 1 98.44 143 LEU B O 1
ATOM 3479 N N . ASP B 1 144 ? -19.219 12.602 -4.664 1 98.38 144 ASP B N 1
ATOM 3480 C CA . ASP B 1 144 ? -20.484 11.945 -4.32 1 98.38 144 ASP B CA 1
ATOM 3481 C C . ASP B 1 144 ? -20.297 10.992 -3.141 1 98.38 144 ASP B C 1
ATOM 3483 O O . ASP B 1 144 ? -21.141 10.93 -2.248 1 98.38 144 ASP B O 1
ATOM 3487 N N . THR B 1 145 ? -19.203 10.234 -3.162 1 98.5 145 THR B N 1
ATOM 3488 C CA . THR B 1 145 ? -18.891 9.32 -2.074 1 98.5 145 THR B CA 1
ATOM 3489 C C . THR B 1 145 ? -18.703 10.078 -0.765 1 98.5 145 THR B C 1
ATOM 3491 O O . THR B 1 145 ? -19.234 9.68 0.275 1 98.5 145 THR B O 1
ATOM 3494 N N . ILE B 1 146 ? -17.984 11.148 -0.779 1 98.81 146 ILE B N 1
ATOM 3495 C CA . ILE B 1 146 ? -17.734 11.961 0.405 1 98.81 146 ILE B CA 1
ATOM 3496 C C . ILE B 1 146 ? -19.047 12.5 0.964 1 98.81 146 ILE B C 1
ATOM 3498 O O . ILE B 1 146 ? -19.297 12.414 2.168 1 98.81 146 ILE B O 1
ATOM 3502 N N . GLU B 1 147 ? -19.844 13.055 0.073 1 98.69 147 GLU B N 1
ATOM 3503 C CA . GLU B 1 147 ? -21.125 13.609 0.493 1 98.69 147 GLU B CA 1
ATOM 3504 C C . GLU B 1 147 ? -22 12.547 1.146 1 98.69 147 GLU B C 1
ATOM 3506 O O . GLU B 1 147 ? -22.625 12.797 2.18 1 98.69 147 GLU B O 1
ATOM 3511 N N . GLU B 1 148 ? -22.078 11.383 0.524 1 98.62 148 GLU B N 1
ATOM 3512 C CA . GLU B 1 148 ? -22.859 10.281 1.069 1 98.62 148 GLU B CA 1
ATOM 3513 C C . GLU B 1 148 ? -22.359 9.875 2.449 1 98.62 148 GLU B C 1
ATOM 3515 O O . GLU B 1 148 ? -23.156 9.664 3.369 1 98.62 148 GLU B O 1
ATOM 3520 N N . LEU B 1 149 ? -21.078 9.75 2.629 1 98.81 149 LEU B N 1
ATOM 3521 C CA . LEU B 1 149 ? -20.469 9.359 3.902 1 98.81 149 LEU B CA 1
ATOM 3522 C C . LEU B 1 149 ? -20.797 10.383 4.984 1 98.81 149 LEU B C 1
ATOM 3524 O O . LEU B 1 149 ? -21.141 10.016 6.109 1 98.81 149 LEU B O 1
ATOM 3528 N N . VAL B 1 150 ? -20.672 11.625 4.672 1 98.75 150 VAL B N 1
ATOM 3529 C CA . VAL B 1 150 ? -20.922 12.719 5.613 1 98.75 150 VAL B CA 1
ATOM 3530 C C . VAL B 1 150 ? -22.375 12.695 6.055 1 98.75 150 VAL B C 1
ATOM 3532 O O . VAL B 1 150 ? -22.688 12.938 7.223 1 98.75 150 VAL B O 1
ATOM 3535 N N . GLU B 1 151 ? -23.234 12.453 5.125 1 98.38 151 GLU B N 1
ATOM 3536 C CA . GLU B 1 151 ? -24.672 12.422 5.402 1 98.38 151 GLU B CA 1
ATOM 3537 C C . GLU B 1 151 ? -25.031 11.242 6.293 1 98.38 151 GLU B C 1
ATOM 3539 O O . GLU B 1 151 ? -25.891 11.367 7.18 1 98.38 151 GLU B O 1
ATOM 3544 N N . GLU B 1 152 ? -24.438 10.188 6.102 1 98.19 152 GLU B N 1
ATOM 3545 C CA . GLU B 1 152 ? -24.844 8.938 6.742 1 98.19 152 GLU B CA 1
ATOM 3546 C C . GLU B 1 152 ? -24.172 8.773 8.109 1 98.19 152 GLU B C 1
ATOM 3548 O O . GLU B 1 152 ? -24.672 8.039 8.961 1 98.19 152 GLU B O 1
ATOM 3553 N N . HIS B 1 153 ? -23.047 9.398 8.297 1 98.44 153 HIS B N 1
ATOM 3554 C CA . HIS B 1 153 ? -22.266 9.148 9.5 1 98.44 153 HIS B CA 1
ATOM 3555 C C . HIS B 1 153 ? -21.891 10.453 10.195 1 98.44 153 HIS B C 1
ATOM 3557 O O . HIS B 1 153 ? -21 11.18 9.719 1 98.44 153 HIS B O 1
ATOM 3563 N N . SER B 1 154 ? -22.328 10.664 11.359 1 98 154 SER B N 1
ATOM 3564 C CA . SER B 1 154 ? -22.141 11.93 12.062 1 98 154 SER B CA 1
ATOM 3565 C C . SER B 1 154 ? -20.719 12.055 12.609 1 98 154 SER B C 1
ATOM 3567 O O . SER B 1 154 ? -20.266 13.156 12.914 1 98 154 SER B O 1
ATOM 3569 N N . ASN B 1 155 ? -20.016 10.906 12.656 1 98.44 155 ASN B N 1
ATOM 3570 C CA . ASN B 1 155 ? -18.672 10.977 13.203 1 98.44 155 ASN B CA 1
ATOM 3571 C C . ASN B 1 155 ? -17.625 11.203 12.117 1 98.44 155 ASN B C 1
ATOM 3573 O O . ASN B 1 155 ? -16.438 11.258 12.391 1 98.44 155 ASN B O 1
ATOM 3577 N N . ILE B 1 156 ? -18.016 11.32 10.875 1 98.75 156 ILE B N 1
ATOM 3578 C CA . ILE B 1 156 ? -17.141 11.875 9.844 1 98.75 156 ILE B CA 1
ATOM 3579 C C . ILE B 1 156 ? -17.203 13.406 9.891 1 98.75 156 ILE B C 1
ATOM 3581 O O . ILE B 1 156 ? -18.188 14.008 9.453 1 98.75 156 ILE B O 1
ATOM 3585 N N . VAL B 1 157 ? -16.078 13.992 10.367 1 98.75 157 VAL B N 1
ATOM 3586 C CA . VAL B 1 157 ? -16.203 15.383 10.805 1 98.75 157 VAL B CA 1
ATOM 3587 C C . VAL B 1 157 ? -15.289 16.281 9.977 1 98.75 157 VAL B C 1
ATOM 3589 O O . VAL B 1 157 ? -15.25 17.5 10.18 1 98.75 157 VAL B O 1
ATOM 3592 N N . GLY B 1 158 ? -14.539 15.695 9.008 1 98.81 158 GLY B N 1
ATOM 3593 C CA . GLY B 1 158 ? -13.664 16.516 8.195 1 98.81 158 GLY B CA 1
ATOM 3594 C C . GLY B 1 158 ? -12.969 15.75 7.09 1 98.81 158 GLY B C 1
ATOM 3595 O O . GLY B 1 158 ? -13.156 14.531 6.965 1 98.81 158 GLY B O 1
ATOM 3596 N N . ILE B 1 159 ? -12.211 16.5 6.273 1 98.88 159 ILE B N 1
ATOM 3597 C CA . ILE B 1 159 ? -11.414 15.906 5.199 1 98.88 159 ILE B CA 1
ATOM 3598 C C . ILE B 1 159 ? -10.133 16.703 5.008 1 98.88 159 ILE B C 1
ATOM 3600 O O . ILE B 1 159 ? -10.148 17.938 5.074 1 98.88 159 ILE B O 1
ATOM 3604 N N . LYS B 1 160 ? -9.039 16.031 4.961 1 98.88 160 LYS B N 1
ATOM 3605 C CA . LYS B 1 160 ? -7.781 16.547 4.406 1 98.88 160 LYS B CA 1
ATOM 3606 C C . LYS B 1 160 ? -7.68 16.234 2.914 1 98.88 160 LYS B C 1
ATOM 3608 O O . LYS B 1 160 ? -7.582 15.07 2.518 1 98.88 160 LYS B O 1
ATOM 3613 N N . ASP B 1 161 ? -7.73 17.234 2.092 1 98.81 161 ASP B N 1
ATOM 3614 C CA . ASP B 1 161 ? -7.668 17.047 0.647 1 98.81 161 ASP B CA 1
ATOM 3615 C C . ASP B 1 161 ? -6.301 17.453 0.096 1 98.81 161 ASP B C 1
ATOM 3617 O O . ASP B 1 161 ? -5.992 18.641 0.015 1 98.81 161 ASP B O 1
ATOM 3621 N N . SER B 1 162 ? -5.531 16.5 -0.309 1 98.25 162 SER B N 1
ATOM 3622 C CA . SER B 1 162 ? -4.164 16.734 -0.762 1 98.25 162 SER B CA 1
ATOM 3623 C C . SER B 1 162 ? -4.066 16.672 -2.283 1 98.25 162 SER B C 1
ATOM 3625 O O . SER B 1 162 ? -2.984 16.453 -2.832 1 98.25 162 SER B O 1
ATOM 3627 N N . SER B 1 163 ? -5.18 16.797 -3.023 1 97.19 163 SER B N 1
ATOM 3628 C CA . SER B 1 163 ? -5.176 16.75 -4.48 1 97.19 163 SER B CA 1
ATOM 3629 C C . SER B 1 163 ? -4.48 17.969 -5.074 1 97.19 163 SER B C 1
ATOM 3631 O O . SER B 1 163 ? -4.008 17.938 -6.211 1 97.19 163 SER B O 1
ATOM 3633 N N . GLY B 1 164 ? -4.543 19.047 -4.312 1 96.69 164 GLY B N 1
ATOM 3634 C CA . GLY B 1 164 ? -3.988 20.297 -4.801 1 96.69 164 GLY B CA 1
ATOM 3635 C C . GLY B 1 164 ? -4.922 21.047 -5.742 1 96.69 164 GLY B C 1
ATOM 3636 O O . GLY B 1 164 ? -4.578 22.109 -6.25 1 96.69 164 GLY B O 1
ATOM 3637 N N . SER B 1 165 ? -6.094 20.562 -5.938 1 97.62 165 SER B N 1
ATOM 3638 C CA . SER B 1 165 ? -7.055 21.172 -6.859 1 97.62 165 SER B CA 1
ATOM 3639 C C . SER B 1 165 ? -7.973 22.141 -6.137 1 97.62 165 SER B C 1
ATOM 3641 O O . SER B 1 165 ? -8.867 21.734 -5.398 1 97.62 165 SER B O 1
ATOM 3643 N N . ILE B 1 166 ? -7.738 23.359 -6.422 1 98.06 166 ILE B N 1
ATOM 3644 C CA . ILE B 1 166 ? -8.57 24.391 -5.809 1 98.06 166 ILE B CA 1
ATOM 3645 C C . ILE B 1 166 ? -10.016 24.219 -6.266 1 98.06 166 ILE B C 1
ATOM 3647 O O . ILE B 1 166 ? -10.953 24.5 -5.504 1 98.06 166 ILE B O 1
ATOM 3651 N N . GLY B 1 167 ? -10.203 23.797 -7.516 1 98.19 167 GLY B N 1
ATOM 3652 C CA . GLY B 1 167 ? -11.547 23.516 -8 1 98.19 167 GLY B CA 1
ATOM 3653 C C . GLY B 1 167 ? -12.258 22.438 -7.207 1 98.19 167 GLY B C 1
ATOM 3654 O O . GLY B 1 167 ? -13.438 22.578 -6.883 1 98.19 167 GLY B O 1
ATOM 3655 N N . ARG B 1 168 ? -11.539 21.453 -6.875 1 98.38 168 ARG B N 1
ATOM 3656 C CA . ARG B 1 168 ? -12.117 20.375 -6.086 1 98.38 168 ARG B CA 1
ATOM 3657 C C . ARG B 1 168 ? -12.43 20.844 -4.668 1 98.38 168 ARG B C 1
ATOM 3659 O O . ARG B 1 168 ? -13.492 20.531 -4.129 1 98.38 168 ARG B O 1
ATOM 3666 N N . ILE B 1 169 ? -11.539 21.562 -4.074 1 98.62 169 ILE B N 1
ATOM 3667 C CA . ILE B 1 169 ? -11.75 22.078 -2.725 1 98.62 169 ILE B CA 1
ATOM 3668 C C . ILE B 1 169 ? -12.977 22.984 -2.703 1 98.62 169 ILE B C 1
ATOM 3670 O O . ILE B 1 169 ? -13.797 22.922 -1.779 1 98.62 169 ILE B O 1
ATOM 3674 N N . ALA B 1 170 ? -13.109 23.766 -3.746 1 98.75 170 ALA B N 1
ATOM 3675 C CA . ALA B 1 170 ? -14.273 24.641 -3.857 1 98.75 170 ALA B CA 1
ATOM 3676 C C . ALA B 1 170 ? -15.57 23.828 -3.889 1 98.75 170 ALA B C 1
ATOM 3678 O O . ALA B 1 170 ? -16.562 24.188 -3.244 1 98.75 170 ALA B O 1
ATOM 3679 N N . GLU B 1 171 ? -15.547 22.781 -4.633 1 98.81 171 GLU B N 1
ATOM 3680 C CA . GLU B 1 171 ? -16.734 21.922 -4.715 1 98.81 171 GLU B CA 1
ATOM 3681 C C . GLU B 1 171 ? -17.016 21.25 -3.381 1 98.81 171 GLU B C 1
ATOM 3683 O O . GLU B 1 171 ? -18.188 21.078 -2.998 1 98.81 171 GLU B O 1
ATOM 3688 N N . LEU B 1 172 ? -15.984 20.812 -2.703 1 98.81 172 LEU B N 1
ATOM 3689 C CA . LEU B 1 172 ? -16.156 20.25 -1.364 1 98.81 172 LEU B CA 1
ATOM 3690 C C . LEU B 1 172 ? -16.828 21.266 -0.437 1 98.81 172 LEU B C 1
ATOM 3692 O O . LEU B 1 172 ? -17.75 20.922 0.292 1 98.81 172 LEU B O 1
ATOM 3696 N N . ILE B 1 173 ? -16.375 22.484 -0.452 1 98.75 173 ILE B N 1
ATOM 3697 C CA . ILE B 1 173 ? -16.922 23.547 0.382 1 98.75 173 ILE B CA 1
ATOM 3698 C C . ILE B 1 173 ? -18.406 23.75 0.048 1 98.75 173 ILE B C 1
ATOM 3700 O O . ILE B 1 173 ? -19.234 23.828 0.945 1 98.75 173 ILE B O 1
ATOM 3704 N N . ARG B 1 174 ? -18.656 23.812 -1.268 1 98.69 174 ARG B N 1
ATOM 3705 C CA . ARG B 1 174 ? -20.016 24.047 -1.726 1 98.69 174 ARG B CA 1
ATOM 3706 C C . ARG B 1 174 ? -20.953 22.922 -1.262 1 98.69 174 ARG B C 1
ATOM 3708 O O . ARG B 1 174 ? -22.094 23.172 -0.885 1 98.69 174 ARG B O 1
ATOM 3715 N N . ARG B 1 175 ? -20.484 21.734 -1.25 1 98.69 175 ARG B N 1
ATOM 3716 C CA . ARG B 1 175 ? -21.359 20.578 -1.065 1 98.69 175 ARG B CA 1
ATOM 3717 C C . ARG B 1 175 ? -21.484 20.219 0.41 1 98.69 175 ARG B C 1
ATOM 3719 O O . ARG B 1 175 ? -22.562 19.844 0.875 1 98.69 175 ARG B O 1
ATOM 3726 N N . VAL B 1 176 ? -20.344 20.328 1.166 1 98.44 176 VAL B N 1
ATOM 3727 C CA . VAL B 1 176 ? -20.406 19.766 2.516 1 98.44 176 VAL B CA 1
ATOM 3728 C C . VAL B 1 176 ? -19.672 20.688 3.484 1 98.44 176 VAL B C 1
ATOM 3730 O O . VAL B 1 176 ? -19.5 20.359 4.66 1 98.44 176 VAL B O 1
ATOM 3733 N N . GLY B 1 177 ? -19.266 21.859 3.086 1 97.81 177 GLY B N 1
ATOM 3734 C CA . GLY B 1 177 ? -18.453 22.766 3.877 1 97.81 177 GLY B CA 1
ATOM 3735 C C . GLY B 1 177 ? -19.141 23.25 5.137 1 97.81 177 GLY B C 1
ATOM 3736 O O . GLY B 1 177 ? -18.484 23.703 6.078 1 97.81 177 GLY B O 1
ATOM 3737 N N . ASP B 1 178 ? -20.453 23.234 5.199 1 97.69 178 ASP B N 1
ATOM 3738 C CA . ASP B 1 178 ? -21.203 23.656 6.371 1 97.69 178 ASP B CA 1
ATOM 3739 C C . ASP B 1 178 ? -21.391 22.484 7.348 1 97.69 178 ASP B C 1
ATOM 3741 O O . ASP B 1 178 ? -21.875 22.688 8.469 1 97.69 178 ASP B O 1
ATOM 3745 N N . LYS B 1 179 ? -20.938 21.297 6.934 1 98.19 179 LYS B N 1
ATOM 3746 C CA . LYS B 1 179 ? -21.188 20.109 7.738 1 98.19 179 LYS B CA 1
ATOM 3747 C C . LYS B 1 179 ? -19.891 19.578 8.344 1 98.19 179 LYS B C 1
ATOM 3749 O O . LYS B 1 179 ? -19.906 19 9.438 1 98.19 179 LYS B O 1
ATOM 3754 N N . ILE B 1 180 ? -18.797 19.703 7.629 1 98.69 180 ILE B N 1
ATOM 3755 C CA . ILE B 1 180 ? -17.531 19.125 8.102 1 98.69 180 ILE B CA 1
ATOM 3756 C C . ILE B 1 180 ? -16.406 20.125 7.863 1 98.69 180 ILE B C 1
ATOM 3758 O O . ILE B 1 180 ? -16.547 21.062 7.074 1 98.69 180 ILE B O 1
ATOM 3762 N N . ASN B 1 181 ? -15.258 19.906 8.562 1 98.81 181 ASN B N 1
ATOM 3763 C CA . ASN B 1 181 ? -14.07 20.719 8.352 1 98.81 181 ASN B CA 1
ATOM 3764 C C . ASN B 1 181 ? -13.32 20.312 7.09 1 98.81 181 ASN B C 1
ATOM 3766 O O . ASN B 1 181 ? -13.047 19.141 6.879 1 98.81 181 ASN B O 1
ATOM 3770 N N . ILE B 1 182 ? -13.023 21.281 6.258 1 98.88 182 ILE B N 1
ATOM 3771 C CA . ILE B 1 182 ? -12.234 21.062 5.051 1 98.88 182 ILE B CA 1
ATOM 3772 C C . ILE B 1 182 ? -10.836 21.641 5.23 1 98.88 182 ILE B C 1
ATOM 3774 O O . ILE B 1 182 ? -10.688 22.859 5.418 1 98.88 182 ILE B O 1
ATOM 3778 N N . LEU B 1 183 ? -9.867 20.781 5.191 1 98.88 183 LEU B N 1
ATOM 3779 C CA . LEU B 1 183 ? -8.477 21.172 5.398 1 98.88 183 LEU B CA 1
ATOM 3780 C C . LEU B 1 183 ? -7.656 20.969 4.125 1 98.88 183 LEU B C 1
ATOM 3782 O O . LEU B 1 183 ? -7.652 19.875 3.559 1 98.88 183 LEU B O 1
ATOM 3786 N N . ALA B 1 184 ? -6.949 22.047 3.695 1 98.69 184 ALA B N 1
ATOM 3787 C CA . ALA B 1 184 ? -6.016 21.906 2.58 1 98.69 184 ALA B CA 1
ATOM 3788 C C . ALA B 1 184 ? -4.836 21.016 2.959 1 98.69 184 ALA B C 1
ATOM 3790 O O . ALA B 1 184 ? -4.227 21.188 4.016 1 98.69 184 ALA B O 1
ATOM 3791 N N . GLY B 1 185 ? -4.496 20.094 2.055 1 98.5 185 GLY B N 1
ATOM 3792 C CA . GLY B 1 185 ? -3.467 19.125 2.381 1 98.5 185 GLY B CA 1
ATOM 3793 C C . GLY B 1 185 ? -2.135 19.406 1.72 1 98.5 185 GLY B C 1
ATOM 3794 O O . GLY B 1 185 ? -1.167 18.672 1.903 1 98.5 185 GLY B O 1
ATOM 3795 N N . THR B 1 186 ? -2.1 20.453 0.91 1 97.75 186 THR B N 1
ATOM 3796 C CA . THR B 1 186 ? -0.85 20.922 0.31 1 97.75 186 THR B CA 1
ATOM 3797 C C . THR B 1 186 ? -0.719 22.438 0.417 1 97.75 186 THR B C 1
ATOM 3799 O O . THR B 1 186 ? -1.72 23.156 0.38 1 97.75 186 THR B O 1
ATOM 3802 N N . ALA B 1 187 ? 0.432 22.844 0.503 1 98.12 187 ALA B N 1
ATOM 3803 C CA . ALA B 1 187 ? 0.707 24.219 0.883 1 98.12 187 ALA B CA 1
ATOM 3804 C C . ALA B 1 187 ? 0.367 25.188 -0.255 1 98.12 187 ALA B C 1
ATOM 3806 O O . ALA B 1 187 ? 0.135 26.375 -0.025 1 98.12 187 ALA B O 1
ATOM 3807 N N . ASP B 1 188 ? 0.2 24.688 -1.451 1 96.31 188 ASP B N 1
ATOM 3808 C CA . ASP B 1 188 ? -0.035 25.5 -2.631 1 96.31 188 ASP B CA 1
ATOM 3809 C C . ASP B 1 188 ? -1.402 26.188 -2.562 1 96.31 188 ASP B C 1
ATOM 3811 O O . ASP B 1 188 ? -1.626 27.203 -3.211 1 96.31 188 ASP B O 1
ATOM 3815 N N . VAL B 1 189 ? -2.256 25.594 -1.771 1 98.31 189 VAL B N 1
ATOM 3816 C CA . VAL B 1 189 ? -3.625 26.078 -1.885 1 98.31 189 VAL B CA 1
ATOM 3817 C C . VAL B 1 189 ? -4.137 26.516 -0.512 1 98.31 189 VAL B C 1
ATOM 3819 O O . VAL B 1 189 ? -5.348 26.609 -0.294 1 98.31 189 VAL B O 1
ATOM 3822 N N . MET B 1 190 ? -3.236 26.797 0.395 1 98.62 190 MET B N 1
ATOM 3823 C CA . MET B 1 190 ? -3.656 27.188 1.739 1 98.62 190 MET B CA 1
ATOM 3824 C C . MET B 1 190 ? -4.531 28.438 1.699 1 98.62 190 MET B C 1
ATOM 3826 O O . MET B 1 190 ? -5.758 28.344 1.789 1 98.62 190 MET B O 1
ATOM 3830 N N . TYR B 1 191 ? -3.906 29.547 1.382 1 98.62 191 TYR B N 1
ATOM 3831 C CA . TYR B 1 191 ? -4.582 30.844 1.432 1 98.62 191 TYR B CA 1
ATOM 3832 C C . TYR B 1 191 ? -5.77 30.875 0.476 1 98.62 191 TYR B C 1
ATOM 3834 O O . TYR B 1 191 ? -6.883 31.234 0.869 1 98.62 191 TYR B O 1
ATOM 3842 N N . PRO B 1 192 ? -5.625 30.391 -0.766 1 98.5 192 PRO B N 1
ATOM 3843 C CA . PRO B 1 192 ? -6.773 30.406 -1.677 1 98.5 192 PRO B CA 1
ATOM 3844 C C . PRO B 1 192 ? -7.953 29.594 -1.15 1 98.5 192 PRO B C 1
ATOM 3846 O O . PRO B 1 192 ? -9.109 29.969 -1.353 1 98.5 192 PRO B O 1
ATOM 3849 N N . SER B 1 193 ? -7.695 28.5 -0.493 1 98.75 193 SER B N 1
ATOM 3850 C CA . SER B 1 193 ? -8.781 27.672 0.015 1 98.75 193 SER B CA 1
ATOM 3851 C C . SER B 1 193 ? -9.516 28.359 1.163 1 98.75 193 SER B C 1
ATOM 3853 O O . SER B 1 193 ? -10.734 28.219 1.303 1 98.75 193 SER B O 1
ATOM 3855 N N . TRP B 1 194 ? -8.781 29.062 1.993 1 98.62 194 TRP B N 1
ATOM 3856 C CA . TRP B 1 194 ? -9.391 29.766 3.123 1 98.62 194 TRP B CA 1
ATOM 3857 C C . TRP B 1 194 ? -10.305 30.891 2.646 1 98.62 194 TRP B C 1
ATOM 3859 O O . TRP B 1 194 ? -11.359 31.125 3.24 1 98.62 194 TRP B O 1
ATOM 3869 N N . LEU B 1 195 ? -9.875 31.516 1.565 1 98.25 195 LEU B N 1
ATOM 3870 C CA . LEU B 1 195 ? -10.695 32.562 0.982 1 98.25 195 LEU B CA 1
ATOM 3871 C C . LEU B 1 195 ? -12.039 32 0.519 1 98.25 195 LEU B C 1
ATOM 3873 O O . LEU B 1 195 ? -13.039 32.75 0.481 1 98.25 195 LEU B O 1
ATOM 3877 N N . LEU B 1 196 ? -12.062 30.75 0.181 1 98.38 196 LEU B N 1
ATOM 3878 C CA . LEU B 1 196 ? -13.266 30.125 -0.344 1 98.38 196 LEU B CA 1
ATOM 3879 C C . LEU B 1 196 ? -14.094 29.5 0.782 1 98.38 196 LEU B C 1
ATOM 3881 O O . LEU B 1 196 ? -15.242 29.109 0.571 1 98.38 196 LEU B O 1
ATOM 3885 N N . GLY B 1 197 ? -13.484 29.375 1.956 1 98.38 197 GLY B N 1
ATOM 3886 C CA . GLY B 1 197 ? -14.281 28.891 3.076 1 98.38 197 GLY B CA 1
ATOM 3887 C C . GLY B 1 197 ? -13.711 27.641 3.715 1 98.38 197 GLY B C 1
ATOM 3888 O O . GLY B 1 197 ? -14.328 27.062 4.613 1 98.38 197 GLY B O 1
ATOM 3889 N N . ALA B 1 198 ? -12.555 27.203 3.316 1 98.69 198 ALA B N 1
ATOM 3890 C CA . ALA B 1 198 ? -11.914 26.078 3.996 1 98.69 198 ALA B CA 1
ATOM 3891 C C . ALA B 1 198 ? -11.5 26.469 5.414 1 98.69 198 ALA B C 1
ATOM 3893 O O . ALA B 1 198 ? -11.391 27.656 5.738 1 98.69 198 ALA B O 1
ATOM 3894 N N . HIS B 1 199 ? -11.25 25.484 6.234 1 98.69 199 HIS B N 1
ATOM 3895 C CA . HIS B 1 199 ? -11.195 25.719 7.672 1 98.69 199 HIS B CA 1
ATOM 3896 C C . HIS B 1 199 ? -9.758 25.703 8.18 1 98.69 199 HIS B C 1
ATOM 3898 O O . HIS B 1 199 ? -9.492 26.062 9.328 1 98.69 199 HIS B O 1
ATOM 3904 N N . GLY B 1 200 ? -8.836 25.266 7.387 1 98.69 200 GLY B N 1
ATOM 3905 C CA . GLY B 1 200 ? -7.441 25.172 7.785 1 98.69 200 GLY B CA 1
ATOM 3906 C C . GLY B 1 200 ? -6.598 24.375 6.812 1 98.69 200 GLY B C 1
ATOM 3907 O O . GLY B 1 200 ? -6.906 24.312 5.621 1 98.69 200 GLY B O 1
ATOM 3908 N N . ALA B 1 201 ? -5.453 23.891 7.32 1 98.88 201 ALA B N 1
ATOM 3909 C CA . ALA B 1 201 ? -4.527 23.141 6.469 1 98.88 201 ALA B CA 1
ATOM 3910 C C . ALA B 1 201 ? -3.707 22.156 7.289 1 98.88 201 ALA B C 1
ATOM 3912 O O . ALA B 1 201 ? -3.418 22.391 8.461 1 98.88 201 ALA B O 1
ATOM 3913 N N . VAL B 1 202 ? -3.473 21.031 6.766 1 98.88 202 VAL B N 1
ATOM 3914 C CA . VAL B 1 202 ? -2.463 20.062 7.203 1 98.88 202 VAL B CA 1
ATOM 3915 C C . VAL B 1 202 ? -1.347 19.984 6.164 1 98.88 202 VAL B C 1
ATOM 3917 O O . VAL B 1 202 ? -1.507 19.344 5.125 1 98.88 202 VAL B O 1
ATOM 3920 N N . VAL B 1 203 ? -0.181 20.578 6.453 1 98.75 203 VAL B N 1
ATOM 3921 C CA . VAL B 1 203 ? 0.753 20.734 5.344 1 98.75 203 VAL B CA 1
ATOM 3922 C C . VAL B 1 203 ? 2.156 20.328 5.789 1 98.75 203 VAL B C 1
ATOM 3924 O O . VAL B 1 203 ? 2.568 20.609 6.914 1 98.75 203 VAL B O 1
ATOM 3927 N N . ALA B 1 204 ? 2.865 19.703 4.922 1 98.69 204 ALA B N 1
ATOM 3928 C CA . ALA B 1 204 ? 4.211 19.172 5.156 1 98.69 204 ALA B CA 1
ATOM 3929 C C . ALA B 1 204 ? 5.188 20.297 5.48 1 98.69 204 ALA B C 1
ATOM 3931 O O . ALA B 1 204 ? 6.098 20.125 6.293 1 98.69 204 ALA B O 1
ATOM 3932 N N . VAL B 1 205 ? 4.996 21.453 4.895 1 98.56 205 VAL B N 1
ATOM 3933 C CA . VAL B 1 205 ? 5.91 22.578 5.023 1 98.56 205 VAL B CA 1
ATOM 3934 C C . VAL B 1 205 ? 5.953 23.047 6.48 1 98.56 205 VAL B C 1
ATOM 3936 O O . VAL B 1 205 ? 6.957 23.609 6.93 1 98.56 205 VAL B O 1
ATOM 3939 N N . ALA B 1 206 ? 4.91 22.766 7.188 1 98.81 206 ALA B N 1
ATOM 3940 C CA . ALA B 1 206 ? 4.836 23.188 8.586 1 98.81 206 ALA B CA 1
ATOM 3941 C C . ALA B 1 206 ? 5.871 22.453 9.43 1 98.81 206 ALA B C 1
ATOM 3943 O O . ALA B 1 206 ? 6.18 22.891 10.547 1 98.81 206 ALA B O 1
ATOM 3944 N N . ASN B 1 207 ? 6.41 21.297 8.992 1 98.88 207 ASN B N 1
ATOM 3945 C CA . ASN B 1 207 ? 7.516 20.656 9.688 1 98.88 207 ASN B CA 1
ATOM 3946 C C . ASN B 1 207 ? 8.758 21.531 9.719 1 98.88 207 ASN B C 1
ATOM 3948 O O . ASN B 1 207 ? 9.484 21.547 10.711 1 98.88 207 ASN B O 1
ATOM 3952 N N . VAL B 1 208 ? 8.938 22.297 8.633 1 98.81 208 VAL B N 1
ATOM 3953 C CA . VAL B 1 208 ? 10.156 23.078 8.422 1 98.81 208 VAL B CA 1
ATOM 3954 C C . VAL B 1 208 ? 9.93 24.531 8.844 1 98.81 208 VAL B C 1
ATOM 3956 O O . VAL B 1 208 ? 10.805 25.141 9.445 1 98.81 208 VAL B O 1
ATOM 3959 N N . ALA B 1 209 ? 8.734 25.031 8.516 1 98.69 209 ALA B N 1
ATOM 3960 C CA . ALA B 1 209 ? 8.438 26.453 8.742 1 98.69 209 ALA B CA 1
ATOM 3961 C C . ALA B 1 209 ? 7.082 26.625 9.43 1 98.69 209 ALA B C 1
ATOM 3963 O O . ALA B 1 209 ? 6.203 27.312 8.906 1 98.69 209 ALA B O 1
ATOM 3964 N N . PRO B 1 210 ? 7.004 26.078 10.648 1 98.75 210 PRO B N 1
ATOM 3965 C CA . PRO B 1 210 ? 5.711 26.172 11.328 1 98.75 210 PRO B CA 1
ATOM 3966 C C . PRO B 1 210 ? 5.297 27.625 11.602 1 98.75 210 PRO B C 1
ATOM 3968 O O . PRO B 1 210 ? 4.125 27.969 11.43 1 98.75 210 PRO B O 1
ATOM 3971 N N . ARG B 1 211 ? 6.184 28.5 11.969 1 98.69 211 ARG B N 1
ATOM 3972 C CA . ARG B 1 211 ? 5.848 29.891 12.281 1 98.69 211 ARG B CA 1
ATOM 3973 C C . ARG B 1 211 ? 5.402 30.641 11.039 1 98.69 211 ARG B C 1
ATOM 3975 O O . ARG B 1 211 ? 4.512 31.5 11.102 1 98.69 211 ARG B O 1
ATOM 3982 N N . LEU B 1 212 ? 6.043 30.328 9.898 1 98.69 212 LEU B N 1
ATOM 3983 C CA . LEU B 1 212 ? 5.645 30.938 8.633 1 98.69 212 LEU B CA 1
ATOM 3984 C C . LEU B 1 212 ? 4.207 30.578 8.289 1 98.69 212 LEU B C 1
ATOM 3986 O O . LEU B 1 212 ? 3.436 31.438 7.84 1 98.69 212 LEU B O 1
ATOM 3990 N N . CYS B 1 213 ? 3.832 29.344 8.484 1 98.88 213 CYS B N 1
ATOM 3991 C CA . CYS B 1 213 ? 2.48 28.875 8.203 1 98.88 213 CYS B CA 1
ATOM 3992 C C . CYS B 1 213 ? 1.469 29.531 9.133 1 98.88 213 CYS B C 1
ATOM 3994 O O . CYS B 1 213 ? 0.388 29.938 8.695 1 98.88 213 CYS B O 1
ATOM 3996 N N . VAL B 1 214 ? 1.843 29.625 10.406 1 98.88 214 VAL B N 1
ATOM 3997 C CA . VAL B 1 214 ? 0.968 30.25 11.398 1 98.88 214 VAL B CA 1
ATOM 3998 C C . VAL B 1 214 ? 0.805 31.734 11.07 1 98.88 214 VAL B C 1
ATOM 4000 O O . VAL B 1 214 ? -0.299 32.281 11.164 1 98.88 214 VAL B O 1
ATOM 4003 N N . GLU B 1 215 ? 1.896 32.375 10.672 1 98.81 215 GLU B N 1
ATOM 4004 C CA . GLU B 1 215 ? 1.839 33.781 10.297 1 98.81 215 GLU B CA 1
ATOM 4005 C C . GLU B 1 215 ? 0.898 34 9.117 1 98.81 215 GLU B C 1
ATOM 4007 O O . GLU B 1 215 ? 0.145 34.969 9.086 1 98.81 215 GLU B O 1
ATOM 4012 N N . LEU B 1 216 ? 0.984 33.125 8.172 1 98.88 216 LEU B N 1
ATOM 4013 C CA . LEU B 1 216 ? 0.092 33.219 7.016 1 98.88 216 LEU B CA 1
ATOM 4014 C C . LEU B 1 216 ? -1.366 33.094 7.449 1 98.88 216 LEU B C 1
ATOM 4016 O O . LEU B 1 216 ? -2.215 33.875 7 1 98.88 216 LEU B O 1
ATOM 4020 N N . TYR B 1 217 ? -1.64 32.156 8.273 1 98.81 217 TYR B N 1
ATOM 4021 C CA . TYR B 1 217 ? -3.004 31.953 8.742 1 98.81 217 TYR B CA 1
ATOM 4022 C C . TYR B 1 217 ? -3.5 33.156 9.531 1 98.81 217 TYR B C 1
ATOM 4024 O O . TYR B 1 217 ? -4.645 33.594 9.367 1 98.81 217 TYR B O 1
ATOM 4032 N N . ASN B 1 218 ? -2.633 33.719 10.414 1 98.75 218 ASN B N 1
ATOM 4033 C CA . ASN B 1 218 ? -2.988 34.906 11.188 1 98.75 218 ASN B CA 1
ATOM 4034 C C . ASN B 1 218 ? -3.264 36.125 10.273 1 98.75 218 ASN B C 1
ATOM 4036 O O . ASN B 1 218 ? -4.195 36.875 10.523 1 98.75 218 ASN B O 1
ATOM 4040 N N . ALA B 1 219 ? -2.398 36.25 9.273 1 98.81 219 ALA B N 1
ATOM 4041 C CA . ALA B 1 219 ? -2.615 37.344 8.32 1 98.81 219 ALA B CA 1
ATOM 4042 C C . ALA B 1 219 ? -3.984 37.219 7.652 1 98.81 219 ALA B C 1
ATOM 4044 O O . ALA B 1 219 ? -4.656 38.219 7.418 1 98.81 219 ALA B O 1
ATOM 4045 N N . PHE B 1 220 ? -4.395 36.031 7.332 1 98.69 220 PHE B N 1
ATOM 4046 C CA . PHE B 1 220 ? -5.711 35.781 6.762 1 98.69 220 PHE B CA 1
ATOM 4047 C C . PHE B 1 220 ? -6.812 36.156 7.742 1 98.69 220 PHE B C 1
ATOM 4049 O O . PHE B 1 220 ? -7.75 36.875 7.387 1 98.69 220 PHE B O 1
ATOM 4056 N N . LEU B 1 221 ? -6.691 35.688 9.016 1 98.25 221 LEU B N 1
ATOM 4057 C CA . LEU B 1 221 ? -7.711 35.938 10.031 1 98.25 221 LEU B CA 1
ATOM 4058 C C . LEU B 1 221 ? -7.855 37.438 10.281 1 98.25 221 LEU B C 1
ATOM 4060 O O . LEU B 1 221 ? -8.961 37.906 10.547 1 98.25 221 LEU B O 1
ATOM 4064 N N . GLU B 1 222 ? -6.758 38.094 10.172 1 98.38 222 GLU B N 1
ATOM 4065 C CA . GLU B 1 222 ? -6.73 39.531 10.445 1 98.38 222 GLU B CA 1
ATOM 4066 C C . GLU B 1 222 ? -7.07 40.344 9.195 1 98.38 222 GLU B C 1
ATOM 4068 O O . GLU B 1 222 ? -7.031 41.594 9.219 1 98.38 222 GLU B O 1
ATOM 4073 N N . LYS B 1 223 ? -7.258 39.656 8.102 1 98.31 223 LYS B N 1
ATOM 4074 C CA . LYS B 1 223 ? -7.645 40.25 6.82 1 98.31 223 LYS B CA 1
ATOM 4075 C C . LYS B 1 223 ? -6.539 41.125 6.266 1 98.31 223 LYS B C 1
ATOM 4077 O O . LYS B 1 223 ? -6.812 42.188 5.688 1 98.31 223 LYS B O 1
ATOM 4082 N N . LYS B 1 224 ? -5.383 40.812 6.574 1 98.25 224 LYS B N 1
ATOM 4083 C CA . LYS B 1 224 ? -4.223 41.438 5.957 1 98.25 224 LYS B CA 1
ATOM 4084 C C . LYS B 1 224 ? -3.879 40.781 4.625 1 98.25 224 LYS B C 1
ATOM 4086 O O . LYS B 1 224 ? -2.85 40.125 4.504 1 98.25 224 LYS B O 1
ATOM 4091 N N . TYR B 1 225 ? -4.582 41.062 3.648 1 96.25 225 TYR B N 1
ATOM 4092 C CA . TYR B 1 225 ? -4.625 40.312 2.398 1 96.25 225 TYR B CA 1
ATOM 4093 C C . TYR B 1 225 ? -3.295 40.406 1.659 1 96.25 225 TYR B C 1
ATOM 4095 O O . TYR B 1 225 ? -2.812 39.438 1.107 1 96.25 225 TYR B O 1
ATOM 4103 N N . GLU B 1 226 ? -2.709 41.594 1.606 1 98 226 GLU B N 1
ATOM 4104 C CA . GLU B 1 226 ? -1.437 41.75 0.91 1 98 226 GLU B CA 1
ATOM 4105 C C . GLU B 1 226 ? -0.33 40.938 1.586 1 98 226 GLU B C 1
ATOM 4107 O O . GLU B 1 226 ? 0.487 40.312 0.912 1 98 226 GLU B O 1
ATOM 4112 N N . ARG B 1 227 ? -0.347 41.031 2.871 1 98.31 227 ARG B N 1
ATOM 4113 C CA . ARG B 1 227 ? 0.631 40.281 3.625 1 98.31 227 ARG B CA 1
ATOM 4114 C C . ARG B 1 227 ? 0.415 38.781 3.426 1 98.31 227 ARG B C 1
ATOM 4116 O O . ARG B 1 227 ? 1.373 38.031 3.221 1 98.31 227 ARG B O 1
ATOM 4123 N N . ALA B 1 228 ? -0.847 38.375 3.486 1 98.69 228 ALA B N 1
ATOM 4124 C CA . ALA B 1 228 ? -1.181 36.969 3.295 1 98.69 228 ALA B CA 1
ATOM 4125 C C . ALA B 1 228 ? -0.729 36.469 1.92 1 98.69 228 ALA B C 1
ATOM 4127 O O . ALA B 1 228 ? -0.216 35.375 1.788 1 98.69 228 ALA B O 1
ATOM 4128 N N . ARG B 1 229 ? -0.941 37.344 0.927 1 98.38 229 ARG B N 1
ATOM 4129 C CA . ARG B 1 229 ? -0.515 37 -0.428 1 98.38 229 ARG B CA 1
ATOM 4130 C C . ARG B 1 229 ? 0.991 36.781 -0.488 1 98.38 229 ARG B C 1
ATOM 4132 O O . ARG B 1 229 ? 1.45 35.781 -1.048 1 98.38 229 ARG B O 1
ATOM 4139 N N . LYS B 1 230 ? 1.737 37.625 0.1 1 98.25 230 LYS B N 1
ATOM 4140 C CA . LYS B 1 230 ? 3.193 37.531 0.095 1 98.25 230 LYS B CA 1
ATOM 4141 C C . LYS B 1 230 ? 3.66 36.281 0.832 1 98.25 230 LYS B C 1
ATOM 4143 O O . LYS B 1 230 ? 4.547 35.562 0.358 1 98.25 230 LYS B O 1
ATOM 4148 N N . LEU B 1 231 ? 3.059 36.062 1.97 1 98.62 231 LEU B N 1
ATOM 4149 C CA . LEU B 1 231 ? 3.408 34.906 2.764 1 98.62 231 LEU B CA 1
ATOM 4150 C C . LEU B 1 231 ? 3.066 33.625 2.018 1 98.62 231 LEU B C 1
ATOM 4152 O O . LEU B 1 231 ? 3.832 32.656 2.053 1 98.62 231 LEU B O 1
ATOM 4156 N N . GLN B 1 232 ? 1.922 33.562 1.316 1 98.81 232 GLN B N 1
ATOM 4157 C CA . GLN B 1 232 ? 1.53 32.406 0.529 1 98.81 232 GLN B CA 1
ATOM 4158 C C . GLN B 1 232 ? 2.555 32.125 -0.561 1 98.81 232 GLN B C 1
ATOM 4160 O O . GLN B 1 232 ? 2.9 30.953 -0.795 1 98.81 232 GLN B O 1
ATOM 4165 N N . LEU B 1 233 ? 3.01 33.125 -1.209 1 98.56 233 LEU B N 1
ATOM 4166 C CA . LEU B 1 233 ? 3.98 32.938 -2.281 1 98.56 233 LEU B CA 1
ATOM 4167 C C . LEU B 1 233 ? 5.301 32.406 -1.733 1 98.56 233 LEU B C 1
ATOM 4169 O O . LEU B 1 233 ? 5.977 31.609 -2.387 1 98.56 233 LEU B O 1
ATOM 4173 N N . MET B 1 234 ? 5.727 32.844 -0.522 1 98.19 234 MET B N 1
ATOM 4174 C CA . MET B 1 234 ? 6.906 32.312 0.147 1 98.19 234 MET B CA 1
ATOM 4175 C C . MET B 1 234 ? 6.719 30.812 0.458 1 98.19 234 MET B C 1
ATOM 4177 O O . MET B 1 234 ? 7.621 30.016 0.225 1 98.19 234 MET B O 1
ATOM 4181 N N . VAL B 1 235 ? 5.543 30.516 0.936 1 98.62 235 VAL B N 1
ATOM 4182 C CA . VAL B 1 235 ? 5.207 29.125 1.263 1 98.62 235 VAL B CA 1
ATOM 4183 C C . VAL B 1 235 ? 5.234 28.281 -0.004 1 98.62 235 VAL B C 1
ATOM 4185 O O . VAL B 1 235 ? 5.703 27.141 0.017 1 98.62 235 VAL B O 1
ATOM 4188 N N . ASN B 1 236 ? 4.75 28.859 -1.138 1 98.62 236 ASN B N 1
ATOM 4189 C CA . ASN B 1 236 ? 4.781 28.172 -2.416 1 98.62 236 ASN B CA 1
ATOM 4190 C C . ASN B 1 236 ? 6.207 27.812 -2.832 1 98.62 236 ASN B C 1
ATOM 4192 O O . ASN B 1 236 ? 6.469 26.719 -3.311 1 98.62 236 ASN B O 1
ATOM 4196 N N . TYR B 1 237 ? 7.055 28.797 -2.699 1 98.5 237 TYR B N 1
ATOM 4197 C CA . TYR B 1 237 ? 8.453 28.594 -3.068 1 98.5 237 TYR B CA 1
ATOM 4198 C C . TYR B 1 237 ? 9.078 27.469 -2.252 1 98.5 237 TYR B C 1
ATOM 4200 O O . TYR B 1 237 ? 9.719 26.578 -2.809 1 98.5 237 TYR B O 1
ATOM 4208 N N . LEU B 1 238 ? 8.852 27.469 -1.009 1 98.56 238 LEU B N 1
ATOM 4209 C CA . LEU B 1 238 ? 9.359 26.422 -0.123 1 98.56 238 LEU B CA 1
ATOM 4210 C C . LEU B 1 238 ? 8.758 25.062 -0.49 1 98.56 238 LEU B C 1
ATOM 4212 O O . LEU B 1 238 ? 9.484 24.078 -0.588 1 98.56 238 LEU B O 1
ATOM 4216 N N . ASN B 1 239 ? 7.457 25.016 -0.685 1 98.5 239 ASN B N 1
ATOM 4217 C CA . ASN B 1 239 ? 6.727 23.797 -1.017 1 98.5 239 ASN B CA 1
ATOM 4218 C C . ASN B 1 239 ? 7.234 23.172 -2.312 1 98.5 239 ASN B C 1
ATOM 4220 O O . ASN B 1 239 ? 7.363 21.953 -2.412 1 98.5 239 ASN B O 1
ATOM 4224 N N . GLU B 1 240 ? 7.5 23.984 -3.316 1 98.19 240 GLU B N 1
ATOM 4225 C CA . GLU B 1 240 ? 7.988 23.5 -4.605 1 98.19 240 GLU B CA 1
ATOM 4226 C C . GLU B 1 240 ? 9.289 22.734 -4.449 1 98.19 240 GLU B C 1
ATOM 4228 O O . GLU B 1 240 ? 9.492 21.703 -5.105 1 98.19 240 GLU B O 1
ATOM 4233 N N . VAL B 1 241 ? 10.117 23.172 -3.543 1 97.94 241 VAL B N 1
ATOM 4234 C CA . VAL B 1 241 ? 11.453 22.594 -3.418 1 97.94 241 VAL B CA 1
ATOM 4235 C C . VAL B 1 241 ? 11.414 21.375 -2.494 1 97.94 241 VAL B C 1
ATOM 4237 O O . VAL B 1 241 ? 11.914 20.312 -2.848 1 97.94 241 VAL B O 1
ATOM 4240 N N . ILE B 1 242 ? 10.734 21.453 -1.368 1 97.56 242 ILE B N 1
ATOM 4241 C CA . ILE B 1 242 ? 10.961 20.438 -0.341 1 97.56 242 ILE B CA 1
ATOM 4242 C C . ILE B 1 242 ? 9.844 19.406 -0.392 1 97.56 242 ILE B C 1
ATOM 4244 O O . ILE B 1 242 ? 9.938 18.344 0.249 1 97.56 242 ILE B O 1
ATOM 4248 N N . VAL B 1 243 ? 8.742 19.672 -1.176 1 97.44 243 VAL B N 1
ATOM 4249 C CA . VAL B 1 243 ? 7.629 18.719 -1.192 1 97.44 243 VAL B CA 1
ATOM 4250 C C . VAL B 1 243 ? 7.453 18.156 -2.6 1 97.44 243 VAL B C 1
ATOM 4252 O O . VAL B 1 243 ? 7.168 16.969 -2.764 1 97.44 243 VAL B O 1
ATOM 4255 N N . LYS B 1 244 ? 7.703 19 -3.637 1 96.56 244 LYS B N 1
ATOM 4256 C CA . LYS B 1 244 ? 7.301 18.609 -4.98 1 96.56 244 LYS B CA 1
ATOM 4257 C C . LYS B 1 244 ? 8.5 18.141 -5.801 1 96.56 244 LYS B C 1
ATOM 4259 O O . LYS B 1 244 ? 8.398 17.172 -6.559 1 96.56 244 LYS B O 1
ATOM 4264 N N . LYS B 1 245 ? 9.594 18.766 -5.664 1 95.75 245 LYS B N 1
ATOM 4265 C CA . LYS B 1 245 ? 10.719 18.578 -6.578 1 95.75 245 LYS B CA 1
ATOM 4266 C C . LYS B 1 245 ? 11.477 17.297 -6.266 1 95.75 245 LYS B C 1
ATOM 4268 O O . LYS B 1 245 ? 11.945 16.609 -7.176 1 95.75 245 LYS B O 1
ATOM 4273 N N . TYR B 1 246 ? 11.617 16.953 -4.977 1 95.81 246 TYR B N 1
ATOM 4274 C CA . TYR B 1 246 ? 12.406 15.828 -4.508 1 95.81 246 TYR B CA 1
ATOM 4275 C C . TYR B 1 246 ? 11.547 14.867 -3.691 1 95.81 246 TYR B C 1
ATOM 4277 O O . TYR B 1 246 ? 10.336 15.07 -3.545 1 95.81 246 TYR B O 1
ATOM 4285 N N . ASN B 1 247 ? 12.141 13.695 -3.287 1 96.12 247 ASN B N 1
ATOM 4286 C CA . ASN B 1 247 ? 11.453 12.859 -2.309 1 96.12 247 ASN B CA 1
ATOM 4287 C C . ASN B 1 247 ? 11.047 13.648 -1.073 1 96.12 247 ASN B C 1
ATOM 4289 O O . ASN B 1 247 ? 11.898 14.164 -0.345 1 96.12 247 ASN B O 1
ATOM 4293 N N . GLN B 1 248 ? 9.844 13.711 -0.874 1 96.69 248 GLN B N 1
ATOM 4294 C CA . GLN B 1 248 ? 9.281 14.641 0.095 1 96.69 248 GLN B CA 1
ATOM 4295 C C . GLN B 1 248 ? 9.766 14.336 1.508 1 96.69 248 GLN B C 1
ATOM 4297 O O . GLN B 1 248 ? 10.102 15.242 2.268 1 96.69 248 GLN B O 1
ATOM 4302 N N . ILE B 1 249 ? 9.805 13.031 1.92 1 97.56 249 ILE B N 1
ATOM 4303 C CA . ILE B 1 249 ? 10.18 12.703 3.293 1 97.56 249 ILE B CA 1
ATOM 4304 C C . ILE B 1 249 ? 11.664 12.992 3.506 1 97.56 249 ILE B C 1
ATOM 4306 O O . ILE B 1 249 ? 12.055 13.523 4.547 1 97.56 249 ILE B O 1
ATOM 4310 N N . SER B 1 250 ? 12.484 12.734 2.49 1 98.31 250 SER B N 1
ATOM 4311 C CA . SER B 1 250 ? 13.914 13.023 2.57 1 98.31 250 SER B CA 1
ATOM 4312 C C . SER B 1 250 ? 14.18 14.523 2.58 1 98.31 250 SER B C 1
ATOM 4314 O O . SER B 1 250 ? 15 15.008 3.363 1 98.31 250 SER B O 1
ATOM 4316 N N . ALA B 1 251 ? 13.5 15.227 1.745 1 98.56 251 ALA B N 1
ATOM 4317 C CA . ALA B 1 251 ? 13.719 16.656 1.614 1 98.56 251 ALA B CA 1
ATOM 4318 C C . ALA B 1 251 ? 13.289 17.406 2.879 1 98.56 251 ALA B C 1
ATOM 4320 O O . ALA B 1 251 ? 13.984 18.312 3.344 1 98.56 251 ALA B O 1
ATOM 4321 N N . ILE B 1 252 ? 12.211 17.047 3.396 1 98.75 252 ILE B N 1
ATOM 4322 C CA . ILE B 1 252 ? 11.695 17.688 4.602 1 98.75 252 ILE B CA 1
ATOM 4323 C C . ILE B 1 252 ? 12.656 17.453 5.762 1 98.75 252 ILE B C 1
ATOM 4325 O O . ILE B 1 252 ? 12.992 18.391 6.492 1 98.75 252 ILE B O 1
ATOM 4329 N N . LYS B 1 253 ? 13.117 16.219 5.953 1 98.69 253 LYS B N 1
ATOM 4330 C CA . LYS B 1 253 ? 14.016 15.906 7.062 1 98.69 253 LYS B CA 1
ATOM 4331 C C . LYS B 1 253 ? 15.359 16.609 6.898 1 98.69 253 LYS B C 1
ATOM 4333 O O . LYS B 1 253 ? 15.938 17.078 7.875 1 98.69 253 LYS B O 1
ATOM 4338 N N . GLU B 1 254 ? 15.805 16.719 5.66 1 98.56 254 GLU B N 1
ATOM 4339 C CA . GLU B 1 254 ? 17.031 17.469 5.406 1 98.56 254 GLU B CA 1
ATOM 4340 C C . GLU B 1 254 ? 16.859 18.953 5.73 1 98.56 254 GLU B C 1
ATOM 4342 O O . GLU B 1 254 ? 17.734 19.562 6.324 1 98.56 254 GLU B O 1
ATOM 4347 N N . ALA B 1 255 ? 15.766 19.516 5.277 1 98.81 255 ALA B N 1
ATOM 4348 C CA . ALA B 1 255 ? 15.477 20.922 5.559 1 98.81 255 ALA B CA 1
ATOM 4349 C C . ALA B 1 255 ? 15.398 21.172 7.059 1 98.81 255 ALA B C 1
ATOM 4351 O O . ALA B 1 255 ? 15.914 22.188 7.551 1 98.81 255 ALA B O 1
ATOM 4352 N N . MET B 1 256 ? 14.742 20.266 7.781 1 98.81 256 MET B N 1
ATOM 4353 C CA . MET B 1 256 ? 14.641 20.406 9.234 1 98.81 256 MET B CA 1
ATOM 4354 C C . MET B 1 256 ? 16.016 20.359 9.883 1 98.81 256 MET B C 1
ATOM 4356 O O . MET B 1 256 ? 16.312 21.141 10.789 1 98.81 256 MET B O 1
ATOM 4360 N N . ARG B 1 257 ? 16.859 19.453 9.445 1 98.38 257 ARG B N 1
ATOM 4361 C CA . ARG B 1 257 ? 18.219 19.375 9.953 1 98.38 257 ARG B CA 1
ATOM 4362 C C . ARG B 1 257 ? 18.953 20.688 9.75 1 98.38 257 ARG B C 1
ATOM 4364 O O . ARG B 1 257 ? 19.641 21.172 10.648 1 98.38 257 ARG B O 1
ATOM 4371 N N . MET B 1 258 ? 18.828 21.266 8.594 1 98.31 258 MET B N 1
ATOM 4372 C CA . MET B 1 258 ? 19.484 22.531 8.273 1 98.31 258 MET B CA 1
ATOM 4373 C C . MET B 1 258 ? 18.984 23.656 9.164 1 98.31 258 MET B C 1
ATOM 4375 O O . MET B 1 258 ? 19.703 24.609 9.438 1 98.31 258 MET B O 1
ATOM 4379 N N . CYS B 1 259 ? 17.75 23.484 9.602 1 98.19 259 CYS B N 1
ATOM 4380 C CA . CYS B 1 259 ? 17.156 24.469 10.492 1 98.19 259 CYS B CA 1
ATOM 4381 C C . CYS B 1 259 ? 17.5 24.172 11.945 1 98.19 259 CYS B C 1
ATOM 4383 O O . CYS B 1 259 ? 17 24.828 12.859 1 98.19 259 CYS B O 1
ATOM 4385 N N . GLY B 1 260 ? 18.266 23.109 12.219 1 97.5 260 GLY B N 1
ATOM 4386 C CA . GLY B 1 260 ? 18.797 22.844 13.555 1 97.5 260 GLY B CA 1
ATOM 4387 C C . GLY B 1 260 ? 18.031 21.75 14.281 1 97.5 260 GLY B C 1
ATOM 4388 O O . GLY B 1 260 ? 18.234 21.547 15.477 1 97.5 260 GLY B O 1
ATOM 4389 N N . LEU B 1 261 ? 17.125 21.047 13.602 1 97.75 261 LEU B N 1
ATOM 4390 C CA . LEU B 1 261 ? 16.359 19.953 14.195 1 97.75 261 LEU B CA 1
ATOM 4391 C C . LEU B 1 261 ? 16.891 18.609 13.719 1 97.75 261 LEU B C 1
ATOM 4393 O O . LEU B 1 261 ? 16.656 18.219 12.578 1 97.75 261 LEU B O 1
ATOM 4397 N N . GLU B 1 262 ? 17.5 17.828 14.57 1 97.56 262 GLU B N 1
ATOM 4398 C CA . GLU B 1 262 ? 18.156 16.578 14.219 1 97.56 262 GLU B CA 1
ATOM 4399 C C . GLU B 1 262 ? 17.172 15.422 14.211 1 97.56 262 GLU B C 1
ATOM 4401 O O . GLU B 1 262 ? 17.266 14.516 15.047 1 97.56 262 GLU B O 1
ATOM 4406 N N . VAL B 1 263 ? 16.359 15.367 13.203 1 98.44 263 VAL B N 1
ATOM 4407 C CA . VAL B 1 263 ? 15.25 14.422 13.156 1 98.44 263 VAL B CA 1
ATOM 4408 C C . VAL B 1 263 ? 15.703 13.117 12.516 1 98.44 263 VAL B C 1
ATOM 4410 O O . VAL B 1 263 ? 14.922 12.172 12.391 1 98.44 263 VAL B O 1
ATOM 4413 N N . GLY B 1 264 ? 16.969 13.031 12.078 1 97.94 264 GLY B N 1
ATOM 4414 C CA . GLY B 1 264 ? 17.5 11.828 11.453 1 97.94 264 GLY B CA 1
ATOM 4415 C C . GLY B 1 264 ? 17.078 11.672 10.008 1 97.94 264 GLY B C 1
ATOM 4416 O O . GLY B 1 264 ? 16.516 12.594 9.414 1 97.94 264 GLY B O 1
ATOM 4417 N N . TYR B 1 265 ? 17.359 10.539 9.375 1 97.31 265 TYR B N 1
ATOM 4418 C CA . TYR B 1 265 ? 17.062 10.227 7.988 1 97.31 265 TYR B CA 1
ATOM 4419 C C . TYR B 1 265 ? 15.781 9.398 7.883 1 97.31 265 TYR B C 1
ATOM 4421 O O . TYR B 1 265 ? 15.32 8.828 8.875 1 97.31 265 TYR B O 1
ATOM 4429 N N . PRO B 1 266 ? 15.172 9.438 6.73 1 97.69 266 PRO B N 1
ATOM 4430 C CA . PRO B 1 266 ? 14.016 8.555 6.562 1 97.69 266 PRO B CA 1
ATOM 4431 C C . PRO B 1 266 ? 14.391 7.074 6.637 1 97.69 266 PRO B C 1
ATOM 4433 O O . PRO B 1 266 ? 15.555 6.719 6.418 1 97.69 266 PRO B O 1
ATOM 4436 N N . ARG B 1 267 ? 13.461 6.242 6.938 1 97.62 267 ARG B N 1
ATOM 4437 C CA . ARG B 1 267 ? 13.656 4.797 6.859 1 97.62 267 ARG B CA 1
ATOM 4438 C C . ARG B 1 267 ? 13.734 4.332 5.41 1 97.62 267 ARG B C 1
ATOM 4440 O O . ARG B 1 267 ? 13.016 4.848 4.547 1 97.62 267 ARG B O 1
ATOM 4447 N N . MET B 1 268 ? 14.539 3.355 5.207 1 98.12 268 MET B N 1
ATOM 4448 C CA . MET B 1 268 ? 14.602 2.744 3.885 1 98.12 268 MET B CA 1
ATOM 4449 C C . MET B 1 268 ? 13.266 2.121 3.51 1 98.12 268 MET B C 1
ATOM 4451 O O . MET B 1 268 ? 12.57 1.565 4.363 1 98.12 268 MET B O 1
ATOM 4455 N N . PRO B 1 269 ? 12.938 2.332 2.184 1 98.06 269 PRO B N 1
ATOM 4456 C CA . PRO B 1 269 ? 13.812 2.469 1.013 1 98.06 269 PRO B CA 1
ATOM 4457 C C . PRO B 1 269 ? 14.148 3.924 0.693 1 98.06 269 PRO B C 1
ATOM 4459 O O . PRO B 1 269 ? 14.953 4.191 -0.203 1 98.06 269 PRO B O 1
ATOM 4462 N N . ALA B 1 270 ? 13.523 4.879 1.405 1 98 270 ALA B N 1
ATOM 4463 C CA . ALA B 1 270 ? 13.883 6.273 1.158 1 98 270 ALA B CA 1
ATOM 4464 C C . ALA B 1 270 ? 15.352 6.531 1.478 1 98 270 ALA B C 1
ATOM 4466 O O . ALA B 1 270 ? 15.867 6.047 2.49 1 98 270 ALA B O 1
ATOM 4467 N N . LEU B 1 271 ? 16.062 7.254 0.629 1 97.31 271 LEU B N 1
ATOM 4468 C CA . LEU B 1 271 ? 17.484 7.504 0.787 1 97.31 271 LEU B CA 1
ATOM 4469 C C . LEU B 1 271 ? 17.766 8.992 0.997 1 97.31 271 LEU B C 1
ATOM 4471 O O . LEU B 1 271 ? 16.922 9.828 0.662 1 97.31 271 LEU B O 1
ATOM 4475 N N . PRO B 1 272 ? 18.922 9.25 1.567 1 95.69 272 PRO B N 1
ATOM 4476 C CA . PRO B 1 272 ? 19.344 10.656 1.598 1 95.69 272 PRO B CA 1
ATOM 4477 C C . PRO B 1 272 ? 19.453 11.266 0.203 1 95.69 272 PRO B C 1
ATOM 4479 O O . PRO B 1 272 ? 19.703 10.547 -0.771 1 95.69 272 PRO B O 1
ATOM 4482 N N . LEU B 1 273 ? 19.266 12.578 0.147 1 97.19 273 LEU B N 1
ATOM 4483 C CA . LEU B 1 273 ? 19.297 13.289 -1.127 1 97.19 273 LEU B CA 1
ATOM 4484 C C . LEU B 1 273 ? 20.734 13.547 -1.582 1 97.19 273 LEU B C 1
ATOM 4486 O O . LEU B 1 273 ? 21.656 13.461 -0.783 1 97.19 273 LEU B O 1
ATOM 4490 N N . ASP B 1 274 ? 20.859 13.805 -2.854 1 95.81 274 ASP B N 1
ATOM 4491 C CA . ASP B 1 274 ? 22.188 14.094 -3.383 1 95.81 274 ASP B CA 1
ATOM 4492 C C . ASP B 1 274 ? 22.562 15.555 -3.148 1 95.81 274 ASP B C 1
ATOM 4494 O O . ASP B 1 274 ? 21.766 16.328 -2.621 1 95.81 274 ASP B O 1
ATOM 4498 N N . GLU B 1 275 ? 23.734 15.938 -3.523 1 97.25 275 GLU B N 1
ATOM 4499 C CA . GLU B 1 275 ? 24.297 17.25 -3.24 1 97.25 275 GLU B CA 1
ATOM 4500 C C . GLU B 1 275 ? 23.5 18.359 -3.934 1 97.25 275 GLU B C 1
ATOM 4502 O O . GLU B 1 275 ? 23.328 19.438 -3.385 1 97.25 275 GLU B O 1
ATOM 4507 N N . GLU B 1 276 ? 23.094 18.109 -5.094 1 97.31 276 GLU B N 1
ATOM 4508 C CA . GLU B 1 276 ? 22.328 19.094 -5.836 1 97.31 276 GLU B CA 1
ATOM 4509 C C . GLU B 1 276 ? 21.031 19.438 -5.109 1 97.31 276 GLU B C 1
ATOM 4511 O O . GLU B 1 276 ? 20.656 20.609 -4.992 1 97.31 276 GLU B O 1
ATOM 4516 N N . ALA B 1 277 ? 20.344 18.406 -4.676 1 97.69 277 ALA B N 1
ATOM 4517 C CA . ALA B 1 277 ? 19.109 18.594 -3.924 1 97.69 277 ALA B CA 1
ATOM 4518 C C . ALA B 1 277 ? 19.359 19.359 -2.631 1 97.69 277 ALA B C 1
ATOM 4520 O O . ALA B 1 277 ? 18.578 20.234 -2.252 1 97.69 277 ALA B O 1
ATOM 4521 N N . LEU B 1 278 ? 20.453 19.047 -1.989 1 98.31 278 LEU B N 1
ATOM 4522 C CA . LEU B 1 278 ? 20.797 19.703 -0.735 1 98.31 278 LEU B CA 1
ATOM 4523 C C . LEU B 1 278 ? 21.062 21.188 -0.957 1 98.31 278 LEU B C 1
ATOM 4525 O O . LEU B 1 278 ? 20.641 22.031 -0.154 1 98.31 278 LEU B O 1
ATOM 4529 N N . GLU B 1 279 ? 21.688 21.516 -2.002 1 98.44 279 GLU B N 1
ATOM 4530 C CA . GLU B 1 279 ? 21.953 22.906 -2.338 1 98.44 279 GLU B CA 1
ATOM 4531 C C . GLU B 1 279 ? 20.672 23.672 -2.635 1 98.44 279 GLU B C 1
ATOM 4533 O O . GLU B 1 279 ? 20.516 24.828 -2.227 1 98.44 279 GLU B O 1
ATOM 4538 N N . ASP B 1 280 ? 19.812 23 -3.359 1 98.44 280 ASP B N 1
ATOM 4539 C CA . ASP B 1 280 ? 18.516 23.609 -3.668 1 98.44 280 ASP B CA 1
ATOM 4540 C C . ASP B 1 280 ? 17.734 23.906 -2.395 1 98.44 280 ASP B C 1
ATOM 4542 O O . ASP B 1 280 ? 17.125 24.984 -2.271 1 98.44 280 ASP B O 1
ATOM 4546 N N . ILE B 1 281 ? 17.781 22.984 -1.484 1 98.75 281 ILE B N 1
ATOM 4547 C CA . ILE B 1 281 ? 17.047 23.125 -0.228 1 98.75 281 ILE B CA 1
ATOM 4548 C C . ILE B 1 281 ? 17.672 24.25 0.602 1 98.75 281 ILE B C 1
ATOM 4550 O O . ILE B 1 281 ? 16.953 25.094 1.146 1 98.75 281 ILE B O 1
ATOM 4554 N N . GLU B 1 282 ? 18.969 24.266 0.682 1 98.69 282 GLU B N 1
ATOM 4555 C CA . GLU B 1 282 ? 19.641 25.312 1.418 1 98.69 282 GLU B CA 1
ATOM 4556 C C . GLU B 1 282 ? 19.312 26.688 0.848 1 98.69 282 GLU B C 1
ATOM 4558 O O . GLU B 1 282 ? 19.062 27.641 1.6 1 98.69 282 GLU B O 1
ATOM 4563 N N . GLN B 1 283 ? 19.281 26.797 -0.447 1 98.69 283 GLN B N 1
ATOM 4564 C CA . GLN B 1 283 ? 19.031 28.062 -1.114 1 98.69 283 GLN B CA 1
ATOM 4565 C C . GLN B 1 283 ? 17.625 28.578 -0.797 1 98.69 283 GLN B C 1
ATOM 4567 O O . GLN B 1 283 ? 17.453 29.766 -0.505 1 98.69 283 GLN B O 1
ATOM 4572 N N . VAL B 1 284 ? 16.672 27.719 -0.88 1 98.56 284 VAL B N 1
ATOM 4573 C CA . VAL B 1 284 ? 15.32 28.188 -0.632 1 98.56 284 VAL B CA 1
ATOM 4574 C C . VAL B 1 284 ? 15.172 28.594 0.831 1 98.56 284 VAL B C 1
ATOM 4576 O O . VAL B 1 284 ? 14.461 29.562 1.145 1 98.56 284 VAL B O 1
ATOM 4579 N N . LEU B 1 285 ? 15.797 27.875 1.768 1 98.69 285 LEU B N 1
ATOM 4580 C CA . LEU B 1 285 ? 15.742 28.219 3.184 1 98.69 285 LEU B CA 1
ATOM 4581 C C . LEU B 1 285 ? 16.359 29.578 3.438 1 98.69 285 LEU B C 1
ATOM 4583 O O . LEU B 1 285 ? 15.852 30.359 4.238 1 98.69 285 LEU B O 1
ATOM 4587 N N . LEU B 1 286 ? 17.438 29.875 2.748 1 98.5 286 LEU B N 1
ATOM 4588 C CA . LEU B 1 286 ? 18.094 31.172 2.838 1 98.5 286 LEU B CA 1
ATOM 4589 C C . LEU B 1 286 ? 17.203 32.281 2.262 1 98.5 286 LEU B C 1
ATOM 4591 O O . LEU B 1 286 ? 17.031 33.312 2.875 1 98.5 286 LEU B O 1
ATOM 4595 N N . ASP B 1 287 ? 16.656 31.984 1.142 1 98.19 287 ASP B N 1
ATOM 4596 C CA . ASP B 1 287 ? 15.852 32.969 0.431 1 98.19 287 ASP B CA 1
ATOM 4597 C C . ASP B 1 287 ? 14.641 33.406 1.261 1 98.19 287 ASP B C 1
ATOM 4599 O O . ASP B 1 287 ? 14.234 34.562 1.224 1 98.19 287 ASP B O 1
ATOM 4603 N N . ILE B 1 288 ? 14.133 32.469 2 1 96.69 288 ILE B N 1
ATOM 4604 C CA . ILE B 1 288 ? 12.906 32.812 2.709 1 96.69 288 ILE B CA 1
ATOM 4605 C C . ILE B 1 288 ? 13.227 33.156 4.16 1 96.69 288 ILE B C 1
ATOM 4607 O O . ILE B 1 288 ? 12.32 33.469 4.949 1 96.69 288 ILE B O 1
ATOM 4611 N N . GLY B 1 289 ? 14.469 33.062 4.547 1 97.06 289 GLY B N 1
ATOM 4612 C CA . GLY B 1 289 ? 14.945 33.594 5.809 1 97.06 289 GLY B CA 1
ATOM 4613 C C . GLY B 1 289 ? 14.797 32.625 6.965 1 97.06 289 GLY B C 1
ATOM 4614 O O . GLY B 1 289 ? 14.508 33.031 8.094 1 97.06 289 GLY B O 1
ATOM 4615 N N . LEU B 1 290 ? 14.883 31.344 6.699 1 97.12 290 LEU B N 1
ATOM 4616 C CA . LEU B 1 290 ? 14.742 30.359 7.762 1 97.12 290 LEU B CA 1
ATOM 4617 C C . LEU B 1 290 ? 16.109 29.984 8.344 1 97.12 290 LEU B C 1
ATOM 4619 O O . LEU B 1 290 ? 16.188 29.438 9.445 1 97.12 290 LEU B O 1
ATOM 4623 N N . ILE B 1 291 ? 17.172 30.203 7.523 1 96.56 291 ILE B N 1
ATOM 4624 C CA . ILE B 1 291 ? 18.531 30.016 8.016 1 96.56 291 ILE B CA 1
ATOM 4625 C C . ILE B 1 291 ? 19.406 31.156 7.512 1 96.56 291 ILE B C 1
ATOM 4627 O O . ILE B 1 291 ? 19.047 31.875 6.57 1 96.56 291 ILE B O 1
#

InterPro domains:
  IPR002220 DapA-like [PF00701] (2-285)
  IPR002220 DapA-like [PIRSF001365] (1-290)
  IPR002220 DapA-like [PR00146] (35-56)
  IPR002220 DapA-like [PR00146] (69-87)
  IPR002220 DapA-like [PR00146] (101-117)
  IPR002220 DapA-like [PR00146] (126-143)
  IPR002220 DapA-like [PTHR12128] (2-288)
  IPR002220 DapA-like [SM01130] (1-289)
  IPR005263 4-hydroxy-tetrahydrodipicolinate synthase, DapA [MF_00418] (1-287)
  IPR005263 4-hydroxy-tetrahydrodipicolinate synthase, DapA [TIGR00674] (7-285)
  IPR013785 Aldolase-type TIM barrel [G3DSA:3.20.20.70] (1-291)
  IPR020625 Schiff base-forming aldolase, active site [PS00666] (131-162)

Sequence (582 aa):
MFEGIFVPHVTPFDDREEINEEILRELVHYFADAKLNGLVTLGSNGEFPYLSFEEKLRILKIVREESLLPVIAGVAENSTRETIQLAKEAWDIGVDAVLIAPPYYFKPNKRELLAHYSRIAYEVDIPILLYNVPKFTTINIDLDTIEELVEEHSNIVGIKDSSGSIGRIAELIRRVGDKINILAGTADVMYPSWLLGAHGAVVAVANVAPRLCVELYNAFLEKKYERARKLQLMVNYLNEVIVKKYNQISAIKEAMRMCGLEVGYPRMPALPLDEEALEDIEQVLLDIGLIMFEGIFVPHVTPFDDREEINEEILRELVHYFADAKLNGLVTLGSNGEFPYLSFEEKLRILKIVREESLLPVIAGVAENSTRETIQLAKEAWDIGVDAVLIAPPYYFKPNKRELLAHYSRIAYEVDIPILLYNVPKFTTINIDLDTIEELVEEHSNIVGIKDSSGSIGRIAELIRRVGDKINILAGTADVMYPSWLLGAHGAVVAVANVAPRLCVELYNAFLEKKYERARKLQLMVNYLNEVIVKKYNQISAIKEAMRMCGLEVGYPRMPALPLDEEALEDIEQVLLDIGLI

Solvent-accessible surface area (backbone atoms only — not comparable to full-atom values): 29885 Å² total; per-residue (Å²): 136,75,53,43,44,26,25,33,36,65,59,27,20,44,96,84,67,41,77,30,63,69,57,43,54,50,48,48,51,52,44,53,72,41,57,47,52,27,37,27,44,38,29,76,52,22,43,42,73,61,48,52,75,66,54,50,53,52,51,52,47,54,49,55,73,68,40,91,52,52,35,31,36,40,34,57,41,53,13,42,65,58,21,44,51,45,44,52,53,43,47,73,69,60,49,67,28,34,33,37,44,70,38,32,52,65,79,67,52,72,69,27,46,49,49,32,54,49,51,41,57,70,76,44,83,60,38,28,25,41,35,36,42,29,94,46,41,72,48,71,76,50,68,68,58,52,52,52,47,45,73,75,30,84,43,45,44,30,33,35,43,40,74,72,47,65,68,56,53,50,49,47,39,74,74,43,42,91,73,28,33,39,23,30,30,35,60,81,40,37,66,67,37,46,77,71,60,38,39,31,28,41,20,68,58,35,65,66,39,38,51,61,51,40,48,28,53,48,25,51,77,70,63,35,56,70,59,22,52,54,43,44,52,53,45,33,57,48,36,47,54,34,51,65,70,46,63,34,59,37,35,42,35,50,49,23,37,73,63,71,42,83,39,44,59,59,60,45,42,53,57,84,75,56,69,67,57,51,51,53,48,52,48,49,34,43,74,72,61,68,92,134,74,53,43,45,26,24,32,35,67,59,25,19,43,94,84,67,41,76,30,62,69,56,43,55,49,48,49,50,53,44,52,74,42,59,46,51,27,37,27,43,38,28,77,50,23,42,43,72,59,47,54,74,66,55,50,52,51,50,51,49,53,49,56,74,68,40,92,52,52,35,31,35,38,33,57,41,53,13,42,65,59,21,42,51,45,44,51,54,43,48,72,68,62,48,67,29,34,34,39,44,68,40,31,52,65,80,68,51,72,70,28,46,50,50,32,54,50,52,41,58,70,77,44,85,59,38,29,27,42,33,36,41,30,92,46,40,72,48,72,77,49,68,68,57,52,52,52,50,46,72,74,30,83,43,46,44,28,33,36,43,39,74,70,45,65,70,56,52,50,50,47,40,72,74,43,41,92,73,28,32,39,22,30,31,35,60,81,39,36,67,68,38,46,77,72,60,39,39,30,28,41,20,65,58,33,65,64,38,38,50,61,52,40,48,29,52,49,26,51,77,69,63,36,58,69,59,23,51,54,44,44,52,52,46,34,56,48,35,47,53,33,51,64,70,44,62,36,60,37,35,42,35,50,50,22,38,72,63,71,41,83,40,45,61,59,60,46,41,53,56,83,74,56,70,68,57,50,49,52,49,51,50,49,35,42,74,72,63,69,92